Protein AF-0000000079816622 (afdb_homodimer)

Structure (mmCIF, N/CA/C/O backbone):
data_AF-0000000079816622-model_v1
#
loop_
_entity.id
_entity.type
_entity.pdbx_description
1 polymer 'Diguanylate cyclase/phosphodiesterase (GGDEF & EAL domains) with PAS/PAC sensor(S)'
#
loop_
_atom_site.group_PDB
_atom_site.id
_atom_site.type_symbol
_atom_site.label_atom_id
_atom_site.label_alt_id
_atom_site.label_comp_id
_atom_site.label_asym_id
_atom_site.label_entity_id
_atom_site.label_seq_id
_atom_site.pdbx_PDB_ins_code
_atom_site.Cartn_x
_atom_site.Cartn_y
_atom_site.Cartn_z
_atom_site.occupancy
_atom_site.B_iso_or_equiv
_atom_site.auth_seq_id
_atom_site.auth_comp_id
_atom_site.auth_asym_id
_atom_site.auth_atom_id
_atom_site.pdbx_PDB_model_num
ATOM 1 N N . MET A 1 1 ? -14.352 15.508 -13.773 1 37.75 1 MET A N 1
ATOM 2 C CA . MET A 1 1 ? -14.883 16.672 -14.477 1 37.75 1 MET A CA 1
ATOM 3 C C . MET A 1 1 ? -13.773 17.656 -14.805 1 37.75 1 MET A C 1
ATOM 5 O O . MET A 1 1 ? -12.922 17.953 -13.961 1 37.75 1 MET A O 1
ATOM 9 N N . SER A 1 2 ? -13.43 17.75 -15.992 1 48.22 2 SER A N 1
ATOM 10 C CA . SER A 1 2 ? -12.5 18.734 -16.531 1 48.22 2 SER A CA 1
ATOM 11 C C . SER A 1 2 ? -12.703 20.109 -15.891 1 48.22 2 SER A C 1
ATOM 13 O O . SER A 1 2 ? -13.82 20.625 -15.859 1 48.22 2 SER A O 1
ATOM 15 N N . ALA A 1 3 ? -11.938 20.297 -14.961 1 53.12 3 ALA A N 1
ATOM 16 C CA . ALA A 1 3 ? -12.055 21.688 -14.523 1 53.12 3 ALA A CA 1
ATOM 17 C C . ALA A 1 3 ? -12.273 22.609 -15.711 1 53.12 3 ALA A C 1
ATOM 19 O O . ALA A 1 3 ? -11.5 22.594 -16.672 1 53.12 3 ALA A O 1
ATOM 20 N N . SER A 1 4 ? -13.406 23.125 -15.703 1 60.41 4 SER A N 1
ATOM 21 C CA . SER A 1 4 ? -13.688 24.047 -16.797 1 60.41 4 SER A CA 1
ATOM 22 C C . SER A 1 4 ? -12.789 25.266 -16.734 1 60.41 4 SER A C 1
ATOM 24 O O . SER A 1 4 ? -12.273 25.609 -15.672 1 60.41 4 SER A O 1
ATOM 26 N N . ASN A 1 5 ? -12.227 25.688 -17.859 1 63.34 5 ASN A N 1
ATOM 27 C CA . ASN A 1 5 ? -11.5 26.938 -18.031 1 63.34 5 ASN A CA 1
ATOM 28 C C . ASN A 1 5 ? -12.078 28.047 -17.156 1 63.34 5 ASN A C 1
ATOM 30 O O . ASN A 1 5 ? -11.336 28.875 -16.625 1 63.34 5 ASN A O 1
ATOM 34 N N . SER A 1 6 ? -13.289 27.891 -16.953 1 69.5 6 SER A N 1
ATOM 35 C CA . SER A 1 6 ? -13.984 28.891 -16.156 1 69.5 6 SER A CA 1
ATOM 36 C C . SER A 1 6 ? -13.633 28.766 -14.672 1 69.5 6 SER A C 1
ATOM 38 O O . SER A 1 6 ? -13.414 29.781 -14 1 69.5 6 SER A O 1
ATOM 40 N N . ASP A 1 7 ? -13.406 27.578 -14.227 1 71.12 7 ASP A N 1
ATOM 41 C CA . ASP A 1 7 ? -13.102 27.359 -12.812 1 71.12 7 ASP A CA 1
ATOM 42 C C . ASP A 1 7 ? -11.695 27.844 -12.477 1 71.12 7 ASP A C 1
ATOM 44 O O . ASP A 1 7 ? -11.469 28.438 -11.414 1 71.12 7 ASP A O 1
ATOM 48 N N . LEU A 1 8 ? -10.891 27.672 -13.422 1 73 8 LEU A N 1
ATOM 49 C CA . LEU A 1 8 ? -9.516 28.109 -13.25 1 73 8 LEU A CA 1
ATOM 50 C C . LEU A 1 8 ? -9.438 29.625 -13.156 1 73 8 LEU A C 1
ATOM 52 O O . LEU A 1 8 ? -8.695 30.172 -12.336 1 73 8 LEU A O 1
ATOM 56 N N . ALA A 1 9 ? -10.211 30.25 -14 1 72.12 9 ALA A N 1
ATOM 57 C CA . ALA A 1 9 ? -10.234 31.719 -14.008 1 72.12 9 ALA A CA 1
ATOM 58 C C . ALA A 1 9 ? -10.781 32.25 -12.695 1 72.12 9 ALA A C 1
ATOM 60 O O . ALA A 1 9 ? -10.266 33.25 -12.164 1 72.12 9 ALA A O 1
ATOM 61 N N . VAL A 1 10 ? -11.742 31.625 -12.227 1 71.06 10 VAL A N 1
ATOM 62 C CA . VAL A 1 10 ? -12.375 32.062 -10.992 1 71.06 10 VAL A CA 1
ATOM 63 C C . VAL A 1 10 ? -11.383 31.938 -9.836 1 71.06 10 VAL A C 1
ATOM 65 O O . VAL A 1 10 ? -11.258 32.875 -9.023 1 71.06 10 VAL A O 1
ATOM 68 N N . ILE A 1 11 ? -10.641 30.891 -9.781 1 72.44 11 ILE A N 1
ATOM 69 C CA . ILE A 1 11 ? -9.695 30.656 -8.695 1 72.44 11 ILE A CA 1
ATOM 70 C C . ILE A 1 11 ? -8.547 31.656 -8.789 1 72.44 11 ILE A C 1
ATOM 72 O O . ILE A 1 11 ? -8.102 32.219 -7.777 1 72.44 11 ILE A O 1
ATOM 76 N N . ARG A 1 12 ? -8.156 31.875 -9.984 1 72.44 12 ARG A N 1
ATOM 77 C CA . ARG A 1 12 ? -7.086 32.844 -10.188 1 72.44 12 ARG A CA 1
ATOM 78 C C . ARG A 1 12 ? -7.508 34.219 -9.719 1 72.44 12 ARG A C 1
ATOM 80 O O . ARG A 1 12 ? -6.723 34.938 -9.086 1 72.44 12 ARG A O 1
ATOM 87 N N . ASP A 1 13 ? -8.695 34.531 -10.078 1 71.81 13 ASP A N 1
ATOM 88 C CA . ASP A 1 13 ? -9.227 35.812 -9.688 1 71.81 13 ASP A CA 1
ATOM 89 C C . ASP A 1 13 ? -9.359 35.938 -8.164 1 71.81 13 ASP A C 1
ATOM 91 O O . ASP A 1 13 ? -9.094 36.969 -7.59 1 71.81 13 ASP A O 1
ATOM 95 N N . CYS A 1 14 ? -9.734 34.844 -7.605 1 70.12 14 CYS A N 1
ATOM 96 C CA . CYS A 1 14 ? -9.914 34.812 -6.156 1 70.12 14 CYS A CA 1
ATOM 97 C C . CYS A 1 14 ? -8.578 34.969 -5.441 1 70.12 14 CYS A C 1
ATOM 99 O O . CYS A 1 14 ? -8.484 35.625 -4.398 1 70.12 14 CYS A O 1
ATOM 101 N N . LEU A 1 15 ? -7.602 34.406 -5.977 1 68.56 15 LEU A N 1
ATOM 102 C CA . LEU A 1 15 ? -6.281 34.469 -5.352 1 68.56 15 LEU A CA 1
ATOM 103 C C . LEU A 1 15 ? -5.66 35.844 -5.48 1 68.56 15 LEU A C 1
ATOM 105 O O . LEU A 1 15 ? -4.84 36.25 -4.648 1 68.56 15 LEU A O 1
ATOM 109 N N . GLY A 1 16 ? -6.043 36.5 -6.551 1 61.62 16 GLY A N 1
ATOM 110 C CA . GLY A 1 16 ? -5.531 37.844 -6.773 1 61.62 16 GLY A CA 1
ATOM 111 C C . GLY A 1 16 ? -6.297 38.906 -6.008 1 61.62 16 GLY A C 1
ATOM 112 O O . GLY A 1 16 ? -5.871 40.062 -5.949 1 61.62 16 GLY A O 1
ATOM 113 N N . ASP A 1 17 ? -7.461 38.531 -5.473 1 59.34 17 ASP A N 1
ATOM 114 C CA . ASP A 1 17 ? -8.281 39.531 -4.766 1 59.34 17 ASP A CA 1
ATOM 115 C C . ASP A 1 17 ? -7.988 39.5 -3.268 1 59.34 17 ASP A C 1
ATOM 117 O O . ASP A 1 17 ? -8.188 38.5 -2.602 1 59.34 17 ASP A O 1
ATOM 121 N N . PRO A 1 18 ? -7.348 40.594 -2.818 1 54.16 18 PRO A N 1
ATOM 122 C CA . PRO A 1 18 ? -7.043 40.688 -1.388 1 54.16 18 PRO A CA 1
ATOM 123 C C . PRO A 1 18 ? -8.266 40.438 -0.508 1 54.16 18 PRO A C 1
ATOM 125 O O . PRO A 1 18 ? -8.125 40.031 0.649 1 54.16 18 PRO A O 1
ATOM 128 N N . ALA A 1 19 ? -9.43 41.062 -0.997 1 53.94 19 ALA A N 1
ATOM 129 C CA . ALA A 1 19 ? -10.648 40.812 -0.224 1 53.94 19 ALA A CA 1
ATOM 130 C C . ALA A 1 19 ? -11.023 39.312 -0.257 1 53.94 19 ALA A C 1
ATOM 132 O O . ALA A 1 19 ? -12.016 38.906 0.348 1 53.94 19 ALA A O 1
ATOM 133 N N . GLY A 1 20 ? -10.172 38.438 -0.63 1 57.75 20 GLY A N 1
ATOM 134 C CA . GLY A 1 20 ? -9.742 37.031 -0.708 1 57.75 20 GLY A CA 1
ATOM 135 C C . GLY A 1 20 ? -10.891 36.062 -0.627 1 57.75 20 GLY A C 1
ATOM 136 O O . GLY A 1 20 ? -11.656 36.062 0.341 1 57.75 20 GLY A O 1
ATOM 137 N N . LYS A 1 21 ? -11.258 35.562 -1.823 1 67.94 21 LYS A N 1
ATOM 138 C CA . LYS A 1 21 ? -12.422 34.719 -1.948 1 67.94 21 LYS A CA 1
ATOM 139 C C . LYS A 1 21 ? -12.133 33.312 -1.394 1 67.94 21 LYS A C 1
ATOM 141 O O . LYS A 1 21 ? -13.047 32.5 -1.267 1 67.94 21 LYS A O 1
ATOM 146 N N . LEU A 1 22 ? -10.93 33.219 -1.014 1 79.81 22 LEU A N 1
ATOM 147 C CA . LEU A 1 22 ? -10.602 31.922 -0.404 1 79.81 22 LEU A CA 1
ATOM 148 C C . LEU A 1 22 ? -10.086 32.125 1.018 1 79.81 22 LEU A C 1
ATOM 150 O O . LEU A 1 22 ? -9.352 33.062 1.294 1 79.81 22 LEU A O 1
ATOM 154 N N . ARG A 1 23 ? -10.578 31.359 1.899 1 84.38 23 ARG A N 1
ATOM 155 C CA . ARG A 1 23 ? -10.125 31.406 3.287 1 84.38 23 ARG A CA 1
ATOM 156 C C . ARG A 1 23 ? -9.914 30 3.846 1 84.38 23 ARG A C 1
ATOM 158 O O . ARG A 1 23 ? -10.547 29.047 3.391 1 84.38 23 ARG A O 1
ATOM 165 N N . PRO A 1 24 ? -9.039 30 4.863 1 92 24 PRO A N 1
ATOM 166 C CA . PRO A 1 24 ? -8.875 28.672 5.488 1 92 24 PRO A CA 1
ATOM 167 C C . PRO A 1 24 ? -10.008 28.344 6.461 1 92 24 PRO A C 1
ATOM 169 O O . PRO A 1 24 ? -10.5 29.234 7.172 1 92 24 PRO A O 1
ATOM 172 N N . HIS A 1 25 ? -10.531 27.203 6.316 1 92.38 25 HIS A N 1
ATOM 173 C CA . HIS A 1 25 ? -11.195 26.5 7.406 1 92.38 25 HIS A CA 1
ATOM 174 C C . HIS A 1 25 ? -10.273 25.469 8.047 1 92.38 25 HIS A C 1
ATOM 176 O O . HIS A 1 25 ? -9.297 25.031 7.426 1 92.38 25 HIS A O 1
ATOM 182 N N . TYR A 1 26 ? -10.602 25.219 9.312 1 95.5 26 TYR A N 1
ATOM 183 C CA . TYR A 1 26 ? -9.68 24.391 10.062 1 95.5 26 TYR A CA 1
ATOM 184 C C . TYR A 1 26 ? -10.375 23.125 10.578 1 95.5 26 TYR A C 1
ATOM 186 O O . TYR A 1 26 ? -11.398 23.219 11.266 1 95.5 26 TYR A O 1
ATOM 194 N N . GLN A 1 27 ? -9.781 22 10.211 1 95.25 27 GLN A N 1
ATOM 195 C CA . GLN A 1 27 ? -10.266 20.719 10.703 1 95.25 27 GLN A CA 1
ATOM 196 C C . GLN A 1 27 ? -9.492 20.281 11.938 1 95.25 27 GLN A C 1
ATOM 198 O O . GLN A 1 27 ? -8.289 20.016 11.867 1 95.25 27 GLN A O 1
ATOM 203 N N . PRO A 1 28 ? -10.203 20.125 13.07 1 96.38 28 PRO A N 1
ATOM 204 C CA . PRO A 1 28 ? -9.492 19.734 14.289 1 96.38 28 PRO A CA 1
ATOM 205 C C . PRO A 1 28 ? -9.078 18.266 14.273 1 96.38 28 PRO A C 1
ATOM 207 O O . PRO A 1 28 ? -9.805 17.406 13.75 1 96.38 28 PRO A O 1
ATOM 210 N N . THR A 1 29 ? -7.934 17.969 14.766 1 96.44 29 THR A N 1
ATOM 211 C CA . THR A 1 29 ? -7.445 16.641 15.094 1 96.44 29 THR A CA 1
ATOM 212 C C . THR A 1 29 ? -7.352 16.469 16.609 1 96.44 29 THR A C 1
ATOM 214 O O . THR A 1 29 ? -6.746 17.281 17.297 1 96.44 29 THR A O 1
ATOM 217 N N . ILE A 1 30 ? -7.934 15.398 17.109 1 95.19 30 ILE A N 1
ATOM 218 C CA . ILE A 1 30 ? -7.926 15.195 18.562 1 95.19 30 ILE 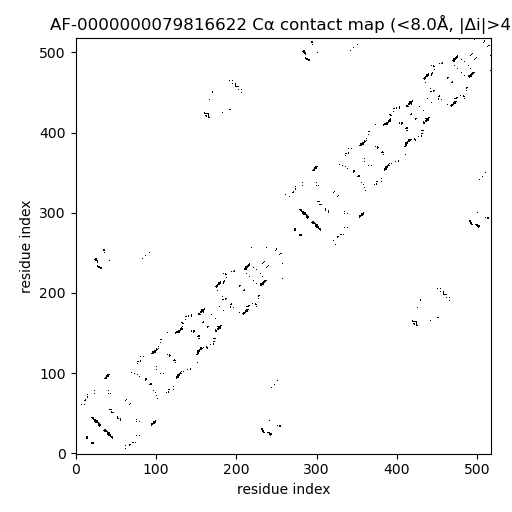A CA 1
ATOM 219 C C . ILE A 1 30 ? -7.109 13.953 18.906 1 95.19 30 ILE A C 1
ATOM 221 O O . ILE A 1 30 ? -6.91 13.078 18.062 1 95.19 30 ILE A O 1
ATOM 225 N N . ASP A 1 31 ? -6.629 13.922 20.109 1 94.25 31 ASP A N 1
ATOM 226 C CA . ASP A 1 31 ? -5.938 12.734 20.609 1 94.25 31 ASP A CA 1
ATOM 227 C C . ASP A 1 31 ? -6.875 11.852 21.422 1 94.25 31 ASP A C 1
ATOM 229 O O . ASP A 1 31 ? -8.094 12.055 21.422 1 94.25 31 ASP A O 1
ATOM 233 N N . ARG A 1 32 ? -6.309 10.859 22.062 1 90.56 32 ARG A N 1
ATOM 234 C CA . ARG A 1 32 ? -7.102 9.859 22.781 1 90.56 32 ARG A CA 1
ATOM 235 C C . ARG A 1 32 ? -7.836 10.484 23.953 1 90.56 32 ARG A C 1
ATOM 237 O O . ARG A 1 32 ? -8.859 9.961 24.406 1 90.56 32 ARG A O 1
ATOM 244 N N . THR A 1 33 ? -7.312 11.578 24.422 1 90.62 33 THR A N 1
ATOM 245 C CA . THR A 1 33 ? -7.922 12.227 25.578 1 90.62 33 THR A CA 1
ATOM 246 C C . THR A 1 33 ? -9.039 13.172 25.141 1 90.62 33 THR A C 1
ATOM 248 O O . THR A 1 33 ? -9.75 13.734 25.969 1 90.62 33 THR A O 1
ATOM 251 N N . GLY A 1 34 ? -9.125 13.359 23.875 1 89.88 34 GLY A N 1
ATOM 252 C CA . GLY A 1 34 ? -10.148 14.25 23.344 1 89.88 34 GLY A CA 1
ATOM 253 C C . GLY A 1 34 ? -9.664 15.68 23.172 1 89.88 34 GLY A C 1
ATOM 254 O O . GLY A 1 34 ? -10.43 16.562 22.781 1 89.88 34 GLY A O 1
ATOM 255 N N . ARG A 1 35 ? -8.461 15.883 23.438 1 92.69 35 ARG A N 1
ATOM 256 C CA . ARG A 1 35 ? -7.875 17.203 23.281 1 92.69 35 ARG A CA 1
ATOM 257 C C . ARG A 1 35 ? -7.543 17.484 21.828 1 92.69 35 ARG A C 1
ATOM 259 O O . ARG A 1 35 ? -7.039 16.609 21.109 1 92.69 35 ARG A O 1
ATOM 266 N N . ILE A 1 36 ? -7.832 18.75 21.453 1 95.88 36 ILE A N 1
ATOM 267 C CA . ILE A 1 36 ? -7.41 19.172 20.125 1 95.88 36 ILE A CA 1
ATOM 268 C C . ILE A 1 36 ? -5.898 19.391 20.109 1 95.88 36 ILE A C 1
ATOM 270 O O . ILE A 1 36 ? -5.383 20.25 20.812 1 95.88 36 ILE A O 1
ATOM 274 N N . VAL A 1 37 ? -5.234 18.641 19.312 1 96.56 37 VAL A N 1
ATOM 275 C CA . VAL A 1 37 ? -3.777 18.719 19.328 1 96.56 37 VAL A CA 1
ATOM 276 C C . VAL A 1 37 ? -3.277 19.359 18.047 1 96.56 37 VAL A C 1
ATOM 278 O O . VAL A 1 37 ? -2.131 19.812 17.969 1 96.56 37 VAL A O 1
ATOM 281 N N . ALA A 1 38 ? -4.09 19.328 17.031 1 97.75 38 ALA A N 1
ATOM 282 C CA . ALA A 1 38 ? -3.715 19.922 15.758 1 97.75 38 ALA A CA 1
ATOM 283 C C . ALA A 1 38 ? -4.949 20.375 14.977 1 97.75 38 ALA A C 1
ATOM 285 O O . ALA A 1 38 ? -6.074 19.984 15.305 1 97.75 38 ALA A O 1
ATOM 286 N N . VAL A 1 39 ? -4.719 21.266 14.031 1 97.69 39 VAL A N 1
ATOM 287 C CA . VAL A 1 39 ? -5.738 21.641 13.055 1 97.69 39 VAL A CA 1
ATOM 288 C C . VAL A 1 39 ? -5.148 21.594 11.648 1 97.69 39 VAL A C 1
ATOM 290 O O . VAL A 1 39 ? -3.979 21.938 11.445 1 97.69 39 VAL A O 1
ATOM 293 N N . GLU A 1 40 ? -5.938 21.172 10.789 1 97.38 40 GLU A N 1
ATOM 294 C CA . GLU A 1 40 ? -5.559 21.188 9.383 1 97.38 40 GLU A CA 1
ATOM 295 C C . GLU A 1 40 ? -6.223 22.344 8.648 1 97.38 40 GLU A C 1
ATOM 297 O O . GLU A 1 40 ? -7.445 22.484 8.68 1 97.38 40 GLU A O 1
ATOM 302 N N . ALA A 1 41 ? -5.418 23.141 7.953 1 96.06 41 ALA A N 1
ATOM 303 C CA . ALA A 1 41 ? -5.957 24.25 7.16 1 96.06 41 ALA A CA 1
ATOM 304 C C . ALA A 1 41 ? -6.477 23.75 5.816 1 96.06 41 ALA A C 1
ATOM 306 O O . ALA A 1 41 ? -5.742 23.125 5.051 1 96.06 41 ALA A O 1
ATOM 307 N N . LEU A 1 42 ? -7.699 24.047 5.535 1 92.25 42 LEU A N 1
ATOM 308 C CA . LEU A 1 42 ? -8.359 23.672 4.285 1 92.25 42 LEU A CA 1
ATOM 309 C C . LEU A 1 42 ? -8.906 24.891 3.57 1 92.25 42 LEU A C 1
ATOM 311 O O . LEU A 1 42 ? -9.578 25.734 4.184 1 92.25 42 LEU A O 1
ATOM 315 N N . ALA A 1 43 ? -8.656 24.938 2.279 1 89.06 43 ALA A N 1
ATOM 316 C CA . ALA A 1 43 ? -9.148 26.078 1.518 1 89.06 43 ALA A CA 1
ATOM 317 C C . ALA A 1 43 ? -10.656 25.984 1.295 1 89.06 43 ALA A C 1
ATOM 319 O O . ALA A 1 43 ? -11.164 24.938 0.888 1 89.06 43 ALA A O 1
ATOM 320 N N . ARG A 1 44 ? -11.305 27 1.602 1 85.44 44 ARG A N 1
ATOM 321 C CA . ARG A 1 44 ? -12.742 27.125 1.368 1 85.44 44 ARG A CA 1
ATOM 322 C C . ARG A 1 44 ? -13.062 28.453 0.683 1 85.44 44 ARG A C 1
ATOM 324 O O . ARG A 1 44 ? -12.344 29.438 0.848 1 85.44 44 ARG A O 1
ATOM 331 N N . TRP A 1 45 ? -14.188 28.328 -0.003 1 77.88 45 TRP A N 1
ATOM 332 C CA . TRP A 1 45 ? -14.703 29.578 -0.579 1 77.88 45 TRP A CA 1
ATOM 333 C C . TRP A 1 45 ? -15.328 30.453 0.497 1 77.88 45 TRP A C 1
ATOM 335 O O . TRP A 1 45 ? -15.984 29.953 1.415 1 77.88 45 TRP A O 1
ATOM 345 N N . ARG A 1 46 ? -15.078 31.734 0.431 1 70.69 46 ARG A N 1
ATOM 346 C CA . ARG A 1 46 ? -15.766 32.656 1.337 1 70.69 46 ARG A CA 1
ATOM 347 C C . ARG A 1 46 ? -17.266 32.688 1.03 1 70.69 46 ARG A C 1
ATOM 349 O O . ARG A 1 46 ? -17.672 32.594 -0.13 1 70.69 46 ARG A O 1
ATOM 356 N N . PRO A 1 47 ? -18.125 32.781 2.242 1 60.47 47 PRO A N 1
ATOM 357 C CA . PRO A 1 47 ? -19.562 32.938 2.039 1 60.47 47 PRO A CA 1
ATOM 358 C C . PRO A 1 47 ? -19.938 34.094 1.114 1 60.47 47 PRO A C 1
ATOM 360 O O . PRO A 1 47 ? -19.266 35.125 1.116 1 60.47 47 PRO A O 1
ATOM 363 N N . GLY A 1 48 ? -21.094 33.969 0.208 1 57.41 48 GLY A N 1
ATOM 364 C CA . GLY A 1 48 ? -21.688 34.969 -0.649 1 57.41 48 GLY A CA 1
ATOM 365 C C . GLY A 1 48 ? -21.094 35 -2.049 1 57.41 48 GLY A C 1
ATOM 366 O O . GLY A 1 48 ? -21.484 35.812 -2.881 1 57.41 48 GLY A O 1
ATOM 367 N N . ASN A 1 49 ? -20.016 34.406 -2.066 1 53.16 49 ASN A N 1
ATOM 368 C CA . ASN A 1 49 ? -19.547 34.344 -3.449 1 53.16 49 ASN A CA 1
ATOM 369 C C . ASN A 1 49 ? -20.531 33.594 -4.348 1 53.16 49 ASN A C 1
ATOM 371 O O . ASN A 1 49 ? -20.75 32.406 -4.156 1 53.16 49 ASN A O 1
ATOM 375 N N . PRO A 1 50 ? -21.469 34.469 -4.91 1 49.59 50 PRO A N 1
ATOM 376 C CA . PRO A 1 50 ? -22.516 33.875 -5.75 1 49.59 50 PRO A CA 1
ATOM 377 C C . PRO A 1 50 ? -21.984 32.688 -6.566 1 49.59 50 PRO A C 1
ATOM 379 O O . PRO A 1 50 ? -22.766 31.828 -6.988 1 49.59 50 PRO A O 1
ATOM 382 N N . ASP A 1 51 ? -20.922 33.062 -7.18 1 47.47 51 ASP A N 1
ATOM 383 C CA . ASP A 1 51 ? -20.375 32 -8.031 1 47.47 51 ASP A CA 1
ATOM 384 C C . ASP A 1 51 ? -19.75 30.891 -7.195 1 47.47 51 ASP A C 1
ATOM 386 O O . ASP A 1 51 ? -18.531 30.688 -7.246 1 47.47 51 ASP A O 1
ATOM 390 N N . ARG A 1 52 ? -20.188 30.812 -5.992 1 50.31 52 ARG A N 1
ATOM 391 C CA . ARG A 1 52 ? -19.797 29.969 -4.871 1 50.31 52 ARG A CA 1
ATOM 392 C C . ARG A 1 52 ? -19.781 28.5 -5.281 1 50.31 52 ARG A C 1
ATOM 394 O O . ARG A 1 52 ? -20.828 27.859 -5.336 1 50.31 52 ARG A O 1
ATOM 401 N N . PRO A 1 53 ? -19.031 28.312 -6.191 1 48.28 53 PRO A N 1
ATOM 402 C CA . PRO A 1 53 ? -19.172 26.891 -6.52 1 48.28 53 PRO A CA 1
ATOM 403 C C . PRO A 1 53 ? -19.203 26 -5.281 1 48.28 53 PRO A C 1
ATOM 405 O O . PRO A 1 53 ? -20.25 25.844 -4.648 1 48.28 53 PRO A O 1
ATOM 408 N N . ARG A 1 54 ? -18.234 24.844 -5.41 1 55.78 54 ARG A N 1
ATOM 409 C CA . ARG A 1 54 ? -18.078 23.406 -5.137 1 55.78 54 ARG A CA 1
ATOM 410 C C . ARG A 1 54 ? -17.25 23.188 -3.881 1 55.78 54 ARG A C 1
ATOM 412 O O . ARG A 1 54 ? -16.641 24.125 -3.346 1 55.78 54 ARG A O 1
ATOM 419 N N . SER A 1 55 ? -17.281 22.047 -3.279 1 63.25 55 SER A N 1
ATOM 420 C CA . SER A 1 55 ? -16.547 21.391 -2.197 1 63.25 55 SER A CA 1
ATOM 421 C C . SER A 1 55 ? -15.062 21.719 -2.248 1 63.25 55 SER A C 1
ATOM 423 O O . SER A 1 55 ? -14.555 22.156 -3.283 1 63.25 55 SER A O 1
ATOM 425 N N . GLY A 1 56 ? -14.469 22.156 -0.98 1 75.06 56 GLY A N 1
ATOM 426 C CA . GLY A 1 56 ? -13.023 22.281 -0.893 1 75.06 56 GLY A CA 1
ATOM 427 C C . GLY A 1 56 ? -12.297 21.391 -1.888 1 75.06 56 GLY A C 1
ATOM 428 O O . GLY A 1 56 ? -11.289 21.797 -2.467 1 75.06 56 GLY A O 1
ATOM 429 N N . GLN A 1 57 ? -12.922 20.391 -2.148 1 73.62 57 GLN A N 1
ATOM 430 C CA . GLN A 1 57 ? -12.32 19.438 -3.078 1 73.62 57 GLN A CA 1
ATOM 431 C C . GLN A 1 57 ? -12.25 20.016 -4.488 1 73.62 57 GLN A C 1
ATOM 433 O O . GLN A 1 57 ? -11.297 19.75 -5.23 1 73.62 57 GLN A O 1
ATOM 438 N N . HIS A 1 58 ? -13.219 20.734 -4.777 1 73.81 58 HIS A N 1
ATOM 439 C CA . HIS A 1 58 ? -13.258 21.344 -6.102 1 73.81 58 HIS A CA 1
ATOM 440 C C . HIS A 1 58 ? -12.07 22.281 -6.309 1 73.81 58 HIS A C 1
ATOM 442 O O . HIS A 1 58 ? -11.492 22.328 -7.398 1 73.81 58 HIS A O 1
ATOM 448 N N . ILE A 1 59 ? -11.781 23.016 -5.32 1 77.25 59 ILE A N 1
ATOM 449 C CA . ILE A 1 59 ? -10.633 23.922 -5.375 1 77.25 59 ILE A CA 1
ATOM 450 C C . ILE A 1 59 ? -9.367 23.125 -5.68 1 77.25 59 ILE A C 1
ATOM 452 O O . ILE A 1 59 ? -8.594 23.5 -6.562 1 77.25 59 ILE A O 1
ATOM 456 N N . ILE A 1 60 ? -9.203 22.094 -5.043 1 78.5 60 ILE A N 1
ATOM 457 C CA . ILE A 1 60 ? -8.016 21.25 -5.18 1 78.5 60 ILE A CA 1
ATOM 458 C C . ILE A 1 60 ? -7.949 20.688 -6.598 1 78.5 60 ILE A C 1
ATOM 460 O O . ILE A 1 60 ? -6.883 20.672 -7.219 1 78.5 60 ILE A O 1
ATOM 464 N N . ASP A 1 61 ? -9.039 20.234 -7.047 1 76.19 61 ASP A N 1
ATOM 465 C CA . ASP A 1 61 ? -9.109 19.656 -8.383 1 76.19 61 ASP A CA 1
ATOM 466 C C . ASP A 1 61 ? -8.672 20.656 -9.445 1 76.19 61 ASP A C 1
ATOM 468 O O . ASP A 1 61 ? -7.941 20.297 -10.375 1 76.19 61 ASP A O 1
ATOM 472 N N . VAL A 1 62 ? -9.148 21.812 -9.281 1 76 62 VAL A N 1
ATOM 473 C CA . VAL A 1 62 ? -8.844 22.859 -10.25 1 76 62 VAL A CA 1
ATOM 474 C C . VAL A 1 62 ? -7.352 23.188 -10.227 1 76 62 VAL A C 1
ATOM 476 O O . VAL A 1 62 ? -6.723 23.344 -11.273 1 76 62 VAL A O 1
ATOM 479 N N . ILE A 1 63 ? -6.816 23.266 -9.117 1 80.38 63 ILE A N 1
ATOM 480 C CA . ILE A 1 63 ? -5.395 23.562 -8.961 1 80.38 63 ILE A CA 1
ATOM 481 C C . ILE A 1 63 ? -4.566 22.453 -9.594 1 80.38 63 ILE A C 1
ATOM 483 O O . ILE A 1 63 ? -3.59 22.719 -10.297 1 80.38 63 ILE A O 1
ATOM 487 N N . GLU A 1 64 ? -4.941 21.266 -9.344 1 77.5 64 GLU A N 1
ATOM 488 C CA . GLU A 1 64 ? -4.207 20.109 -9.852 1 77.5 64 GLU A CA 1
ATOM 489 C C . GLU A 1 64 ? -4.277 20.031 -11.375 1 77.5 64 GLU A C 1
ATOM 491 O O . GLU A 1 64 ? -3.41 19.438 -12.008 1 77.5 64 GLU A O 1
ATOM 496 N N . GLN A 1 65 ? -5.234 20.625 -11.93 1 75.88 65 GLN A N 1
ATOM 497 C CA . GLN A 1 65 ? -5.387 20.656 -13.375 1 75.88 65 GLN A CA 1
ATOM 498 C C . GLN A 1 65 ? -4.641 21.828 -13.992 1 75.88 65 GLN A C 1
ATOM 500 O O . GLN A 1 65 ? -4.91 22.219 -15.133 1 75.88 65 GLN A O 1
ATOM 505 N N . GLY A 1 66 ? -3.801 22.484 -13.219 1 75.12 66 GLY A N 1
ATOM 506 C CA . GLY A 1 66 ? -2.969 23.531 -13.781 1 75.12 66 GLY A CA 1
ATOM 507 C C . GLY A 1 66 ? -3.174 24.875 -13.117 1 75.12 66 GLY A C 1
ATOM 508 O O . GLY A 1 66 ? -2.834 25.906 -13.688 1 75.12 66 GLY A O 1
ATOM 509 N N . GLY A 1 67 ? -3.781 24.938 -12.109 1 71.94 67 GLY A N 1
ATOM 510 C CA . GLY A 1 67 ? -3.986 26.188 -11.391 1 71.94 67 GLY A CA 1
ATOM 511 C C . GLY A 1 67 ? -2.76 26.641 -10.617 1 71.94 67 GLY A C 1
ATOM 512 O O . GLY A 1 67 ? -1.718 25.984 -10.656 1 71.94 67 GLY A O 1
ATOM 513 N N . PRO A 1 68 ? -2.916 27.859 -10.133 1 77.19 68 PRO A N 1
ATOM 514 C CA . PRO A 1 68 ? -1.795 28.438 -9.391 1 77.19 68 PRO A CA 1
ATOM 515 C C . PRO A 1 68 ? -1.649 27.844 -7.988 1 77.19 68 PRO A C 1
ATOM 517 O O . PRO A 1 68 ? -2.051 28.484 -7.008 1 77.19 68 PRO A O 1
ATOM 520 N N . GLY A 1 69 ? -1.001 26.766 -7.848 1 80.5 69 GLY A N 1
ATOM 521 C CA . GLY A 1 69 ? -0.839 26.062 -6.582 1 80.5 69 GLY A CA 1
ATOM 522 C C . GLY A 1 69 ? -0.072 26.859 -5.547 1 80.5 69 GLY A C 1
ATOM 523 O O . GLY A 1 69 ? -0.535 27.031 -4.418 1 80.5 69 GLY A O 1
ATOM 524 N N . MET A 1 70 ? 0.945 27.516 -5.965 1 82.19 70 MET A N 1
ATOM 525 C CA . MET A 1 70 ? 1.795 28.234 -5.02 1 82.19 70 MET A CA 1
ATOM 526 C C . MET A 1 70 ? 1.097 29.484 -4.504 1 82.19 70 MET A C 1
ATOM 528 O O . MET A 1 70 ? 1.263 29.859 -3.34 1 82.19 70 MET A O 1
ATOM 532 N N . ALA A 1 71 ? 0.356 30.109 -5.352 1 84.25 71 ALA A N 1
ATOM 533 C CA . ALA A 1 71 ? -0.396 31.281 -4.91 1 84.25 71 ALA A CA 1
ATOM 534 C C . ALA A 1 71 ? -1.4 30.906 -3.822 1 84.25 71 ALA A C 1
ATOM 536 O O . ALA A 1 71 ? -1.544 31.625 -2.828 1 84.25 71 ALA A O 1
ATOM 537 N N . LEU A 1 72 ? -2.064 29.844 -4.051 1 86.44 72 LEU A N 1
ATOM 538 C CA . LEU A 1 72 ? -2.998 29.375 -3.035 1 86.44 72 LEU A CA 1
ATOM 539 C C . LEU A 1 72 ? -2.266 29 -1.75 1 86.44 72 LEU A C 1
ATOM 541 O O . LEU A 1 72 ? -2.693 29.391 -0.657 1 86.44 72 LEU A O 1
ATOM 545 N N . THR A 1 73 ? -1.194 28.312 -1.926 1 88.06 73 THR A N 1
ATOM 546 C CA . THR A 1 73 ? -0.407 27.906 -0.768 1 88.06 73 THR A CA 1
ATOM 547 C C . THR A 1 73 ? 0.042 29.109 0.038 1 88.06 73 THR A C 1
ATOM 549 O O . THR A 1 73 ? -0.064 29.125 1.267 1 88.06 73 THR A O 1
ATOM 552 N N . ASN A 1 74 ? 0.51 30.094 -0.636 1 87.5 74 ASN A N 1
ATOM 553 C CA . ASN A 1 74 ? 0.957 31.297 0.036 1 87.5 74 ASN A CA 1
ATOM 554 C C . ASN A 1 74 ? -0.182 31.969 0.802 1 87.5 74 ASN A C 1
ATOM 556 O O . ASN A 1 74 ? 0.006 32.438 1.934 1 87.5 74 ASN A O 1
ATOM 560 N N . ALA A 1 75 ? -1.302 32.031 0.166 1 85.56 75 ALA A N 1
ATOM 561 C CA . ALA A 1 75 ? -2.469 32.625 0.812 1 85.56 75 ALA A CA 1
ATOM 562 C C . ALA A 1 75 ? -2.871 31.844 2.053 1 85.56 75 ALA A C 1
ATOM 564 O O . ALA A 1 75 ? -3.158 32.438 3.102 1 85.56 75 ALA A O 1
ATOM 565 N N . MET A 1 76 ? -2.877 30.578 1.93 1 91 76 MET A N 1
ATOM 566 C CA . MET A 1 76 ? -3.246 29.703 3.043 1 91 76 MET A CA 1
ATOM 567 C C . MET A 1 76 ? -2.24 29.828 4.184 1 91 76 MET A C 1
ATOM 569 O O . MET A 1 76 ? -2.625 29.859 5.355 1 91 76 MET A O 1
ATOM 573 N N . VAL A 1 77 ? -1.039 29.875 3.844 1 93.44 77 VAL A N 1
ATOM 574 C CA . VAL A 1 77 ? 0.032 29.969 4.828 1 93.44 77 VAL A CA 1
ATOM 575 C C . VAL A 1 77 ? -0.109 31.281 5.609 1 93.44 77 VAL A C 1
ATOM 577 O O . VAL A 1 77 ? -0.087 31.281 6.844 1 93.44 77 VAL A O 1
ATOM 580 N N . ALA A 1 78 ? -0.264 32.344 4.922 1 90.25 78 ALA A N 1
ATOM 581 C CA . ALA A 1 78 ? -0.366 33.656 5.559 1 90.25 78 ALA A CA 1
ATOM 582 C C . ALA A 1 78 ? -1.501 33.688 6.578 1 90.25 78 ALA A C 1
ATOM 584 O O . ALA A 1 78 ? -1.29 34.031 7.742 1 90.25 78 ALA A O 1
ATOM 585 N N . GLU A 1 79 ? -2.65 33.281 6.152 1 92.25 79 GLU A N 1
ATOM 586 C CA . GLU A 1 79 ? -3.824 33.344 7.02 1 92.25 79 GLU A CA 1
ATOM 587 C C . GLU A 1 79 ? -3.762 32.281 8.125 1 92.25 79 GLU A C 1
ATOM 589 O O . GLU A 1 79 ? -4.078 32.594 9.281 1 92.25 79 GLU A O 1
ATOM 594 N N . SER A 1 80 ? -3.357 31.125 7.863 1 97.06 80 SER A N 1
ATOM 595 C CA . SER A 1 80 ? -3.359 30.047 8.836 1 97.06 80 SER A CA 1
ATOM 596 C C . SER A 1 80 ? -2.273 30.234 9.891 1 97.06 80 SER A C 1
ATOM 598 O O . SER A 1 80 ? -2.467 29.906 11.055 1 97.06 80 SER A O 1
ATOM 600 N N . PHE A 1 81 ? -1.116 30.781 9.469 1 97.69 81 PHE A N 1
ATOM 601 C CA . PHE A 1 81 ? -0.046 31.016 10.43 1 97.69 81 PHE A CA 1
ATOM 602 C C . PHE A 1 81 ? -0.418 32.156 11.383 1 97.69 81 PHE A C 1
ATOM 604 O O . PHE A 1 81 ? -0.11 32.094 12.578 1 97.69 81 PHE A O 1
ATOM 611 N N . ALA A 1 82 ? -1.087 33.156 10.812 1 96.38 82 ALA A N 1
ATOM 612 C CA . ALA A 1 82 ? -1.597 34.219 11.68 1 96.38 82 ALA A CA 1
ATOM 613 C C . ALA A 1 82 ? -2.582 33.656 12.703 1 96.38 82 ALA A C 1
ATOM 615 O O . ALA A 1 82 ? -2.549 34.031 13.875 1 96.38 82 ALA A O 1
ATOM 616 N N . ALA A 1 83 ? -3.479 32.781 12.289 1 97.19 83 ALA A N 1
ATOM 617 C CA . ALA A 1 83 ? -4.43 32.125 13.195 1 97.19 83 ALA A CA 1
ATOM 618 C C . ALA A 1 83 ? -3.709 31.328 14.266 1 97.19 83 ALA A C 1
ATOM 620 O O . ALA A 1 83 ? -4.039 31.422 15.453 1 97.19 83 ALA A O 1
ATOM 621 N N . LEU A 1 84 ? -2.729 30.547 13.898 1 98.31 84 LEU A N 1
ATOM 622 C CA . LEU A 1 84 ? -1.97 29.734 14.844 1 98.31 84 LEU A CA 1
ATOM 623 C C . LEU A 1 84 ? -1.294 30.625 15.891 1 98.31 84 LEU A C 1
ATOM 625 O O . LEU A 1 84 ? -1.307 30.297 17.078 1 98.31 84 LEU A O 1
ATOM 629 N N . HIS A 1 85 ? -0.691 31.703 15.367 1 97.75 85 HIS A N 1
ATOM 630 C CA . HIS A 1 85 ? -0.061 32.656 16.281 1 97.75 85 HIS A CA 1
ATOM 631 C C . HIS A 1 85 ? -1.055 33.156 17.328 1 97.75 85 HIS A C 1
ATOM 633 O O . HIS A 1 85 ? -0.736 33.219 18.516 1 97.75 85 HIS A O 1
ATOM 639 N N . ARG A 1 86 ? -2.215 33.5 16.875 1 97.38 86 ARG A N 1
ATOM 640 C CA . ARG A 1 86 ? -3.256 33.969 17.781 1 97.38 86 ARG A CA 1
ATOM 641 C C . ARG A 1 86 ? -3.623 32.875 18.797 1 97.38 86 ARG A C 1
ATOM 643 O O . ARG A 1 86 ? -3.793 33.156 19.984 1 97.38 86 ARG A O 1
ATOM 650 N N . TRP A 1 87 ? -3.789 31.656 18.375 1 97.88 87 TRP A N 1
ATOM 651 C CA . TRP A 1 87 ? -4.141 30.547 19.25 1 97.88 87 TRP A CA 1
ATOM 652 C C . TRP A 1 87 ? -3.025 30.281 20.266 1 97.88 87 TRP A C 1
ATOM 654 O O . TRP A 1 87 ? -3.291 30.016 21.438 1 97.88 87 TRP A O 1
ATOM 664 N N . HIS A 1 88 ? -1.762 30.359 19.812 1 97.56 88 HIS A N 1
ATOM 665 C CA . HIS A 1 88 ? -0.632 30.203 20.734 1 97.56 88 HIS A CA 1
ATOM 666 C C . HIS A 1 88 ? -0.642 31.266 21.812 1 97.56 88 HIS A C 1
ATOM 668 O O . HIS A 1 88 ? -0.466 30.969 23 1 97.56 88 HIS A O 1
ATOM 674 N N . THR A 1 89 ? -0.89 32.5 21.422 1 96.44 89 THR A N 1
ATOM 675 C CA . THR A 1 89 ? -0.889 33.625 22.344 1 96.44 89 THR A CA 1
ATOM 676 C C . THR A 1 89 ? -2.084 33.562 23.281 1 96.44 89 THR A C 1
ATOM 678 O O . THR A 1 89 ? -2.023 34.062 24.406 1 96.44 89 THR A O 1
ATOM 681 N N . ALA A 1 90 ? -3.115 32.875 22.844 1 96.38 90 ALA A N 1
ATOM 682 C CA . ALA A 1 90 ? -4.32 32.719 23.656 1 96.38 90 ALA A CA 1
ATOM 683 C C . ALA A 1 90 ? -4.168 31.562 24.656 1 96.38 90 ALA A C 1
ATOM 685 O O . ALA A 1 90 ? -5.117 31.219 25.344 1 96.38 90 ALA A O 1
ATOM 686 N N . GLY A 1 91 ? -2.99 30.875 24.703 1 96.19 91 GLY A N 1
ATOM 687 C CA . GLY A 1 91 ? -2.719 29.906 25.75 1 96.19 91 GLY A CA 1
ATOM 688 C C . GLY A 1 91 ? -2.658 28.469 25.234 1 96.19 91 GLY A C 1
ATOM 689 O O . GLY A 1 91 ? -2.77 27.531 26.016 1 96.19 91 GLY A O 1
ATOM 690 N N . HIS A 1 92 ? -2.527 28.297 23.953 1 96.5 92 HIS A N 1
ATOM 691 C CA . HIS A 1 92 ? -2.439 26.953 23.375 1 96.5 92 HIS A CA 1
ATOM 692 C C . HIS A 1 92 ? -1.146 26.781 22.578 1 96.5 92 HIS A C 1
ATOM 694 O O . HIS A 1 92 ? -1.181 26.469 21.391 1 96.5 92 HIS A O 1
ATOM 700 N N . PRO A 1 93 ? -0.014 26.875 23.234 1 96 93 PRO A N 1
ATOM 701 C CA . PRO A 1 93 ? 1.279 26.875 22.547 1 96 93 PRO A CA 1
ATOM 702 C C . PRO A 1 93 ? 1.613 25.516 21.938 1 96 93 PRO A C 1
ATOM 704 O O . PRO A 1 93 ? 2.502 25.406 21.078 1 96 93 PRO A O 1
ATOM 707 N N . ASP A 1 94 ? 0.935 24.453 22.328 1 96.62 94 ASP A N 1
ATOM 708 C CA . ASP A 1 94 ? 1.25 23.109 21.859 1 96.62 94 ASP A CA 1
ATOM 709 C C . ASP A 1 94 ? 0.409 22.734 20.641 1 96.62 94 ASP A C 1
ATOM 711 O O . ASP A 1 94 ? 0.573 21.656 20.078 1 96.62 94 ASP A O 1
ATOM 715 N N . LEU A 1 95 ? -0.489 23.594 20.234 1 97.94 95 LEU A N 1
ATOM 716 C CA . LEU A 1 95 ? -1.323 23.344 19.062 1 97.94 95 LEU A CA 1
ATOM 717 C C . LEU A 1 95 ? -0.488 23.359 17.781 1 97.94 95 LEU A C 1
ATOM 719 O O . LEU A 1 95 ? 0.356 24.234 17.594 1 97.94 95 LEU A O 1
ATOM 723 N N . SER A 1 96 ? -0.705 22.375 17 1 98.44 96 SER A N 1
ATOM 724 C CA . SER A 1 96 ? 0.002 22.297 15.719 1 98.44 96 SER A CA 1
ATOM 725 C C . SER A 1 96 ? -0.925 22.609 14.555 1 98.44 96 SER A C 1
ATOM 727 O O . SER A 1 96 ? -2.148 22.562 14.695 1 98.44 96 SER A O 1
ATOM 729 N N . LEU A 1 97 ? -0.337 22.969 13.508 1 98.62 97 LEU A N 1
ATOM 730 C CA . LEU A 1 97 ? -1.08 23.281 12.297 1 98.62 97 LEU A CA 1
ATOM 731 C C . LEU A 1 97 ? -0.54 22.5 11.102 1 98.62 97 LEU A C 1
ATOM 733 O O . LEU A 1 97 ? 0.675 22.422 10.906 1 98.62 97 LEU A O 1
ATOM 737 N N . SER A 1 98 ? -1.439 21.875 10.414 1 97.94 98 SER A N 1
ATOM 738 C CA . SER A 1 98 ? -1.093 21.125 9.211 1 97.94 98 SER A CA 1
ATOM 739 C C . SER A 1 98 ? -1.552 21.859 7.953 1 97.94 98 SER A C 1
ATOM 741 O O . SER A 1 98 ? -2.629 22.453 7.938 1 97.94 98 SER A O 1
ATOM 743 N N . LEU A 1 99 ? -0.693 21.734 6.914 1 95.81 99 LEU A N 1
ATOM 744 C CA . LEU A 1 99 ? -0.981 22.312 5.609 1 95.81 99 LEU A CA 1
ATOM 745 C C . LEU A 1 99 ? -0.846 21.266 4.508 1 95.81 99 LEU A C 1
ATOM 747 O O . LEU A 1 99 ? 0.027 20.406 4.574 1 95.81 99 LEU A O 1
ATOM 751 N N . ASN A 1 100 ? -1.687 21.422 3.545 1 92.75 100 ASN A N 1
ATOM 752 C CA . ASN A 1 100 ? -1.534 20.609 2.346 1 92.75 100 ASN A CA 1
ATOM 753 C C . ASN A 1 100 ? -0.513 21.203 1.384 1 92.75 100 ASN A C 1
ATOM 755 O O . ASN A 1 100 ? -0.234 22.406 1.436 1 92.75 100 ASN A O 1
ATOM 759 N N . VAL A 1 101 ? -0.025 20.391 0.49 1 91.75 101 VAL A N 1
ATOM 760 C CA . VAL A 1 101 ? 0.89 20.859 -0.544 1 91.75 101 VAL A CA 1
ATOM 761 C C . VAL A 1 101 ? 0.567 20.172 -1.871 1 91.75 101 VAL A C 1
ATOM 763 O O . VAL A 1 101 ? 0.228 19 -1.9 1 91.75 101 VAL A O 1
ATOM 766 N N . PHE A 1 102 ? 0.661 20.969 -2.896 1 88.81 102 PHE A N 1
ATOM 767 C CA . PHE A 1 102 ? 0.498 20.406 -4.234 1 88.81 102 PHE A CA 1
ATOM 768 C C . PHE A 1 102 ? 1.815 19.844 -4.754 1 88.81 102 PHE A C 1
ATOM 770 O O . PHE A 1 102 ? 2.889 20.328 -4.383 1 88.81 102 PHE A O 1
ATOM 777 N N . VAL A 1 103 ? 1.701 18.859 -5.637 1 87.88 103 VAL A N 1
ATOM 778 C CA . VAL A 1 103 ? 2.873 18.172 -6.168 1 87.88 103 VAL A CA 1
ATOM 779 C C . VAL A 1 103 ? 3.822 19.172 -6.805 1 87.88 103 VAL A C 1
ATOM 781 O O . VAL A 1 103 ? 5.043 19.062 -6.672 1 87.88 103 VAL A O 1
ATOM 784 N N . GLY A 1 104 ? 3.303 20.156 -7.496 1 86.25 104 GLY A N 1
ATOM 785 C CA . GLY A 1 104 ? 4.109 21.156 -8.172 1 86.25 104 GLY A CA 1
ATOM 786 C C . GLY A 1 104 ? 4.879 22.047 -7.211 1 86.25 104 GLY A C 1
ATOM 787 O O . GLY A 1 104 ? 5.844 22.703 -7.605 1 86.25 104 GLY A O 1
ATOM 788 N N . ASP A 1 105 ? 4.539 22.031 -5.996 1 90 105 ASP A N 1
ATOM 789 C CA . ASP A 1 105 ? 5.117 22.969 -5.031 1 90 105 ASP A CA 1
ATOM 790 C C . ASP A 1 105 ? 6.047 22.25 -4.059 1 90 105 ASP A C 1
ATOM 792 O O . ASP A 1 105 ? 6.555 22.859 -3.113 1 90 105 ASP A O 1
ATOM 796 N N . LEU A 1 106 ? 6.293 21.031 -4.199 1 92.88 106 LEU A N 1
ATOM 797 C CA . LEU A 1 106 ? 7.094 20.234 -3.275 1 92.88 106 LEU A CA 1
ATOM 798 C C . LEU A 1 106 ? 8.5 20.797 -3.146 1 92.88 106 LEU A C 1
ATOM 800 O O . LEU A 1 106 ? 9.086 20.781 -2.061 1 92.88 106 LEU A O 1
ATOM 804 N N . GLY A 1 107 ? 8.977 21.312 -4.203 1 91.44 107 GLY A N 1
ATOM 805 C CA . GLY A 1 107 ? 10.336 21.844 -4.191 1 91.44 107 GLY A CA 1
ATOM 806 C C . GLY A 1 107 ? 10.469 23.156 -3.449 1 91.44 107 GLY A C 1
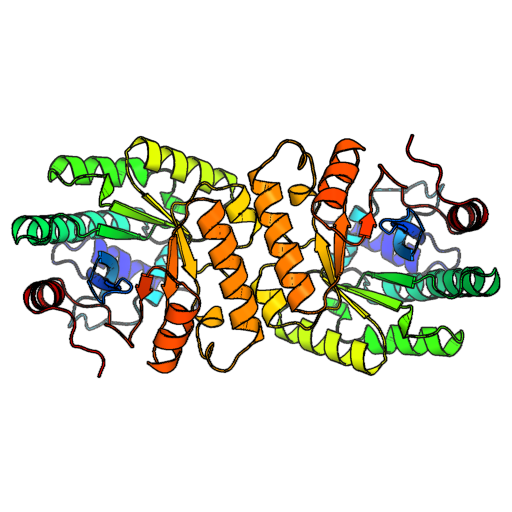ATOM 807 O O . GLY A 1 107 ? 11.57 23.578 -3.117 1 91.44 107 GLY A O 1
ATOM 808 N N . HIS A 1 108 ? 9.367 23.781 -3.16 1 93.44 108 HIS A N 1
ATOM 809 C CA . HIS A 1 108 ? 9.43 25.125 -2.605 1 93.44 108 HIS A CA 1
ATOM 810 C C . HIS A 1 108 ? 8.734 25.203 -1.25 1 93.44 108 HIS A C 1
ATOM 812 O O . HIS A 1 108 ? 8.859 26.203 -0.534 1 93.44 108 HIS A O 1
ATOM 818 N N . ILE A 1 109 ? 8.086 24.203 -0.868 1 95.75 109 ILE A N 1
ATOM 819 C CA . ILE A 1 109 ? 7.195 24.25 0.288 1 95.75 109 ILE A CA 1
ATOM 820 C C . ILE A 1 109 ? 8.016 24.469 1.558 1 95.75 109 ILE A C 1
ATOM 822 O O . ILE A 1 109 ? 7.609 25.234 2.441 1 95.75 109 ILE A O 1
ATOM 826 N N . ALA A 1 110 ? 9.148 23.859 1.695 1 96.88 110 ALA A N 1
ATOM 827 C CA . ALA A 1 110 ? 9.969 24 2.893 1 96.88 110 ALA A CA 1
ATOM 828 C C . ALA A 1 110 ? 10.398 25.453 3.094 1 96.88 110 ALA A C 1
ATOM 830 O O . ALA A 1 110 ? 10.227 26.016 4.18 1 96.88 110 ALA A O 1
ATOM 831 N N . ASP A 1 111 ? 10.859 26.047 2.049 1 96.19 111 ASP A N 1
ATOM 832 C CA . ASP A 1 111 ? 11.297 27.438 2.117 1 96.19 111 ASP A CA 1
ATOM 833 C C . ASP A 1 111 ? 10.133 28.375 2.447 1 96.19 111 ASP A C 1
ATOM 835 O O . ASP A 1 111 ? 10.273 29.281 3.27 1 96.19 111 ASP A O 1
ATOM 839 N N . THR A 1 112 ? 9.062 28.141 1.799 1 95.38 112 THR A N 1
ATOM 840 C CA . THR A 1 112 ? 7.879 28.969 1.984 1 95.38 112 THR A CA 1
ATOM 841 C C . THR A 1 112 ? 7.406 28.922 3.434 1 95.38 112 THR A C 1
ATOM 843 O O . THR A 1 112 ? 7.18 29.969 4.055 1 95.38 112 THR A O 1
ATOM 846 N N . VAL A 1 113 ? 7.266 27.766 3.996 1 97.19 113 VAL A N 1
ATOM 847 C CA . VAL A 1 113 ? 6.762 27.578 5.352 1 97.19 113 VAL A CA 1
ATOM 848 C C . VAL A 1 113 ? 7.766 28.125 6.359 1 97.19 113 VAL A C 1
ATOM 850 O O . VAL A 1 113 ? 7.387 28.828 7.301 1 97.19 113 VAL A O 1
ATOM 853 N N . THR A 1 114 ? 9.008 27.859 6.125 1 97.56 114 THR A N 1
ATOM 854 C CA . THR A 1 114 ? 10.055 28.312 7.031 1 97.56 114 THR A CA 1
ATOM 855 C C . THR A 1 114 ? 10.086 29.828 7.105 1 97.56 114 THR A C 1
ATOM 857 O O . THR A 1 114 ? 10.133 30.406 8.195 1 97.56 114 THR A O 1
ATOM 860 N N . ALA A 1 115 ? 10.086 30.453 5.977 1 96.88 115 ALA A N 1
ATOM 861 C CA . ALA A 1 115 ? 10.141 31.906 5.918 1 96.88 115 ALA A CA 1
ATOM 862 C C . ALA A 1 115 ? 8.93 32.531 6.613 1 96.88 115 ALA A C 1
ATOM 864 O O . ALA A 1 115 ? 9.07 33.469 7.387 1 96.88 115 ALA A O 1
ATOM 865 N N . ALA A 1 116 ? 7.777 32.031 6.297 1 96.44 116 ALA A N 1
ATOM 866 C CA . ALA A 1 116 ? 6.551 32.562 6.891 1 96.44 116 ALA A CA 1
ATOM 867 C C . ALA A 1 116 ? 6.543 32.344 8.406 1 96.44 116 ALA A C 1
ATOM 869 O O . ALA A 1 116 ? 6.105 33.25 9.148 1 96.44 116 ALA A O 1
ATOM 870 N N . ALA A 1 117 ? 6.945 31.188 8.898 1 97.44 117 ALA A N 1
ATOM 871 C CA . ALA A 1 117 ? 7.012 30.906 10.328 1 97.44 117 ALA A CA 1
ATOM 872 C C . ALA A 1 117 ? 7.949 31.875 11.047 1 97.44 117 ALA A C 1
ATOM 874 O O . ALA A 1 117 ? 7.609 32.406 12.109 1 97.44 117 ALA A O 1
ATOM 875 N N . ALA A 1 118 ? 9.094 32.062 10.461 1 96.81 118 ALA A N 1
ATOM 876 C CA . ALA A 1 118 ? 10.094 32.938 11.039 1 96.81 118 ALA A CA 1
ATOM 877 C C . ALA A 1 118 ? 9.539 34.375 11.172 1 96.81 118 ALA A C 1
ATOM 879 O O . ALA A 1 118 ? 9.781 35.031 12.188 1 96.81 118 ALA A O 1
ATOM 880 N N . ALA A 1 119 ? 8.82 34.812 10.203 1 95.56 119 ALA A N 1
ATOM 881 C CA . ALA A 1 119 ? 8.266 36.156 10.18 1 95.56 119 ALA A CA 1
ATOM 882 C C . ALA A 1 119 ? 7.297 36.375 11.328 1 95.56 119 ALA A C 1
ATOM 884 O O . ALA A 1 119 ? 7.16 37.5 11.828 1 95.56 119 ALA A O 1
ATOM 885 N N . LEU A 1 120 ? 6.637 35.344 11.773 1 95 120 LEU A N 1
ATOM 886 C CA . LEU A 1 120 ? 5.613 35.469 12.812 1 95 120 LEU A CA 1
ATOM 887 C C . LEU A 1 120 ? 6.113 34.906 14.141 1 95 120 LEU A C 1
ATOM 889 O O . LEU A 1 120 ? 5.387 34.938 15.133 1 95 120 LEU A O 1
ATOM 893 N N . GLY A 1 121 ? 7.309 34.344 14.148 1 95.5 121 GLY A N 1
ATOM 894 C CA . GLY A 1 121 ? 7.859 33.75 15.352 1 95.5 121 GLY A CA 1
ATOM 895 C C . GLY A 1 121 ? 7.176 32.438 15.734 1 95.5 121 GLY A C 1
ATOM 896 O O . GLY A 1 121 ? 7.031 32.125 16.922 1 95.5 121 GLY A O 1
ATOM 897 N N . LEU A 1 122 ? 6.66 31.781 14.812 1 97.44 122 LEU A N 1
ATOM 898 C CA . LEU A 1 122 ? 6.027 30.484 15.062 1 97.44 122 LEU A CA 1
ATOM 899 C C . LEU A 1 122 ? 7.07 29.375 15.172 1 97.44 122 LEU A C 1
ATOM 901 O O . LEU A 1 122 ? 7.98 29.297 14.344 1 97.44 122 LEU A O 1
ATOM 905 N N . PRO A 1 123 ? 7 28.562 16.203 1 97.88 123 PRO A N 1
ATOM 906 C CA . PRO A 1 123 ? 7.914 27.422 16.25 1 97.88 123 PRO A CA 1
ATOM 907 C C . PRO A 1 123 ? 7.707 26.453 15.102 1 97.88 123 PRO A C 1
ATOM 909 O O . PRO A 1 123 ? 6.594 25.953 14.906 1 97.88 123 PRO A O 1
ATOM 912 N N . ALA A 1 124 ? 8.727 26.078 14.422 1 97.75 124 ALA A N 1
ATOM 913 C CA . ALA A 1 124 ? 8.664 25.188 13.266 1 97.75 124 ALA A CA 1
ATOM 914 C C . ALA A 1 124 ? 8.102 23.812 13.648 1 97.75 124 ALA A C 1
ATOM 916 O O . ALA A 1 124 ? 7.387 23.188 12.867 1 97.75 124 ALA A O 1
ATOM 917 N N . ARG A 1 125 ? 8.398 23.375 14.82 1 97.56 125 ARG A N 1
ATOM 918 C CA . ARG A 1 125 ? 8.016 22.062 15.289 1 97.56 125 ARG A CA 1
ATOM 919 C C . ARG A 1 125 ? 6.496 21.922 15.391 1 97.56 125 ARG A C 1
ATOM 921 O O . ARG A 1 125 ? 5.969 20.828 15.555 1 97.56 125 ARG A O 1
ATOM 928 N N . ARG A 1 126 ? 5.781 23.031 15.312 1 98.38 126 ARG A N 1
ATOM 929 C CA . ARG A 1 126 ? 4.324 23.016 15.406 1 98.38 126 ARG A CA 1
ATOM 930 C C . ARG A 1 126 ? 3.688 23.016 14.023 1 98.38 126 ARG A C 1
ATOM 932 O O . ARG A 1 126 ? 2.463 23.094 13.891 1 98.38 126 ARG A O 1
ATOM 939 N N . LEU A 1 127 ? 4.48 22.984 13.062 1 98.5 127 LEU A N 1
ATOM 940 C CA . LEU A 1 127 ? 3.996 23 11.688 1 98.5 127 LEU A CA 1
ATOM 941 C C . LEU A 1 127 ? 4.223 21.641 11.008 1 98.5 127 LEU A C 1
ATOM 943 O O . LEU A 1 127 ? 5.266 21.016 11.203 1 98.5 127 LEU A O 1
ATOM 947 N N . THR A 1 128 ? 3.262 21.188 10.297 1 98.5 128 THR A N 1
ATOM 948 C CA . THR A 1 128 ? 3.322 19.922 9.578 1 98.5 128 THR A CA 1
ATOM 949 C C . THR A 1 128 ? 2.812 20.078 8.148 1 98.5 128 THR A C 1
ATOM 951 O O . THR A 1 128 ? 1.812 20.766 7.918 1 98.5 128 THR A O 1
ATOM 954 N N . VAL A 1 129 ? 3.473 19.484 7.223 1 97.81 129 VAL A N 1
ATOM 955 C CA . VAL A 1 129 ? 3.012 19.453 5.84 1 97.81 129 VAL A CA 1
ATOM 956 C C . VAL A 1 129 ? 2.426 18.078 5.516 1 97.81 129 VAL A C 1
ATOM 958 O O . VAL A 1 129 ? 3.043 17.062 5.805 1 97.81 129 VAL A O 1
ATOM 961 N N . GLU A 1 130 ? 1.242 18.094 5.012 1 96.12 130 GLU A N 1
ATOM 962 C CA . GLU A 1 130 ? 0.608 16.859 4.551 1 96.12 130 GLU A CA 1
ATOM 963 C C . GLU A 1 130 ? 0.865 16.625 3.066 1 96.12 130 GLU A C 1
ATOM 965 O O . GLU A 1 130 ? 0.517 17.469 2.232 1 96.12 130 GLU A O 1
ATOM 970 N N . ILE A 1 131 ? 1.408 15.492 2.787 1 93.12 131 ILE A N 1
ATOM 971 C CA . ILE A 1 131 ? 1.809 15.18 1.418 1 93.12 131 ILE A CA 1
ATOM 972 C C . ILE A 1 131 ? 1.001 13.992 0.9 1 93.12 131 ILE A C 1
ATOM 974 O O . ILE A 1 131 ? 0.894 12.969 1.574 1 93.12 131 ILE A O 1
ATOM 978 N N . LYS A 1 132 ? 0.513 14.258 -0.306 1 84.81 132 LYS A N 1
ATOM 979 C CA . LYS A 1 132 ? -0.174 13.141 -0.952 1 84.81 132 LYS A CA 1
ATOM 980 C C . LYS A 1 132 ? 0.813 12.234 -1.687 1 84.81 132 LYS A C 1
ATOM 982 O O . LYS A 1 132 ? 1.929 12.656 -2.002 1 84.81 132 LYS A O 1
ATOM 987 N N . GLY A 1 133 ? 0.505 10.977 -1.864 1 79.12 133 GLY A N 1
ATOM 988 C CA . GLY A 1 133 ? 1.363 10.023 -2.549 1 79.12 133 GLY A CA 1
ATOM 989 C C . GLY A 1 133 ? 1.243 10.094 -4.059 1 79.12 133 GLY A C 1
ATOM 990 O O . GLY A 1 133 ? 1.098 9.062 -4.723 1 79.12 133 GLY A O 1
ATOM 991 N N . ASP A 1 134 ? 1.268 11.344 -4.621 1 78.19 134 ASP A N 1
ATOM 992 C CA . ASP A 1 134 ? 1.058 11.477 -6.062 1 78.19 134 ASP A CA 1
ATOM 993 C C . ASP A 1 134 ? 2.352 11.867 -6.77 1 78.19 134 ASP A C 1
ATOM 995 O O . ASP A 1 134 ? 2.34 12.195 -7.961 1 78.19 134 ASP A O 1
ATOM 999 N N . ALA A 1 135 ? 3.443 11.961 -6.074 1 82.81 135 ALA A N 1
ATOM 1000 C CA . ALA A 1 135 ? 4.773 12.195 -6.637 1 82.81 135 ALA A CA 1
ATOM 1001 C C . ALA A 1 135 ? 5.688 11 -6.402 1 82.81 135 ALA A C 1
ATOM 1003 O O . ALA A 1 135 ? 5.293 10.023 -5.758 1 82.81 135 ALA A O 1
ATOM 1004 N N . SER A 1 136 ? 6.812 11.102 -7.047 1 84.5 136 SER A N 1
ATOM 1005 C CA . SER A 1 136 ? 7.766 10.023 -6.828 1 84.5 136 SER A CA 1
ATOM 1006 C C . SER A 1 136 ? 8.211 9.961 -5.371 1 84.5 136 SER A C 1
ATOM 1008 O O . SER A 1 136 ? 8.328 11 -4.711 1 84.5 136 SER A O 1
ATOM 1010 N N . GLN A 1 137 ? 8.523 8.805 -4.941 1 85.5 137 GLN A N 1
ATOM 1011 C CA . GLN A 1 137 ? 8.953 8.586 -3.561 1 85.5 137 GLN A CA 1
ATOM 1012 C C . GLN A 1 137 ? 10.234 9.359 -3.252 1 85.5 137 GLN A C 1
ATOM 1014 O O . GLN A 1 137 ? 10.367 9.945 -2.176 1 85.5 137 GLN A O 1
ATOM 1019 N N . GLN A 1 138 ? 11.086 9.367 -4.203 1 88.44 138 GLN A N 1
ATOM 1020 C CA . GLN A 1 138 ? 12.352 10.055 -3.984 1 88.44 138 GLN A CA 1
ATOM 1021 C C . GLN A 1 138 ? 12.141 11.562 -3.836 1 88.44 138 GLN A C 1
ATOM 1023 O O . GLN A 1 138 ? 12.719 12.195 -2.947 1 88.44 138 GLN A O 1
ATOM 1028 N N . ARG A 1 139 ? 11.367 12.117 -4.684 1 92.44 139 ARG A N 1
ATOM 1029 C CA . ARG A 1 139 ? 11.062 13.539 -4.605 1 92.44 139 ARG A CA 1
ATOM 1030 C C . ARG A 1 139 ? 10.406 13.891 -3.275 1 92.44 139 ARG A C 1
ATOM 1032 O O . ARG A 1 139 ? 10.742 14.898 -2.656 1 92.44 139 ARG A O 1
ATOM 1039 N N . VAL A 1 140 ? 9.539 13.094 -2.854 1 93.88 140 VAL A N 1
ATOM 1040 C CA . VAL A 1 140 ? 8.859 13.305 -1.58 1 93.88 140 VAL A CA 1
ATOM 1041 C C . VAL A 1 140 ? 9.852 13.133 -0.431 1 93.88 140 VAL A C 1
ATOM 1043 O O . VAL A 1 140 ? 9.875 13.945 0.501 1 93.88 140 VAL A O 1
ATOM 1046 N N . ALA A 1 141 ? 10.672 12.148 -0.54 1 94.44 141 ALA A N 1
ATOM 1047 C CA . ALA A 1 141 ? 11.672 11.922 0.496 1 94.44 141 ALA A CA 1
ATOM 1048 C C . ALA A 1 141 ? 12.586 13.133 0.652 1 94.44 141 ALA A C 1
ATOM 1050 O O . ALA A 1 141 ? 12.867 13.57 1.771 1 94.44 141 ALA A O 1
ATOM 1051 N N . ASP A 1 142 ? 13 13.633 -0.468 1 96.06 142 ASP A N 1
ATOM 1052 C CA . ASP A 1 142 ? 13.859 14.812 -0.445 1 96.06 142 ASP A CA 1
ATOM 1053 C C . ASP A 1 142 ? 13.141 16 0.201 1 96.06 142 ASP A C 1
ATOM 1055 O O . ASP A 1 142 ? 13.742 16.75 0.972 1 96.06 142 ASP A O 1
ATOM 1059 N N . THR A 1 143 ? 11.961 16.172 -0.133 1 96.69 143 THR A N 1
ATOM 1060 C CA . THR A 1 143 ? 11.156 17.25 0.441 1 96.69 143 THR A CA 1
ATOM 1061 C C . THR A 1 143 ? 11.031 17.078 1.952 1 96.69 143 THR A C 1
ATOM 1063 O O . THR A 1 143 ? 11.211 18.031 2.707 1 96.69 143 THR A O 1
ATOM 1066 N N . VAL A 1 144 ? 10.758 15.891 2.424 1 97.56 144 VAL A N 1
ATOM 1067 C CA . VAL A 1 144 ? 10.562 15.609 3.842 1 97.56 144 VAL A CA 1
ATOM 1068 C C . VAL A 1 144 ? 11.867 15.867 4.602 1 97.56 144 VAL A C 1
ATOM 1070 O O . VAL A 1 144 ? 11.852 16.469 5.68 1 97.56 144 VAL A O 1
ATOM 1073 N N . ARG A 1 145 ? 12.922 15.469 4.051 1 97.44 145 ARG A N 1
ATOM 1074 C CA . ARG A 1 145 ? 14.211 15.711 4.688 1 97.44 145 ARG A CA 1
ATOM 1075 C C . ARG A 1 145 ? 14.469 17.203 4.844 1 97.44 145 ARG A C 1
ATOM 1077 O O . ARG A 1 145 ? 14.984 17.641 5.875 1 97.44 145 ARG A O 1
ATOM 1084 N N . ARG A 1 146 ? 14.133 17.922 3.828 1 97.75 146 ARG A N 1
ATOM 1085 C CA . ARG A 1 146 ? 14.297 19.375 3.895 1 97.75 146 ARG A CA 1
ATOM 1086 C C . ARG A 1 146 ? 13.398 19.984 4.973 1 97.75 146 ARG A C 1
ATOM 1088 O O . ARG A 1 146 ? 13.844 20.828 5.746 1 97.75 146 ARG A O 1
ATOM 1095 N N . LEU A 1 147 ? 12.211 19.547 4.996 1 98.31 147 LEU A N 1
ATOM 1096 C CA . LEU A 1 147 ? 11.289 20 6.035 1 98.31 147 LEU A CA 1
ATOM 1097 C C . LEU A 1 147 ? 11.844 19.688 7.422 1 98.31 147 LEU A C 1
ATOM 1099 O O . LEU A 1 147 ? 11.859 20.547 8.297 1 98.31 147 LEU A O 1
ATOM 1103 N N . HIS A 1 148 ? 12.32 18.516 7.586 1 98.25 148 HIS A N 1
ATOM 1104 C CA . HIS A 1 148 ? 12.883 18.078 8.859 1 98.25 148 HIS A CA 1
ATOM 1105 C C . HIS A 1 148 ? 14.086 18.922 9.242 1 98.25 148 HIS A C 1
ATOM 1107 O O . HIS A 1 148 ? 14.273 19.266 10.414 1 98.25 148 HIS A O 1
ATOM 1113 N N . HIS A 1 149 ? 14.836 19.156 8.234 1 97.94 149 HIS A N 1
ATOM 1114 C CA . HIS A 1 149 ? 15.992 20.016 8.469 1 97.94 149 HIS A CA 1
ATOM 1115 C C . HIS A 1 149 ? 15.57 21.344 9.086 1 97.94 149 HIS A C 1
ATOM 1117 O O . HIS A 1 149 ? 16.281 21.891 9.938 1 97.94 149 HIS A O 1
ATOM 1123 N N . ASP A 1 150 ? 14.484 21.812 8.695 1 97.75 150 ASP A N 1
ATOM 1124 C CA . ASP A 1 150 ? 13.977 23.109 9.164 1 97.75 150 ASP A CA 1
ATOM 1125 C C . ASP A 1 150 ? 13.117 22.938 10.414 1 97.75 150 ASP A C 1
ATOM 1127 O O . ASP A 1 150 ? 12.562 23.906 10.938 1 97.75 150 ASP A O 1
ATOM 1131 N N . GLY A 1 151 ? 12.969 21.719 10.883 1 98.12 151 GLY A N 1
ATOM 1132 C CA . GLY A 1 151 ? 12.203 21.438 12.094 1 98.12 151 GLY A CA 1
ATOM 1133 C C . GLY A 1 151 ? 10.719 21.297 11.836 1 98.12 151 GLY A C 1
ATOM 1134 O O . GLY A 1 151 ? 9.914 21.359 12.773 1 98.12 151 GLY A O 1
ATOM 1135 N N . ILE A 1 152 ? 10.312 21.203 10.555 1 98.38 152 ILE A N 1
ATOM 1136 C CA . ILE A 1 152 ? 8.914 21.078 10.156 1 98.38 152 ILE A CA 1
ATOM 1137 C C . ILE A 1 152 ? 8.57 19.609 9.961 1 98.38 152 ILE A C 1
ATOM 1139 O O . ILE A 1 152 ? 9.367 18.828 9.414 1 98.38 152 ILE A O 1
ATOM 1143 N N . GLY A 1 153 ? 7.395 19.203 10.406 1 98.31 153 GLY A N 1
ATOM 1144 C CA . GLY A 1 153 ? 6.957 17.828 10.25 1 98.31 153 GLY A CA 1
ATOM 1145 C C . GLY A 1 153 ? 6.344 17.547 8.891 1 98.31 153 GLY A C 1
ATOM 1146 O O . GLY A 1 153 ? 6.004 18.469 8.148 1 98.31 153 GLY A O 1
ATOM 1147 N N . ALA A 1 154 ? 6.215 16.266 8.633 1 98.12 154 ALA A N 1
ATOM 1148 C CA . ALA A 1 154 ? 5.57 15.812 7.402 1 98.12 154 ALA A CA 1
ATOM 1149 C C . ALA A 1 154 ? 4.789 14.523 7.637 1 98.12 154 ALA A C 1
ATOM 1151 O O . ALA A 1 154 ? 5.262 13.609 8.32 1 98.12 154 ALA A O 1
ATOM 1152 N N . VAL A 1 155 ? 3.6 14.453 7.09 1 97.06 155 VAL A N 1
ATOM 1153 C CA . VAL A 1 155 ? 2.779 13.25 7.176 1 97.06 155 VAL A CA 1
ATOM 1154 C C . VAL A 1 155 ? 2.254 12.883 5.789 1 97.06 155 VAL A C 1
ATOM 1156 O O . VAL A 1 155 ? 2.119 13.742 4.922 1 97.06 155 VAL A O 1
ATOM 1159 N N . ILE A 1 156 ? 2.066 11.609 5.578 1 93.81 156 ILE A N 1
ATOM 1160 C CA . ILE A 1 156 ? 1.444 11.172 4.332 1 93.81 156 ILE A CA 1
ATOM 1161 C C . ILE A 1 156 ? -0.074 11.148 4.496 1 93.81 156 ILE A C 1
ATOM 1163 O O . ILE A 1 156 ? -0.592 10.594 5.469 1 93.81 156 ILE A O 1
ATOM 1167 N N . ASP A 1 157 ? -0.736 11.758 3.559 1 91.25 157 ASP A N 1
ATOM 1168 C CA . ASP A 1 157 ? -2.191 11.867 3.598 1 91.25 157 ASP A CA 1
ATOM 1169 C C . ASP A 1 157 ? -2.846 10.773 2.76 1 91.25 157 ASP A C 1
ATOM 1171 O O . ASP A 1 157 ? -2.201 10.172 1.896 1 91.25 157 ASP A O 1
ATOM 1175 N N . HIS A 1 158 ? -4.098 10.438 3.107 1 85.56 158 HIS A N 1
ATOM 1176 C CA . HIS A 1 158 ? -4.918 9.461 2.396 1 85.56 158 HIS A CA 1
ATOM 1177 C C . HIS A 1 158 ? -4.176 8.141 2.234 1 85.56 158 HIS A C 1
ATOM 1179 O O . HIS A 1 158 ? -4.219 7.527 1.164 1 85.56 158 HIS A O 1
ATOM 1185 N N . PHE A 1 159 ? -3.471 7.711 3.236 1 85.62 159 PHE A N 1
ATOM 1186 C CA . PHE A 1 159 ? -2.76 6.441 3.168 1 85.62 159 PHE A CA 1
ATOM 1187 C C . PHE A 1 159 ? -3.74 5.277 3.098 1 85.62 159 PHE A C 1
ATOM 1189 O O . PHE A 1 159 ? -4.68 5.199 3.895 1 85.62 159 PHE A O 1
ATOM 1196 N N . GLY A 1 160 ? -3.471 4.352 2.188 1 74.69 160 GLY A N 1
ATOM 1197 C CA . GLY A 1 160 ? -4.352 3.213 1.976 1 74.69 160 GLY A CA 1
ATOM 1198 C C . GLY A 1 160 ? -5.215 3.352 0.734 1 74.69 160 GLY A C 1
ATOM 1199 O O . GLY A 1 160 ? -5.754 2.363 0.234 1 74.69 160 GLY A O 1
ATOM 1200 N N . ALA A 1 161 ? -5.387 4.602 0.324 1 66.94 161 ALA A N 1
ATOM 1201 C CA . ALA A 1 161 ? -6.109 4.812 -0.929 1 66.94 161 ALA A CA 1
ATOM 1202 C C . ALA A 1 161 ? -5.227 4.477 -2.129 1 66.94 161 ALA A C 1
ATOM 1204 O O . ALA A 1 161 ? -4.156 3.885 -1.976 1 66.94 161 ALA A O 1
ATOM 1205 N N . ASP A 1 162 ? -5.527 4.625 -3.352 1 58.59 162 ASP A N 1
ATOM 1206 C CA . ASP A 1 162 ? -4.969 4.18 -4.625 1 58.59 162 ASP A CA 1
ATOM 1207 C C . ASP A 1 162 ? -3.5 4.586 -4.746 1 58.59 162 ASP A C 1
ATOM 1209 O O . ASP A 1 162 ? -2.791 4.102 -5.633 1 58.59 162 ASP A O 1
ATOM 1213 N N . ARG A 1 163 ? -3.027 5.379 -3.785 1 57.75 163 ARG A N 1
ATOM 1214 C CA . ARG A 1 163 ? -1.743 5.934 -4.195 1 57.75 163 ARG A CA 1
ATOM 1215 C C . ARG A 1 163 ? -0.69 5.742 -3.109 1 57.75 163 ARG A C 1
ATOM 1217 O O . ARG A 1 163 ? 0.455 6.172 -3.264 1 57.75 163 ARG A O 1
ATOM 1224 N N . ALA A 1 164 ? -0.902 5.363 -2.086 1 58.53 164 ALA A N 1
ATOM 1225 C CA . ALA A 1 164 ? 0.125 5.215 -1.057 1 58.53 164 ALA A CA 1
ATOM 1226 C C . ALA A 1 164 ? 0.158 3.789 -0.514 1 58.53 164 ALA A C 1
ATOM 1228 O O . ALA A 1 164 ? -0.864 3.268 -0.063 1 58.53 164 ALA A O 1
ATOM 1229 N N . ASP A 1 165 ? 1.445 3.311 -0.786 1 69.25 165 ASP A N 1
ATOM 1230 C CA . ASP A 1 165 ? 1.585 1.916 -0.379 1 69.25 165 ASP A CA 1
ATOM 1231 C C . ASP A 1 165 ? 2.688 1.757 0.666 1 69.25 165 ASP A C 1
ATOM 1233 O O . ASP A 1 165 ? 3.236 2.748 1.152 1 69.25 165 ASP A O 1
ATOM 1237 N N . LEU A 1 166 ? 2.799 0.591 1.193 1 74 166 LEU A N 1
ATOM 1238 C CA . LEU A 1 166 ? 3.73 0.252 2.262 1 74 166 LEU A CA 1
ATOM 1239 C C . LEU A 1 166 ? 5.156 0.639 1.883 1 74 166 LEU A C 1
ATOM 1241 O O . LEU A 1 166 ? 5.969 0.965 2.752 1 74 166 LEU A O 1
ATOM 1245 N N . GLY A 1 167 ? 5.371 0.666 0.601 1 74.44 167 GLY A N 1
ATOM 1246 C CA . GLY A 1 167 ? 6.699 1.058 0.153 1 74.44 167 GLY A CA 1
ATOM 1247 C C . GLY A 1 167 ? 7.047 2.492 0.504 1 74.44 167 GLY A C 1
ATOM 1248 O O . GLY A 1 167 ? 8.219 2.818 0.712 1 74.44 167 GLY A O 1
ATOM 1249 N N . TRP A 1 168 ? 6.082 3.293 0.622 1 78.94 168 TRP A N 1
ATOM 1250 C CA . TRP A 1 168 ? 6.281 4.684 1.023 1 78.94 168 TRP A CA 1
ATOM 1251 C C . TRP A 1 168 ? 6.875 4.766 2.426 1 78.94 168 TRP A C 1
ATOM 1253 O O . TRP A 1 168 ? 7.738 5.605 2.693 1 78.94 168 TRP A O 1
ATOM 1263 N N . LEU A 1 169 ? 6.445 3.838 3.264 1 84.56 169 LEU A N 1
ATOM 1264 C CA . LEU A 1 169 ? 6.859 3.896 4.664 1 84.56 169 LEU A CA 1
ATOM 1265 C C . LEU A 1 169 ? 8.281 3.381 4.832 1 84.56 169 LEU A C 1
ATOM 1267 O O . LEU A 1 169 ? 8.945 3.682 5.828 1 84.56 169 LEU A O 1
ATOM 1271 N N . ALA A 1 170 ? 8.695 2.668 3.828 1 82 170 ALA A N 1
ATOM 1272 C CA . ALA A 1 170 ? 10.062 2.164 3.85 1 82 170 ALA A CA 1
ATOM 1273 C C . ALA A 1 170 ? 11.047 3.223 3.359 1 82 170 ALA A C 1
ATOM 1275 O O . ALA A 1 170 ? 12.203 3.25 3.783 1 82 170 ALA A O 1
ATOM 1276 N N . ILE A 1 171 ? 10.625 4.121 2.586 1 84.44 171 ILE A N 1
ATOM 1277 C CA . ILE A 1 171 ? 11.539 5 1.866 1 84.44 171 ILE A CA 1
ATOM 1278 C C . ILE A 1 171 ? 11.453 6.414 2.436 1 84.44 171 ILE A C 1
ATOM 1280 O O . ILE A 1 171 ? 12.477 7.07 2.635 1 84.44 171 ILE A O 1
ATOM 1284 N N . VAL A 1 172 ? 10.328 6.863 2.672 1 91.12 172 VAL A N 1
ATOM 1285 C CA . VAL A 1 172 ? 10.125 8.258 3.064 1 91.12 172 VAL A CA 1
ATOM 1286 C C . VAL A 1 172 ? 10.016 8.352 4.586 1 91.12 172 VAL A C 1
ATOM 1288 O O . VAL A 1 172 ? 9.203 7.664 5.203 1 91.12 172 VAL A O 1
ATOM 1291 N N . PRO A 1 173 ? 10.781 9.195 5.219 1 93.88 173 PRO A N 1
ATOM 1292 C CA . PRO A 1 173 ? 10.758 9.328 6.676 1 93.88 173 PRO A CA 1
ATOM 1293 C C . PRO A 1 173 ? 9.648 10.25 7.172 1 93.88 173 PRO A C 1
ATOM 1295 O O . PRO A 1 173 ? 9.914 11.242 7.844 1 93.88 173 PRO A O 1
ATOM 1298 N N . PHE A 1 174 ? 8.469 9.867 7.008 1 96 174 PHE A N 1
ATOM 1299 C CA . PHE A 1 174 ? 7.34 10.641 7.516 1 96 174 PHE A CA 1
ATOM 1300 C C . PHE A 1 174 ? 7.316 10.625 9.039 1 96 174 PHE A C 1
ATOM 1302 O O . PHE A 1 174 ? 7.879 9.727 9.664 1 96 174 PHE A O 1
ATOM 1309 N N . ASP A 1 175 ? 6.582 11.617 9.555 1 97.38 175 ASP A N 1
ATOM 1310 C CA . ASP A 1 175 ? 6.34 11.656 10.992 1 97.38 175 ASP A CA 1
ATOM 1311 C C . ASP A 1 175 ? 5.035 10.945 11.352 1 97.38 175 ASP A C 1
ATOM 1313 O O . ASP A 1 175 ? 4.809 10.609 12.516 1 97.38 175 ASP A O 1
ATOM 1317 N N . GLY A 1 176 ? 4.238 10.742 10.344 1 96.31 176 GLY A N 1
ATOM 1318 C CA . GLY A 1 176 ? 2.955 10.109 10.594 1 96.31 176 GLY A CA 1
ATOM 1319 C C . GLY A 1 176 ? 2.223 9.727 9.32 1 96.31 176 GLY A C 1
ATOM 1320 O O . GLY A 1 176 ? 2.646 10.086 8.227 1 96.31 176 GLY A O 1
ATOM 1321 N N . ILE A 1 177 ? 1.173 8.938 9.562 1 94.5 177 ILE A N 1
ATOM 1322 C CA . ILE A 1 177 ? 0.321 8.477 8.469 1 94.5 177 ILE A CA 1
ATOM 1323 C C . ILE A 1 177 ? -1.131 8.852 8.758 1 94.5 177 ILE A C 1
ATOM 1325 O O . ILE A 1 177 ? -1.599 8.727 9.891 1 94.5 177 ILE A O 1
ATOM 1329 N N . LYS A 1 178 ? -1.783 9.391 7.773 1 95.38 178 LYS A N 1
ATOM 1330 C CA . LYS A 1 178 ? -3.223 9.617 7.855 1 95.38 178 LYS A CA 1
ATOM 1331 C C . LYS A 1 178 ? -3.99 8.562 7.066 1 95.38 178 LYS A C 1
ATOM 1333 O O . LYS A 1 178 ? -3.902 8.508 5.836 1 95.38 178 LYS A O 1
ATOM 1338 N N . LEU A 1 179 ? -4.727 7.789 7.82 1 92.81 179 LEU A N 1
ATOM 1339 C CA . LEU A 1 179 ? -5.469 6.707 7.188 1 92.81 179 LEU A CA 1
ATOM 1340 C C . LEU A 1 179 ? -6.703 7.242 6.469 1 92.81 179 LEU A C 1
ATOM 1342 O O . LEU A 1 179 ? -7.469 8.023 7.039 1 92.81 179 LEU A O 1
ATOM 1346 N N . ASP A 1 180 ? -6.848 6.73 5.289 1 88.25 180 ASP A N 1
ATOM 1347 C CA . ASP A 1 180 ? -7.973 7.176 4.473 1 88.25 180 ASP A CA 1
ATOM 1348 C C . ASP A 1 180 ? -9.289 6.641 5.02 1 88.25 180 ASP A C 1
ATOM 1350 O O . ASP A 1 180 ? -9.32 5.59 5.664 1 88.25 180 ASP A O 1
ATOM 1354 N N . GLN A 1 181 ? -10.328 7.293 4.629 1 88.88 181 GLN A N 1
ATOM 1355 C CA . GLN A 1 181 ? -11.664 6.961 5.105 1 88.88 181 GLN A CA 1
ATOM 1356 C C . GLN A 1 181 ? -12.078 5.566 4.645 1 88.88 181 GLN A C 1
ATOM 1358 O O . GLN A 1 181 ? -12.836 4.879 5.336 1 88.88 181 GLN A O 1
ATOM 1363 N N . TRP A 1 182 ? -11.656 5.16 3.58 1 82.06 182 TRP A N 1
ATOM 1364 C CA . TRP A 1 182 ? -12.078 3.855 3.076 1 82.06 182 TRP A CA 1
ATOM 1365 C C . TRP A 1 182 ? -11.648 2.74 4.023 1 82.06 182 TRP A C 1
ATOM 1367 O O . TRP A 1 182 ? -12.328 1.723 4.145 1 82.06 182 TRP A O 1
ATOM 1377 N N . LEU A 1 183 ? -10.555 2.893 4.703 1 87.25 183 LEU A N 1
ATOM 1378 C CA . LEU A 1 183 ? -10.086 1.905 5.668 1 87.25 183 LEU A CA 1
ATOM 1379 C C . LEU A 1 183 ? -10.852 2.02 6.984 1 87.25 183 LEU A C 1
ATOM 1381 O O . LEU A 1 183 ? -10.977 1.04 7.723 1 87.25 183 LEU A O 1
ATOM 1385 N N . ILE A 1 184 ? -11.383 3.188 7.23 1 92.31 184 ILE A N 1
ATOM 1386 C CA . ILE A 1 184 ? -11.891 3.52 8.555 1 92.31 184 ILE A CA 1
ATOM 1387 C C . ILE A 1 184 ? -13.406 3.393 8.57 1 92.31 184 ILE A C 1
ATOM 1389 O O . ILE A 1 184 ? -14 3.004 9.586 1 92.31 184 ILE A O 1
ATOM 1393 N N . SER A 1 185 ? -13.992 3.725 7.492 1 91.12 185 SER A N 1
ATOM 1394 C CA . SER A 1 185 ? -15.453 3.705 7.422 1 91.12 185 SER A CA 1
ATOM 1395 C C . SER A 1 185 ? -16 2.309 7.695 1 91.12 185 SER A C 1
ATOM 1397 O O . SER A 1 185 ? -15.633 1.348 7.02 1 91.12 185 SER A O 1
ATOM 1399 N N . GLY A 1 186 ? -16.812 2.158 8.703 1 92.75 186 GLY A N 1
ATOM 1400 C CA . GLY A 1 186 ? -17.438 0.887 9.047 1 92.75 186 GLY A CA 1
ATOM 1401 C C . GLY A 1 186 ? -16.453 -0.114 9.633 1 92.75 186 GLY A C 1
ATOM 1402 O O . GLY A 1 186 ? -16.734 -1.315 9.656 1 92.75 186 GLY A O 1
ATOM 1403 N N . ILE A 1 187 ? -15.398 0.347 10.094 1 94.31 187 ILE A N 1
ATOM 1404 C CA . ILE A 1 187 ? -14.32 -0.525 10.547 1 94.31 187 ILE A CA 1
ATOM 1405 C C . ILE A 1 187 ? -14.805 -1.382 11.719 1 94.31 187 ILE 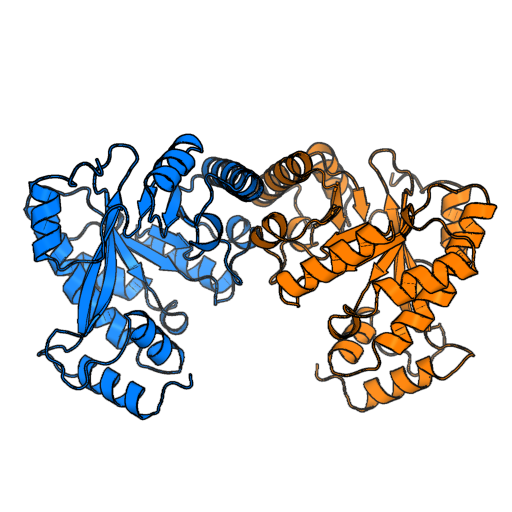A C 1
ATOM 1407 O O . ILE A 1 187 ? -14.336 -2.508 11.906 1 94.31 187 ILE A O 1
ATOM 1411 N N . HIS A 1 188 ? -15.727 -0.939 12.477 1 95.06 188 HIS A N 1
ATOM 1412 C CA . HIS A 1 188 ? -16.234 -1.675 13.625 1 95.06 188 HIS A CA 1
ATOM 1413 C C . HIS A 1 188 ? -16.953 -2.949 13.195 1 95.06 188 HIS A C 1
ATOM 1415 O O . HIS A 1 188 ? -17.156 -3.857 14 1 95.06 188 HIS A O 1
ATOM 1421 N N . ARG A 1 189 ? -17.312 -3.025 11.953 1 94.81 189 ARG A N 1
ATOM 1422 C CA . ARG A 1 189 ? -18 -4.203 11.445 1 94.81 189 ARG A CA 1
ATOM 1423 C C . ARG A 1 189 ? -17.156 -4.934 10.406 1 94.81 189 ARG A C 1
ATOM 1425 O O . ARG A 1 189 ? -17.656 -5.812 9.695 1 94.81 189 ARG A O 1
ATOM 1432 N N . ASN A 1 190 ? -15.969 -4.57 10.289 1 93.38 190 ASN A N 1
ATOM 1433 C CA . ASN A 1 190 ? -15.117 -5.121 9.242 1 93.38 190 ASN A CA 1
ATOM 1434 C C . ASN A 1 190 ? -13.812 -5.676 9.82 1 93.38 190 ASN A C 1
ATOM 1436 O O . ASN A 1 190 ? -12.828 -4.949 9.961 1 93.38 190 ASN A O 1
ATOM 1440 N N . PRO A 1 191 ? -13.797 -6.953 10.055 1 93.19 191 PRO A N 1
ATOM 1441 C CA . PRO A 1 191 ? -12.617 -7.555 10.688 1 93.19 191 PRO A CA 1
ATOM 1442 C C . PRO A 1 191 ? -11.359 -7.43 9.836 1 93.19 191 PRO A C 1
ATOM 1444 O O . PRO A 1 191 ? -10.258 -7.324 10.367 1 93.19 191 PRO A O 1
ATOM 1447 N N . ARG A 1 192 ? -11.469 -7.469 8.609 1 91.44 192 ARG A N 1
ATOM 1448 C CA . ARG A 1 192 ? -10.297 -7.363 7.746 1 91.44 192 ARG A CA 1
ATOM 1449 C C . ARG A 1 192 ? -9.672 -5.977 7.84 1 91.44 192 ARG A C 1
ATOM 1451 O O . ARG A 1 192 ? -8.453 -5.848 7.953 1 91.44 192 ARG A O 1
ATOM 1458 N N . ASN A 1 193 ? -10.492 -4.965 7.789 1 91.94 193 ASN A N 1
ATOM 1459 C CA . ASN A 1 193 ? -9.977 -3.613 7.973 1 91.94 193 ASN A CA 1
ATOM 1460 C C . ASN A 1 193 ? -9.297 -3.453 9.328 1 91.94 193 ASN A C 1
ATOM 1462 O O . ASN A 1 193 ? -8.273 -2.775 9.438 1 91.94 193 ASN A O 1
ATOM 1466 N N . ARG A 1 194 ? -9.859 -4.07 10.289 1 94.94 194 ARG A N 1
ATOM 1467 C CA . ARG A 1 194 ? -9.266 -3.998 11.617 1 94.94 194 ARG A CA 1
ATOM 1468 C C . ARG A 1 194 ? -7.879 -4.641 11.633 1 94.94 194 ARG A C 1
ATOM 1470 O O . ARG A 1 194 ? -6.949 -4.102 12.234 1 94.94 194 ARG A O 1
ATOM 1477 N N . ALA A 1 195 ? -7.785 -5.746 10.969 1 92.75 195 ALA A N 1
ATOM 1478 C CA . ALA A 1 195 ? -6.492 -6.418 10.891 1 92.75 195 ALA A CA 1
ATOM 1479 C C . ALA A 1 195 ? -5.461 -5.535 10.188 1 92.75 195 ALA A C 1
ATOM 1481 O O . ALA A 1 195 ? -4.332 -5.395 10.672 1 92.75 195 ALA A O 1
ATOM 1482 N N . VAL A 1 196 ? -5.824 -4.934 9.109 1 91.25 196 VAL A N 1
ATOM 1483 C CA . VAL A 1 196 ? -4.938 -4.07 8.336 1 91.25 196 VAL A CA 1
ATOM 1484 C C . VAL A 1 196 ? -4.488 -2.891 9.195 1 91.25 196 VAL A C 1
ATOM 1486 O O . VAL A 1 196 ? -3.293 -2.607 9.297 1 91.25 196 VAL A O 1
ATOM 1489 N N . VAL A 1 197 ? -5.41 -2.266 9.836 1 93 197 VAL A N 1
ATOM 1490 C CA . VAL A 1 197 ? -5.117 -1.077 10.633 1 93 197 VAL A CA 1
ATOM 1491 C C . VAL A 1 197 ? -4.242 -1.455 11.82 1 93 197 VAL A C 1
ATOM 1493 O O . VAL A 1 197 ? -3.295 -0.739 12.156 1 93 197 VAL A O 1
ATOM 1496 N N . ARG A 1 198 ? -4.535 -2.531 12.43 1 93.88 198 ARG A N 1
ATOM 1497 C CA . ARG A 1 198 ? -3.738 -2.992 13.562 1 93.88 198 ARG A CA 1
ATOM 1498 C C . ARG A 1 198 ? -2.277 -3.174 13.164 1 93.88 198 ARG A C 1
ATOM 1500 O O . ARG A 1 198 ? -1.376 -2.713 13.867 1 93.88 198 ARG A O 1
ATOM 1507 N N . HIS A 1 199 ? -2.035 -3.828 12.133 1 90.94 199 HIS A N 1
ATOM 1508 C CA . HIS A 1 199 ? -0.667 -4.07 11.688 1 90.94 199 HIS A CA 1
ATOM 1509 C C . HIS A 1 199 ? -0.002 -2.781 11.219 1 90.94 199 HIS A C 1
ATOM 1511 O O . HIS A 1 199 ? 1.207 -2.605 11.391 1 90.94 199 HIS A O 1
ATOM 1517 N N . LEU A 1 200 ? -0.747 -1.889 10.641 1 91.31 200 LEU A N 1
ATOM 1518 C CA . LEU A 1 200 ? -0.217 -0.585 10.258 1 91.31 200 LEU A CA 1
ATOM 1519 C C . LEU A 1 200 ? 0.217 0.207 11.484 1 91.31 200 LEU A C 1
ATOM 1521 O O . LEU A 1 200 ? 1.259 0.867 11.469 1 91.31 200 LEU A O 1
ATOM 1525 N N . ILE A 1 201 ? -0.606 0.154 12.508 1 93.94 201 ILE A N 1
ATOM 1526 C CA . ILE A 1 201 ? -0.266 0.83 13.758 1 93.94 201 ILE A CA 1
ATOM 1527 C C . ILE A 1 201 ? 1.03 0.253 14.32 1 93.94 201 ILE A C 1
ATOM 1529 O O . ILE A 1 201 ? 1.915 1 14.742 1 93.94 201 ILE A O 1
ATOM 1533 N N . GLY A 1 202 ? 1.099 -1.033 14.328 1 93.75 202 GLY A N 1
ATOM 1534 C CA . GLY A 1 202 ? 2.33 -1.665 14.773 1 93.75 202 GLY A CA 1
ATOM 1535 C C . GLY A 1 202 ? 3.549 -1.213 13.992 1 93.75 202 GLY A C 1
ATOM 1536 O O . GLY A 1 202 ? 4.594 -0.922 14.578 1 93.75 202 GLY A O 1
ATOM 1537 N N . LEU A 1 203 ? 3.453 -1.199 12.719 1 92.5 203 LEU A N 1
ATOM 1538 C CA . LEU A 1 203 ? 4.543 -0.748 11.852 1 92.5 203 LEU A CA 1
ATOM 1539 C C . LEU A 1 203 ? 4.895 0.708 12.141 1 92.5 203 LEU A C 1
ATOM 1541 O O . LEU A 1 203 ? 6.07 1.055 12.266 1 92.5 203 LEU A O 1
ATOM 1545 N N . ALA A 1 204 ? 3.887 1.524 12.219 1 93.94 204 ALA A N 1
ATOM 1546 C CA . ALA A 1 204 ? 4.09 2.939 12.508 1 93.94 204 ALA A CA 1
ATOM 1547 C C . ALA A 1 204 ? 4.844 3.125 13.828 1 93.94 204 ALA A C 1
ATOM 1549 O O . ALA A 1 204 ? 5.785 3.92 13.906 1 93.94 204 ALA A O 1
ATOM 1550 N N . ASP A 1 205 ? 4.449 2.428 14.82 1 94.94 205 ASP A N 1
ATOM 1551 C CA . ASP A 1 205 ? 5.117 2.488 16.125 1 94.94 205 ASP A CA 1
ATOM 1552 C C . ASP A 1 205 ? 6.594 2.125 15.992 1 94.94 205 ASP A C 1
ATOM 1554 O O . ASP A 1 205 ? 7.457 2.812 16.547 1 94.94 205 ASP A O 1
ATOM 1558 N N . GLU A 1 206 ? 6.793 1.081 15.273 1 93.5 206 GLU A N 1
ATOM 1559 C CA . GLU A 1 206 ? 8.164 0.626 15.094 1 93.5 206 GLU A CA 1
ATOM 1560 C C . GLU A 1 206 ? 9 1.669 14.352 1 93.5 206 GLU A C 1
ATOM 1562 O O . GLU A 1 206 ? 10.203 1.803 14.602 1 93.5 206 GLU A O 1
ATOM 1567 N N . LEU A 1 207 ? 8.414 2.373 13.492 1 93.69 207 LEU A N 1
ATOM 1568 C CA . LEU A 1 207 ? 9.125 3.357 12.68 1 93.69 207 LEU A CA 1
ATOM 1569 C C . LEU A 1 207 ? 9.094 4.73 13.344 1 93.69 207 LEU A C 1
ATOM 1571 O O . LEU A 1 207 ? 9.602 5.703 12.789 1 93.69 207 LEU A O 1
ATOM 1575 N N . GLY A 1 208 ? 8.438 4.855 14.445 1 94.25 208 GLY A N 1
ATOM 1576 C CA . GLY A 1 208 ? 8.367 6.121 15.164 1 94.25 208 GLY A CA 1
ATOM 1577 C C . GLY A 1 208 ? 7.383 7.098 14.555 1 94.25 208 GLY A C 1
ATOM 1578 O O . GLY A 1 208 ? 7.59 8.312 14.609 1 94.25 208 GLY A O 1
ATOM 1579 N N . MET A 1 209 ? 6.324 6.613 13.938 1 95.5 209 MET A N 1
ATOM 1580 C CA . MET A 1 209 ? 5.32 7.434 13.266 1 95.5 209 MET A CA 1
ATOM 1581 C C . MET A 1 209 ? 4.008 7.438 14.047 1 95.5 209 MET A C 1
ATOM 1583 O O . MET A 1 209 ? 3.67 6.453 14.703 1 95.5 209 MET A O 1
ATOM 1587 N N . HIS A 1 210 ? 3.281 8.484 13.977 1 96.69 210 HIS A N 1
ATOM 1588 C CA . HIS A 1 210 ? 1.933 8.484 14.531 1 96.69 210 HIS A CA 1
ATOM 1589 C C . HIS A 1 210 ? 0.895 8.172 13.461 1 96.69 210 HIS A C 1
ATOM 1591 O O . HIS A 1 210 ? 1.124 8.43 12.273 1 96.69 210 HIS A O 1
ATOM 1597 N N . VAL A 1 211 ? -0.221 7.648 13.906 1 96.94 211 VAL A N 1
ATOM 1598 C CA . VAL A 1 211 ? -1.302 7.277 13 1 96.94 211 VAL A CA 1
ATOM 1599 C C . VAL A 1 211 ? -2.545 8.109 13.312 1 96.94 211 VAL A C 1
ATOM 1601 O O . VAL A 1 211 ? -2.957 8.211 14.469 1 96.94 211 VAL A O 1
ATOM 1604 N N . THR A 1 212 ? -3.074 8.711 12.281 1 97.31 212 THR A N 1
ATOM 1605 C CA . THR A 1 212 ? -4.324 9.453 12.383 1 97.31 212 THR A CA 1
ATOM 1606 C C . THR A 1 212 ? -5.43 8.758 11.594 1 97.31 212 THR A C 1
ATOM 1608 O O . THR A 1 212 ? -5.25 8.438 10.414 1 97.31 212 THR A O 1
ATOM 1611 N N . ALA A 1 213 ? -6.543 8.484 12.242 1 96.5 213 ALA A N 1
ATOM 1612 C CA . ALA A 1 213 ? -7.727 7.992 11.539 1 96.5 213 ALA A CA 1
ATOM 1613 C C . ALA A 1 213 ? -8.578 9.148 11.031 1 96.5 213 ALA A C 1
ATOM 1615 O O . ALA A 1 213 ? -9.016 10 11.812 1 96.5 213 ALA A O 1
ATOM 1616 N N . CYS A 1 214 ? -8.797 9.125 9.758 1 94.81 214 CYS A N 1
ATOM 1617 C CA . CYS A 1 214 ? -9.547 10.227 9.156 1 94.81 214 CYS A CA 1
ATOM 1618 C C . CYS A 1 214 ? -10.93 9.766 8.711 1 94.81 214 CYS A C 1
ATOM 1620 O O . CYS A 1 214 ? -11.133 8.586 8.43 1 94.81 214 CYS A O 1
ATOM 1622 N N . GLY A 1 215 ? -11.875 10.703 8.719 1 91.88 215 GLY A N 1
ATOM 1623 C CA . GLY A 1 215 ? -13.203 10.453 8.195 1 91.88 215 GLY A CA 1
ATOM 1624 C C . GLY A 1 215 ? -14.117 9.75 9.188 1 91.88 215 GLY A C 1
ATOM 1625 O O . GLY A 1 215 ? -15.062 9.07 8.789 1 91.88 215 GLY A O 1
ATOM 1626 N N . LEU A 1 216 ? -13.82 9.859 10.375 1 93.19 216 LEU A N 1
ATOM 1627 C CA . LEU A 1 216 ? -14.664 9.258 11.406 1 93.19 216 LEU A CA 1
ATOM 1628 C C . LEU A 1 216 ? -16.016 9.945 11.477 1 93.19 216 LEU A C 1
ATOM 1630 O O . LEU A 1 216 ? -16.094 11.172 11.594 1 93.19 216 LEU A O 1
ATOM 1634 N N . GLU A 1 217 ? -17.031 9.203 11.383 1 90.88 217 GLU A N 1
ATOM 1635 C CA . GLU A 1 217 ? -18.375 9.773 11.375 1 90.88 217 GLU A CA 1
ATOM 1636 C C . GLU A 1 217 ? -19.203 9.219 12.523 1 90.88 217 GLU A C 1
ATOM 1638 O O . GLU A 1 217 ? -20.094 9.898 13.039 1 90.88 217 GLU A O 1
ATOM 1643 N N . HIS A 1 218 ? -18.906 7.977 12.93 1 90.88 218 HIS A N 1
ATOM 1644 C CA . HIS A 1 218 ? -19.734 7.289 13.914 1 90.88 218 HIS A CA 1
ATOM 1645 C C . HIS A 1 218 ? -18.953 7.016 15.195 1 90.88 218 HIS A C 1
ATOM 1647 O O . HIS A 1 218 ? -17.781 6.645 15.141 1 90.88 218 HIS A O 1
ATOM 1653 N N . PRO A 1 219 ? -19.672 7.137 16.266 1 90 219 PRO A N 1
ATOM 1654 C CA . PRO A 1 219 ? -19 6.863 17.531 1 90 219 PRO A CA 1
ATOM 1655 C C . PRO A 1 219 ? -18.422 5.449 17.609 1 90 219 PRO A C 1
ATOM 1657 O O . PRO A 1 219 ? -17.375 5.234 18.219 1 90 219 PRO A O 1
ATOM 1660 N N . ALA A 1 220 ? -19.109 4.57 16.984 1 94.31 220 ALA A N 1
ATOM 1661 C CA . ALA A 1 220 ? -18.625 3.191 17 1 94.31 220 ALA A CA 1
ATOM 1662 C C . ALA A 1 220 ? -17.281 3.076 16.281 1 94.31 220 ALA A C 1
ATOM 1664 O O . ALA A 1 220 ? -16.438 2.271 16.688 1 94.31 220 ALA A O 1
ATOM 1665 N N . GLU A 1 221 ? -17.078 3.799 15.273 1 94.75 221 GLU A N 1
ATOM 1666 C CA . GLU A 1 221 ? -15.797 3.824 14.57 1 94.75 221 GLU A CA 1
ATOM 1667 C C . GLU A 1 221 ? -14.688 4.387 15.461 1 94.75 221 GLU A C 1
ATOM 1669 O O . GLU A 1 221 ? -13.586 3.84 15.516 1 94.75 221 GLU A O 1
ATOM 1674 N N . VAL A 1 222 ? -15.062 5.465 16.156 1 91.94 222 VAL A N 1
ATOM 1675 C CA . VAL A 1 222 ? -14.102 6.117 17.047 1 91.94 222 VAL A CA 1
ATOM 1676 C C . VAL A 1 222 ? -13.664 5.141 18.141 1 91.94 222 VAL A C 1
ATOM 1678 O O . VAL A 1 222 ? -12.469 4.992 18.406 1 91.94 222 VAL A O 1
ATOM 1681 N N . ALA A 1 223 ? -14.586 4.5 18.719 1 93.44 223 ALA A N 1
ATOM 1682 C CA . ALA A 1 223 ? -14.297 3.52 19.75 1 93.44 223 ALA A CA 1
ATOM 1683 C C . ALA A 1 223 ? -13.406 2.4 19.219 1 93.44 223 ALA A C 1
ATOM 1685 O O . ALA A 1 223 ? -12.438 2.002 19.859 1 93.44 223 ALA A O 1
ATOM 1686 N N . CYS A 1 224 ? -13.766 1.958 18.078 1 95.75 224 CYS A N 1
ATOM 1687 C CA . CYS A 1 224 ? -13.047 0.848 17.469 1 95.75 224 CYS A CA 1
ATOM 1688 C C . CYS A 1 224 ? -11.594 1.22 17.203 1 95.75 224 CYS A C 1
ATOM 1690 O O . CYS A 1 224 ? -10.68 0.482 17.594 1 95.75 224 CYS A O 1
ATOM 1692 N N . VAL A 1 225 ? -11.375 2.355 16.594 1 95.44 225 VAL A N 1
ATOM 1693 C CA . VAL A 1 225 ? -10.016 2.74 16.234 1 95.44 225 VAL A CA 1
ATOM 1694 C C . VAL A 1 225 ? -9.227 3.078 17.5 1 95.44 225 VAL A C 1
ATOM 1696 O O . VAL A 1 225 ? -8.008 2.877 17.547 1 95.44 225 VAL A O 1
ATOM 1699 N N . THR A 1 226 ? -9.852 3.631 18.5 1 94.12 226 THR A N 1
ATOM 1700 C CA . THR A 1 226 ? -9.203 3.875 19.781 1 94.12 226 THR A CA 1
ATOM 1701 C C . THR A 1 226 ? -8.719 2.566 20.406 1 94.12 226 THR A C 1
ATOM 1703 O O . THR A 1 226 ? -7.578 2.475 20.859 1 94.12 226 THR A O 1
ATOM 1706 N N . ASP A 1 227 ? -9.531 1.6 20.344 1 95.94 227 ASP A N 1
ATOM 1707 C CA . ASP A 1 227 ? -9.195 0.288 20.891 1 95.94 227 ASP A CA 1
ATOM 1708 C C . ASP A 1 227 ? -8.039 -0.344 20.109 1 95.94 227 ASP A C 1
ATOM 1710 O O . ASP A 1 227 ? -7.242 -1.094 20.688 1 95.94 227 ASP A O 1
ATOM 1714 N N . LEU A 1 228 ? -7.996 -0.06 18.891 1 95.88 228 LEU A N 1
ATOM 1715 C CA . LEU A 1 228 ? -6.934 -0.601 18.047 1 95.88 228 LEU A CA 1
ATOM 1716 C C . LEU A 1 228 ? -5.602 0.084 18.344 1 95.88 228 LEU A C 1
ATOM 1718 O O . LEU A 1 228 ? -4.543 -0.428 17.984 1 95.88 228 LEU A O 1
ATOM 1722 N N . GLY A 1 229 ? -5.668 1.295 18.922 1 95.62 229 GLY A N 1
ATOM 1723 C CA . GLY A 1 229 ? -4.438 1.966 19.312 1 95.62 229 GLY A CA 1
ATOM 1724 C C . GLY A 1 229 ? -4.086 3.139 18.422 1 95.62 229 GLY A C 1
ATOM 1725 O O . GLY A 1 229 ? -2.939 3.594 18.406 1 95.62 229 GLY A O 1
ATOM 1726 N N . VAL A 1 230 ? -5.008 3.611 17.656 1 95.94 230 VAL A N 1
ATOM 1727 C CA . VAL A 1 230 ? -4.773 4.785 16.828 1 95.94 230 VAL A CA 1
ATOM 1728 C C . VAL A 1 230 ? -4.461 5.992 17.703 1 95.94 230 VAL A C 1
ATOM 1730 O O . VAL A 1 230 ? -5.027 6.137 18.797 1 95.94 230 VAL A O 1
ATOM 1733 N N . HIS A 1 231 ? -3.6 6.871 17.156 1 94.81 231 HIS A N 1
ATOM 1734 C CA . HIS A 1 231 ? -3.053 7.938 17.984 1 94.81 231 HIS A CA 1
ATOM 1735 C C . HIS A 1 231 ? -3.922 9.188 17.906 1 94.81 231 HIS A C 1
ATOM 1737 O O . HIS A 1 231 ? -4.086 9.898 18.906 1 94.81 231 HIS A O 1
ATOM 1743 N N . ARG A 1 232 ? -4.406 9.484 16.766 1 96.75 232 ARG A N 1
ATOM 1744 C CA . ARG A 1 232 ? -5.125 10.727 16.516 1 96.75 232 ARG A CA 1
ATOM 1745 C C . ARG A 1 232 ? -6.371 10.484 15.672 1 96.75 232 ARG A C 1
ATOM 1747 O O . ARG A 1 232 ? -6.449 9.492 14.945 1 96.75 232 ARG A O 1
ATOM 1754 N N . TYR A 1 233 ? -7.324 11.406 15.836 1 95.62 233 TYR A N 1
ATOM 1755 C CA . TYR A 1 233 ? -8.633 11.219 15.219 1 95.62 233 TYR A CA 1
ATOM 1756 C C . TYR A 1 233 ? -9.094 12.5 14.523 1 95.62 233 TYR A C 1
ATOM 1758 O O . TYR A 1 233 ? -8.945 13.594 15.062 1 95.62 233 TYR A O 1
ATOM 1766 N N . GLN A 1 234 ? -9.602 12.305 13.336 1 94.69 234 GLN A N 1
ATOM 1767 C CA . GLN A 1 234 ? -10.164 13.406 12.555 1 94.69 234 GLN A CA 1
ATOM 1768 C C . GLN A 1 234 ? -11.438 12.977 11.844 1 94.69 234 GLN A C 1
ATOM 1770 O O . GLN A 1 234 ? -11.516 11.859 11.312 1 94.69 234 GLN A O 1
ATOM 1775 N N . GLY A 1 235 ? -12.461 13.844 11.844 1 90.62 235 GLY A N 1
ATOM 1776 C CA . GLY A 1 235 ? -13.688 13.555 11.109 1 90.62 235 GLY A CA 1
ATOM 1777 C C . GLY A 1 235 ? -14.891 14.32 11.633 1 90.62 235 GLY A C 1
ATOM 1778 O O . GLY A 1 235 ? -14.828 14.93 12.703 1 90.62 235 GLY A O 1
ATOM 1779 N N . PHE A 1 236 ? -15.992 14.242 10.875 1 81.44 236 PHE A N 1
ATOM 1780 C CA . PHE A 1 236 ? -17.219 14.992 11.172 1 81.44 236 PHE A CA 1
ATOM 1781 C C . PHE A 1 236 ? -17.844 14.492 12.469 1 81.44 236 PHE A C 1
ATOM 1783 O O . PHE A 1 236 ? -18.547 15.234 13.156 1 81.44 236 PHE A O 1
ATOM 1790 N N . GLY A 1 237 ? -17.594 13.305 12.75 1 80.69 237 GLY A N 1
ATOM 1791 C CA . GLY A 1 237 ? -18.109 12.758 14 1 80.69 237 GLY A CA 1
ATOM 1792 C C . GLY A 1 237 ? -17.469 13.383 15.227 1 80.69 237 GLY A C 1
ATOM 1793 O O . GLY A 1 237 ? -17.984 13.25 16.328 1 80.69 237 GLY A O 1
ATOM 1794 N N . ILE A 1 238 ? -16.453 14.055 14.992 1 83.56 238 ILE A N 1
ATOM 1795 C CA . ILE A 1 238 ? -15.734 14.742 16.062 1 83.56 238 ILE A CA 1
ATOM 1796 C C . ILE A 1 238 ? -15.938 16.25 15.938 1 83.56 238 ILE A C 1
ATOM 1798 O O . ILE A 1 238 ? -16.562 16.875 16.812 1 83.56 238 ILE A O 1
ATOM 1802 N N . ALA A 1 239 ? -15.5 16.734 14.867 1 85.31 239 ALA A N 1
ATOM 1803 C CA . ALA A 1 239 ? -15.688 18.141 14.523 1 85.31 239 ALA A CA 1
ATOM 1804 C C . ALA A 1 239 ? -15.43 18.375 13.039 1 85.31 239 ALA A C 1
ATOM 1806 O O . ALA A 1 239 ? -14.531 17.781 12.453 1 85.31 239 ALA A O 1
ATOM 1807 N N . GLY A 1 240 ? -16.203 19.219 12.531 1 87.19 240 GLY A N 1
ATOM 1808 C CA . GLY A 1 240 ? -15.992 19.578 11.133 1 87.19 240 GLY A CA 1
ATOM 1809 C C . GLY A 1 240 ? -15.016 20.734 10.953 1 87.19 240 GLY A C 1
ATOM 1810 O O . GLY A 1 240 ? -14.641 21.391 11.922 1 87.19 240 GLY A O 1
ATOM 1811 N N . ALA A 1 241 ? -14.617 20.875 9.703 1 91 241 ALA A N 1
ATOM 1812 C CA . ALA A 1 241 ? -13.805 22.047 9.391 1 91 241 ALA A CA 1
ATOM 1813 C C . ALA A 1 241 ? -14.562 23.328 9.719 1 91 241 ALA A C 1
ATOM 1815 O O . ALA A 1 241 ? -15.727 23.484 9.352 1 91 241 ALA A O 1
ATOM 1816 N N . SER A 1 242 ? -13.875 24.188 10.398 1 92.25 242 SER A N 1
ATOM 1817 C CA . SER A 1 242 ? -14.547 25.391 10.898 1 92.25 242 SER A CA 1
ATOM 1818 C C . SER A 1 242 ? -13.656 26.609 10.781 1 92.25 242 SER A C 1
ATOM 1820 O O . SER A 1 242 ? -12.461 26.5 10.5 1 92.25 242 SER A O 1
ATOM 1822 N N . THR A 1 243 ? -14.266 27.797 11.008 1 92.56 243 THR A N 1
ATOM 1823 C CA . THR A 1 243 ? -13.547 29.062 10.961 1 92.56 243 THR A CA 1
ATOM 1824 C C . THR A 1 243 ? -12.625 29.203 12.172 1 92.56 243 THR A C 1
ATOM 1826 O O . THR A 1 243 ? -12.742 28.453 13.141 1 92.56 243 THR A O 1
ATOM 1829 N N . ASP A 1 244 ? -11.688 30.141 12.047 1 94.25 244 ASP A N 1
ATOM 1830 C CA . ASP A 1 244 ? -10.75 30.375 13.141 1 94.25 244 ASP A CA 1
ATOM 1831 C C . ASP A 1 244 ? -11.492 30.75 14.422 1 94.25 244 ASP A C 1
ATOM 1833 O O . ASP A 1 244 ? -11.094 30.359 15.523 1 94.25 244 ASP A O 1
ATOM 1837 N N . GLY A 1 245 ? -12.586 31.484 14.211 1 93.81 245 GLY A N 1
ATOM 1838 C CA . GLY A 1 245 ? -13.375 31.844 15.383 1 93.81 245 GLY A CA 1
ATOM 1839 C C . GLY A 1 245 ? -13.969 30.625 16.094 1 93.81 245 GLY A C 1
ATOM 1840 O O . GLY A 1 245 ? -13.883 30.531 17.312 1 93.81 245 GLY A O 1
ATOM 1841 N N . ILE A 1 246 ? -14.523 29.781 15.375 1 93.31 246 ILE A N 1
ATOM 1842 C CA . ILE A 1 246 ? -15.133 28.578 15.945 1 93.31 246 ILE A CA 1
ATOM 1843 C C . ILE A 1 246 ? -14.062 27.719 16.594 1 93.31 246 ILE A C 1
ATOM 1845 O O . ILE A 1 246 ? -14.281 27.141 17.672 1 93.31 246 ILE A O 1
ATOM 1849 N N . ILE A 1 247 ? -12.914 27.641 16.016 1 95.5 247 ILE A N 1
ATOM 1850 C CA . ILE A 1 247 ? -11.82 26.875 16.578 1 95.5 247 ILE A CA 1
ATOM 1851 C C . ILE A 1 247 ? -11.383 27.484 17.922 1 95.5 247 ILE A C 1
ATOM 1853 O O . ILE A 1 247 ? -11.133 26.766 18.875 1 95.5 247 ILE A O 1
ATOM 1857 N N . SER A 1 248 ? -11.312 28.797 17.906 1 96.31 248 SER A N 1
ATOM 1858 C CA . SER A 1 248 ? -10.977 29.484 19.156 1 96.31 248 SER A CA 1
ATOM 1859 C C . SER A 1 248 ? -11.938 29.109 20.281 1 96.31 248 SER A C 1
ATOM 1861 O O . SER A 1 248 ? -11.516 28.844 21.406 1 96.31 248 SER A O 1
ATOM 1863 N N . ASP A 1 249 ? -13.172 29.047 19.922 1 95.06 249 ASP A N 1
ATOM 1864 C CA . ASP A 1 249 ? -14.195 28.672 20.891 1 95.06 249 ASP A CA 1
ATOM 1865 C C . ASP A 1 249 ? -14 27.234 21.359 1 95.06 249 ASP A C 1
ATOM 1867 O O . ASP A 1 249 ? -14.109 26.953 22.562 1 95.06 249 ASP A O 1
ATOM 1871 N N . LEU A 1 250 ? -13.75 26.406 20.484 1 93.81 250 LEU A N 1
ATOM 1872 C CA . LEU A 1 250 ? -13.555 24.984 20.797 1 93.81 250 LEU A CA 1
ATOM 1873 C C . LEU A 1 250 ? -12.336 24.812 21.703 1 93.81 250 LEU A C 1
ATOM 1875 O O . LEU A 1 250 ? -12.344 23.969 22.609 1 93.81 250 LEU A O 1
ATOM 1879 N N . LEU A 1 251 ? -11.289 25.531 21.406 1 94.75 251 LEU A N 1
ATOM 1880 C CA . LEU A 1 251 ? -10.07 25.453 22.203 1 94.75 251 LEU A CA 1
ATOM 1881 C C . LEU A 1 251 ? -10.32 25.969 23.609 1 94.75 251 LEU A C 1
ATOM 1883 O O . LEU A 1 251 ? -9.789 25.406 24.578 1 94.75 251 LEU A O 1
ATOM 1887 N N . ALA A 1 252 ? -11.078 26.984 23.719 1 91.88 252 ALA A N 1
ATOM 1888 C CA . ALA A 1 252 ? -11.352 2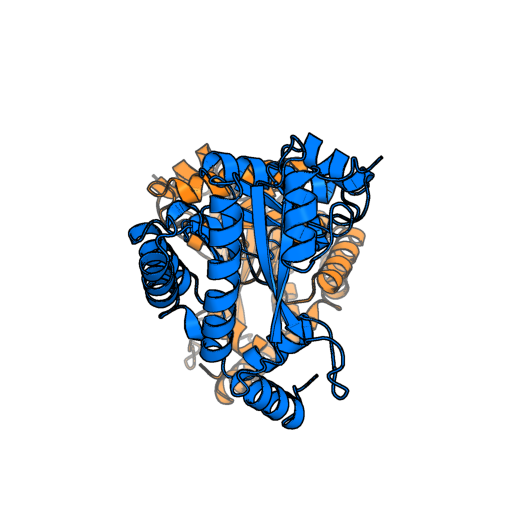7.594 25.016 1 91.88 252 ALA A CA 1
ATOM 1889 C C . ALA A 1 252 ? -12.281 26.719 25.844 1 91.88 252 ALA A C 1
ATOM 1891 O O . ALA A 1 252 ? -12.055 26.547 27.047 1 91.88 252 ALA A O 1
ATOM 1892 N N . ASP A 1 253 ? -13.305 26.188 25.219 1 85.88 253 ASP A N 1
ATOM 1893 C CA . ASP A 1 253 ? -14.367 25.469 25.922 1 85.88 253 ASP A CA 1
ATOM 1894 C C . ASP A 1 253 ? -14.094 23.969 25.953 1 85.88 253 ASP A C 1
ATOM 1896 O O . ASP A 1 253 ? -14.672 23.25 26.766 1 85.88 253 ASP A O 1
ATOM 1900 N N . GLY A 1 254 ? -13.141 23.516 25.25 1 77.75 254 GLY A N 1
ATOM 1901 C CA . GLY A 1 254 ? -12.961 22.078 25.062 1 77.75 254 GLY A CA 1
ATOM 1902 C C . GLY A 1 254 ? -13.922 21.484 24.047 1 77.75 254 GLY A C 1
ATOM 1903 O O . GLY A 1 254 ? -14.883 22.141 23.641 1 77.75 254 GLY A O 1
ATOM 1904 N N . MET A 1 255 ? -13.555 20.266 23.469 1 67.56 255 MET A N 1
ATOM 1905 C CA . MET A 1 255 ? -14.422 19.594 22.5 1 67.56 255 MET A CA 1
ATOM 1906 C C . MET A 1 255 ? -15.727 19.141 23.141 1 67.56 255 MET A C 1
ATOM 1908 O O . MET A 1 255 ? -15.727 18.688 24.281 1 67.56 255 MET A O 1
ATOM 1912 N N . PRO A 1 256 ? -16.797 19.5 22.453 1 57.94 256 PRO A N 1
ATOM 1913 C CA . PRO A 1 256 ? -18.031 18.953 23 1 57.94 256 PRO A CA 1
ATOM 1914 C C . PRO A 1 256 ? -17.984 17.422 23.125 1 57.94 256 PRO A C 1
ATOM 1916 O O . PRO A 1 256 ? -17.344 16.75 22.328 1 57.94 256 PRO A O 1
ATOM 1919 N N . ARG A 1 257 ? -18.047 16.891 24.359 1 48.84 257 ARG A N 1
ATOM 1920 C CA . ARG A 1 257 ? -18.109 15.445 24.594 1 48.84 257 ARG A CA 1
ATOM 1921 C C . ARG A 1 257 ? -18.969 14.758 23.547 1 48.84 257 ARG A C 1
ATOM 1923 O O . ARG A 1 257 ? -20.078 15.211 23.25 1 48.84 257 ARG A O 1
ATOM 1930 N N . VAL A 1 258 ? -18.469 14.102 22.453 1 43.66 258 VAL A N 1
ATOM 1931 C CA . VAL A 1 258 ? -19.312 13.281 21.594 1 43.66 258 VAL A CA 1
ATOM 1932 C C . VAL A 1 258 ? -20.109 12.289 22.422 1 43.66 258 VAL A C 1
ATOM 1934 O O . VAL A 1 258 ? -19.531 11.398 23.062 1 43.66 258 VAL A O 1
ATOM 1937 N N . GLY A 1 259 ? -21.078 12.711 23.188 1 36.09 259 GLY A N 1
ATOM 1938 C CA . GLY A 1 259 ? -22.031 11.836 23.875 1 36.09 259 GLY A CA 1
ATOM 1939 C C . GLY A 1 259 ? -22.719 10.867 22.922 1 36.09 259 GLY A C 1
ATOM 1940 O O . GLY A 1 259 ? -22.781 11.102 21.719 1 36.09 259 GLY A O 1
ATOM 1941 N N . MET B 1 1 ? 8.984 2.279 -23.609 1 38.31 1 MET B N 1
ATOM 1942 C CA . MET B 1 1 ? 9.188 2.193 -25.047 1 38.31 1 MET B CA 1
ATOM 1943 C C . MET B 1 1 ? 7.922 1.727 -25.75 1 38.31 1 MET B C 1
ATOM 1945 O O . MET B 1 1 ? 7.254 0.796 -25.297 1 38.31 1 MET B O 1
ATOM 1949 N N . SER B 1 2 ? 7.316 2.572 -26.406 1 49.03 2 SER B N 1
ATOM 1950 C CA . SER B 1 2 ? 6.172 2.309 -27.281 1 49.03 2 SER B CA 1
ATOM 1951 C C . SER B 1 2 ? 6.336 0.994 -28.031 1 49.03 2 SER B C 1
ATOM 1953 O O . SER B 1 2 ? 7.359 0.768 -28.672 1 49.03 2 SER B O 1
ATOM 1955 N N . ALA B 1 3 ? 5.75 0.078 -27.453 1 53.16 3 ALA B N 1
ATOM 1956 C CA . ALA B 1 3 ? 5.785 -1.101 -28.312 1 53.16 3 ALA B CA 1
ATOM 1957 C C . ALA B 1 3 ? 5.613 -0.715 -29.781 1 53.16 3 ALA B C 1
ATOM 1959 O O . ALA B 1 3 ? 4.645 -0.039 -30.141 1 53.16 3 ALA B O 1
ATOM 1960 N N . SER B 1 4 ? 6.641 -0.932 -30.438 1 61.25 4 SER B N 1
ATOM 1961 C CA . SER B 1 4 ? 6.543 -0.621 -31.859 1 61.25 4 SER B CA 1
ATOM 1962 C C . SER B 1 4 ? 5.543 -1.539 -32.562 1 61.25 4 SER B C 1
ATOM 1964 O O . SER B 1 4 ? 5.262 -2.639 -32.094 1 61.25 4 SER B O 1
ATOM 1966 N N . ASN B 1 5 ? 4.691 -0.993 -33.406 1 63.72 5 ASN B N 1
ATOM 1967 C CA . ASN B 1 5 ? 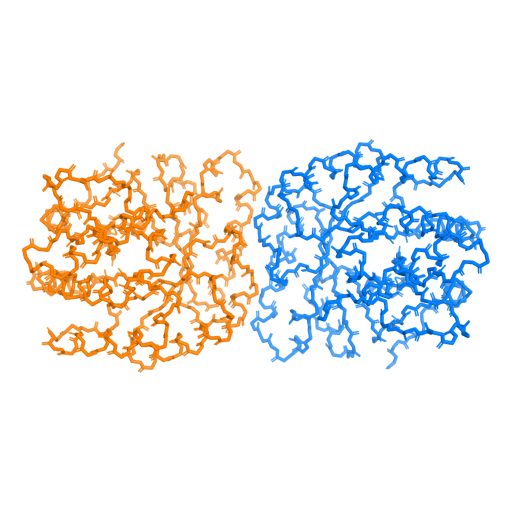3.801 -1.732 -34.281 1 63.72 5 ASN B CA 1
ATOM 1968 C C . ASN B 1 5 ? 4.445 -3.027 -34.781 1 63.72 5 ASN B C 1
ATOM 1970 O O . ASN B 1 5 ? 3.768 -4.043 -34.938 1 63.72 5 ASN B O 1
ATOM 1974 N N . SER B 1 6 ? 5.676 -2.932 -34.844 1 69.94 6 SER B N 1
ATOM 1975 C CA . SER B 1 6 ? 6.422 -4.09 -35.312 1 69.94 6 SER B CA 1
ATOM 1976 C C . SER B 1 6 ? 6.465 -5.195 -34.281 1 69.94 6 SER B C 1
ATOM 1978 O O . SER B 1 6 ? 6.312 -6.375 -34.594 1 69.94 6 SER B O 1
ATOM 1980 N N . ASP B 1 7 ? 6.5 -4.812 -33.031 1 71.5 7 ASP B N 1
ATOM 1981 C CA . ASP B 1 7 ? 6.574 -5.809 -31.969 1 71.5 7 ASP B CA 1
ATOM 1982 C C . ASP B 1 7 ? 5.246 -6.539 -31.797 1 71.5 7 ASP B C 1
ATOM 1984 O O . ASP B 1 7 ? 5.219 -7.75 -31.578 1 71.5 7 ASP B O 1
ATOM 1988 N N . LEU B 1 8 ? 4.27 -5.785 -32.031 1 73.12 8 LEU B N 1
ATOM 1989 C CA . LEU B 1 8 ? 2.934 -6.363 -31.938 1 73.12 8 LEU B CA 1
ATOM 1990 C C . LEU B 1 8 ? 2.707 -7.398 -33.031 1 73.12 8 LEU B C 1
ATOM 1992 O O . LEU B 1 8 ? 2.129 -8.461 -32.781 1 73.12 8 LEU B O 1
ATOM 1996 N N . ALA B 1 9 ? 3.172 -7.043 -34.188 1 72.25 9 ALA B N 1
ATOM 1997 C CA . ALA B 1 9 ? 3.018 -7.945 -35.344 1 72.25 9 ALA B CA 1
ATOM 1998 C C . ALA B 1 9 ? 3.805 -9.234 -35.125 1 72.25 9 ALA B C 1
ATOM 2000 O O . ALA B 1 9 ? 3.324 -10.328 -35.438 1 72.25 9 ALA B O 1
ATOM 2001 N N . VAL B 1 10 ? 4.906 -9.078 -34.594 1 71.44 10 VAL B N 1
ATOM 2002 C CA . VAL B 1 10 ? 5.77 -10.234 -34.344 1 71.44 10 VAL B CA 1
ATOM 2003 C C . VAL B 1 10 ? 5.113 -11.172 -33.344 1 71.44 10 VAL B C 1
ATOM 2005 O O . VAL B 1 10 ? 5.078 -12.391 -33.562 1 71.44 10 VAL B O 1
ATOM 2008 N N . ILE B 1 11 ? 4.527 -10.641 -32.312 1 72.75 11 ILE B N 1
ATOM 2009 C CA . ILE B 1 11 ? 3.912 -11.453 -31.281 1 72.75 11 ILE B CA 1
ATOM 2010 C C . ILE B 1 11 ? 2.662 -12.141 -31.828 1 72.75 11 ILE B C 1
ATOM 2012 O O . ILE B 1 11 ? 2.418 -13.312 -31.547 1 72.75 11 ILE B O 1
ATOM 2016 N N . ARG B 1 12 ? 1.987 -11.398 -32.594 1 72.75 12 ARG B N 1
ATOM 2017 C CA . ARG B 1 12 ? 0.793 -11.977 -33.219 1 72.75 12 ARG B CA 1
ATOM 2018 C C . ARG B 1 12 ? 1.15 -13.156 -34.094 1 72.75 12 ARG B C 1
ATOM 2020 O O . ARG B 1 12 ? 0.463 -14.18 -34.094 1 72.75 12 ARG B O 1
ATOM 2027 N N . ASP B 1 13 ? 2.164 -12.914 -34.812 1 72.12 13 ASP B N 1
ATOM 2028 C CA . ASP B 1 13 ? 2.619 -13.969 -35.719 1 72.12 13 ASP B CA 1
ATOM 2029 C C . ASP B 1 13 ? 3.102 -15.188 -34.938 1 72.12 13 ASP B C 1
ATOM 2031 O O . ASP B 1 13 ? 2.861 -16.328 -35.344 1 72.12 13 ASP B O 1
ATOM 2035 N N . CYS B 1 14 ? 3.732 -14.906 -33.875 1 70.75 14 CYS B N 1
ATOM 2036 C CA . CYS B 1 14 ? 4.266 -15.992 -33.062 1 70.75 14 CYS B CA 1
ATOM 2037 C C . CYS B 1 14 ? 3.139 -16.781 -32.406 1 70.75 14 CYS B C 1
ATOM 2039 O O . CYS B 1 14 ? 3.232 -18 -32.281 1 70.75 14 CYS B O 1
ATOM 2041 N N . LEU B 1 15 ? 2.137 -16.156 -32.062 1 69.44 15 LEU B N 1
ATOM 2042 C CA . LEU B 1 15 ? 1.02 -16.812 -31.406 1 69.44 15 LEU B CA 1
ATOM 2043 C C . LEU B 1 15 ? 0.225 -17.656 -32.406 1 69.44 15 LEU B C 1
ATOM 2045 O O . LEU B 1 15 ? -0.408 -18.641 -32 1 69.44 15 LEU B O 1
ATOM 2049 N N . GLY B 1 16 ? 0.27 -17.219 -33.625 1 62.06 16 GLY B N 1
ATOM 2050 C CA . GLY B 1 16 ? -0.434 -17.953 -34.688 1 62.06 16 GLY B CA 1
ATOM 2051 C C . GLY B 1 16 ? 0.368 -19.109 -35.25 1 62.06 16 GLY B C 1
ATOM 2052 O O . GLY B 1 16 ? -0.161 -19.938 -36 1 62.06 16 GLY B O 1
ATOM 2053 N N . ASP B 1 17 ? 1.657 -19.141 -34.906 1 59.62 17 ASP B N 1
ATOM 2054 C CA . ASP B 1 17 ? 2.51 -20.188 -35.469 1 59.62 17 ASP B CA 1
ATOM 2055 C C . ASP B 1 17 ? 2.611 -21.375 -34.5 1 59.62 17 ASP B C 1
ATOM 2057 O O . ASP B 1 17 ? 3.109 -21.219 -33.375 1 59.62 17 ASP B O 1
ATOM 2061 N N . PRO B 1 18 ? 1.976 -22.484 -34.938 1 54.31 18 PRO B N 1
ATOM 2062 C CA . PRO B 1 18 ? 2.033 -23.672 -34.094 1 54.31 18 PRO B CA 1
ATOM 2063 C C . PRO B 1 18 ? 3.461 -24.062 -33.688 1 54.31 18 PRO B C 1
ATOM 2065 O O . PRO B 1 18 ? 3.674 -24.719 -32.688 1 54.31 18 PRO B O 1
ATOM 2068 N N . ALA B 1 19 ? 4.379 -23.891 -34.75 1 54.22 19 ALA B N 1
ATOM 2069 C CA . ALA B 1 19 ? 5.766 -24.203 -34.406 1 54.22 19 ALA B CA 1
ATOM 2070 C C . ALA B 1 19 ? 6.309 -23.25 -33.344 1 54.22 19 ALA B C 1
ATOM 2072 O O . ALA B 1 19 ? 7.445 -23.406 -32.906 1 54.22 19 ALA B O 1
ATOM 2073 N N . GLY B 1 20 ? 5.492 -22.469 -32.656 1 58.16 20 GLY B N 1
ATOM 2074 C CA . GLY B 1 20 ? 5.246 -21.672 -31.469 1 58.16 20 GLY B CA 1
ATOM 2075 C C . GLY B 1 20 ? 6.48 -20.938 -30.984 1 58.16 20 GLY B C 1
ATOM 2076 O O . GLY B 1 20 ? 7.453 -21.578 -30.562 1 58.16 20 GLY B O 1
ATOM 2077 N N . LYS B 1 21 ? 6.555 -19.688 -31.422 1 68.38 21 LYS B N 1
ATOM 2078 C CA . LYS B 1 21 ? 7.738 -18.875 -31.125 1 68.38 21 LYS B CA 1
ATOM 2079 C C . LYS B 1 21 ? 7.766 -18.453 -29.656 1 68.38 21 LYS B C 1
ATOM 2081 O O . LYS B 1 21 ? 8.766 -17.922 -29.172 1 68.38 21 LYS B O 1
ATOM 2086 N N . LEU B 1 22 ? 6.719 -18.828 -29.062 1 80.12 22 LEU B N 1
ATOM 2087 C CA . LEU B 1 22 ? 6.703 -18.531 -27.625 1 80.12 22 LEU B CA 1
ATOM 2088 C C . LEU B 1 22 ? 6.531 -19.812 -26.812 1 80.12 22 LEU B C 1
ATOM 2090 O O . LEU B 1 22 ? 5.785 -20.719 -27.203 1 80.12 22 LEU B O 1
ATOM 2094 N N . ARG B 1 23 ? 7.305 -19.953 -25.828 1 84.31 23 ARG B N 1
ATOM 2095 C CA . ARG B 1 23 ? 7.203 -21.094 -24.953 1 84.31 23 ARG B CA 1
ATOM 2096 C C . ARG B 1 23 ? 7.301 -20.688 -23.484 1 84.31 23 ARG B C 1
ATOM 2098 O O . ARG B 1 23 ? 7.914 -19.656 -23.172 1 84.31 23 ARG B O 1
ATOM 2105 N N . PRO B 1 24 ? 6.707 -21.562 -22.672 1 91.94 24 PRO B N 1
ATOM 2106 C CA . PRO B 1 24 ? 6.863 -21.25 -21.25 1 91.94 24 PRO B CA 1
ATOM 2107 C C . PRO B 1 24 ? 8.227 -21.656 -20.703 1 91.94 24 PRO B C 1
ATOM 2109 O O . PRO B 1 24 ? 8.773 -22.688 -21.078 1 91.94 24 PRO B O 1
ATOM 2112 N N . HIS B 1 25 ? 8.836 -20.766 -20.016 1 92.44 25 HIS B N 1
ATOM 2113 C CA . HIS B 1 25 ? 9.828 -21.094 -19 1 92.44 25 HIS B CA 1
ATOM 2114 C C . HIS B 1 25 ? 9.211 -21.047 -17.609 1 92.44 25 HIS B C 1
ATOM 2116 O O . HIS B 1 25 ? 8.172 -20.422 -17.391 1 92.44 25 HIS B O 1
ATOM 2122 N N . TYR B 1 26 ? 9.875 -21.828 -16.766 1 95.44 26 TYR B N 1
ATOM 2123 C CA . TYR B 1 26 ? 9.266 -22 -15.445 1 95.44 26 TYR B CA 1
ATOM 2124 C C . TYR B 1 26 ? 10.211 -21.531 -14.352 1 95.44 26 TYR B C 1
ATOM 2126 O O . TYR B 1 26 ? 11.352 -22 -14.266 1 95.44 26 TYR B O 1
ATOM 2134 N N . GLN B 1 27 ? 9.695 -20.625 -13.547 1 95.25 27 GLN B N 1
ATOM 2135 C CA . GLN B 1 27 ? 10.43 -20.141 -12.391 1 95.25 27 GLN B CA 1
ATOM 2136 C C . GLN B 1 27 ? 10.047 -20.906 -11.133 1 95.25 27 GLN B C 1
ATOM 2138 O O . GLN B 1 27 ? 8.898 -20.844 -10.68 1 95.25 27 GLN B O 1
ATOM 2143 N N . PRO B 1 28 ? 11.016 -21.609 -10.531 1 96.38 28 PRO B N 1
ATOM 2144 C CA . PRO B 1 28 ? 10.688 -22.375 -9.336 1 96.38 28 PRO B CA 1
ATOM 2145 C C . PRO B 1 28 ? 10.453 -21.5 -8.102 1 96.38 28 PRO B C 1
ATOM 2147 O O . PRO B 1 28 ? 11.125 -20.484 -7.938 1 96.38 28 PRO B O 1
ATOM 2150 N N . THR B 1 29 ? 9.5 -21.844 -7.32 1 96.44 29 THR B N 1
ATOM 2151 C CA . THR B 1 29 ? 9.273 -21.328 -5.977 1 96.44 29 THR B CA 1
ATOM 2152 C C . THR B 1 29 ? 9.578 -22.391 -4.926 1 96.44 29 THR B C 1
ATOM 2154 O O . THR B 1 29 ? 9.062 -23.516 -5.004 1 96.44 29 THR B O 1
ATOM 2157 N N . ILE B 1 30 ? 10.391 -22.047 -3.951 1 95.25 30 ILE B N 1
ATOM 2158 C CA . ILE B 1 30 ? 10.758 -23.047 -2.949 1 95.25 30 ILE B CA 1
ATOM 2159 C C . ILE B 1 30 ? 10.211 -22.625 -1.586 1 95.25 30 ILE B C 1
ATOM 2161 O O . ILE B 1 30 ? 9.914 -21.453 -1.358 1 95.25 30 ILE B O 1
ATOM 2165 N N . ASP B 1 31 ? 10.047 -23.609 -0.735 1 94.25 31 ASP B N 1
ATOM 2166 C CA . ASP B 1 31 ? 9.648 -23.328 0.64 1 94.25 31 ASP B CA 1
ATOM 2167 C C . ASP B 1 31 ? 10.859 -23.297 1.57 1 94.25 31 ASP B C 1
ATOM 2169 O O . ASP B 1 31 ? 12 -23.281 1.109 1 94.25 31 ASP B O 1
ATOM 2173 N N . ARG B 1 32 ? 10.594 -23.234 2.846 1 90.62 32 ARG B N 1
ATOM 2174 C CA . ARG B 1 32 ? 11.648 -23.078 3.842 1 90.62 32 ARG B CA 1
ATOM 2175 C C . ARG B 1 32 ? 12.57 -24.281 3.869 1 90.62 32 ARG B C 1
ATOM 2177 O O . ARG B 1 32 ? 13.727 -24.188 4.285 1 90.62 32 ARG B O 1
ATOM 2184 N N . THR B 1 33 ? 12.047 -25.391 3.443 1 90.69 33 THR B N 1
ATOM 2185 C CA . THR B 1 33 ? 12.836 -26.625 3.467 1 90.69 33 THR B CA 1
ATOM 2186 C C . THR B 1 33 ? 13.688 -26.734 2.207 1 90.69 33 THR B C 1
ATOM 2188 O O . THR B 1 33 ? 14.508 -27.656 2.084 1 90.69 33 THR B O 1
ATOM 2191 N N . GLY B 1 34 ? 13.438 -25.859 1.291 1 89.94 34 GLY B N 1
ATOM 2192 C CA . GLY B 1 34 ? 14.188 -25.906 0.044 1 89.94 34 GLY B CA 1
ATOM 2193 C C . GLY B 1 34 ? 13.508 -26.719 -1.039 1 89.94 34 GLY B C 1
ATOM 2194 O O . GLY B 1 34 ? 14.047 -26.875 -2.137 1 89.94 34 GLY B O 1
ATOM 2195 N N . ARG B 1 35 ? 12.391 -27.172 -0.745 1 92.69 35 ARG B N 1
ATOM 2196 C CA . ARG B 1 35 ? 11.633 -27.953 -1.719 1 92.69 35 ARG B CA 1
ATOM 2197 C C . ARG B 1 35 ? 10.922 -27.031 -2.711 1 92.69 35 ARG B C 1
ATOM 2199 O O . ARG B 1 35 ? 10.367 -26 -2.326 1 92.69 35 ARG B O 1
ATOM 2206 N N . ILE B 1 36 ? 10.945 -27.5 -3.975 1 95.88 36 ILE B N 1
ATOM 2207 C CA . ILE B 1 36 ? 10.164 -26.797 -4.977 1 95.88 36 ILE B CA 1
ATOM 2208 C C . ILE B 1 36 ? 8.68 -27.094 -4.785 1 95.88 36 ILE B C 1
ATOM 2210 O O . ILE B 1 36 ? 8.25 -28.25 -4.914 1 95.88 36 ILE B O 1
ATOM 2214 N N . VAL B 1 37 ? 7.941 -26.094 -4.508 1 96.56 37 VAL B N 1
ATOM 2215 C CA . VAL B 1 37 ? 6.535 -26.328 -4.195 1 96.56 37 VAL B CA 1
ATOM 2216 C C . VAL B 1 37 ? 5.66 -25.797 -5.328 1 96.56 37 VAL B C 1
ATOM 2218 O O . VAL B 1 37 ? 4.488 -26.156 -5.441 1 96.56 37 VAL B O 1
ATOM 2221 N N . ALA B 1 38 ? 6.195 -24.906 -6.098 1 97.75 38 ALA B N 1
ATOM 2222 C CA . ALA B 1 38 ? 5.453 -24.328 -7.211 1 97.75 38 ALA B CA 1
ATOM 2223 C C . ALA B 1 38 ? 6.395 -23.875 -8.32 1 97.75 38 ALA B C 1
ATOM 2225 O O . ALA B 1 38 ? 7.602 -23.734 -8.102 1 97.75 38 ALA B O 1
ATOM 2226 N N . VAL B 1 39 ? 5.836 -23.703 -9.5 1 97.69 39 VAL B N 1
ATOM 2227 C CA . VAL B 1 39 ? 6.535 -23.062 -10.609 1 97.69 39 VAL B CA 1
ATOM 2228 C C . VAL B 1 39 ? 5.629 -22.031 -11.258 1 97.69 39 VAL B C 1
ATOM 2230 O O . VAL B 1 39 ? 4.414 -22.219 -11.344 1 97.69 39 VAL B O 1
ATOM 2233 N N . GLU B 1 40 ? 6.223 -21 -11.617 1 97.31 40 GLU B N 1
ATOM 2234 C CA . GLU B 1 40 ? 5.512 -19.969 -12.367 1 97.31 40 GLU B CA 1
ATOM 2235 C C . GLU B 1 40 ? 5.828 -20.047 -13.852 1 97.31 40 GLU B C 1
ATOM 2237 O O . GLU B 1 40 ? 6.996 -20.031 -14.25 1 97.31 40 GLU B O 1
ATOM 2242 N N . ALA B 1 41 ? 4.797 -20.109 -14.68 1 96 41 ALA B N 1
ATOM 2243 C CA . ALA B 1 41 ? 4.988 -20.125 -16.125 1 96 41 ALA B CA 1
ATOM 2244 C C . ALA B 1 41 ? 5.219 -18.703 -16.656 1 96 41 ALA B C 1
ATOM 2246 O O . ALA B 1 41 ? 4.398 -17.812 -16.453 1 96 41 ALA B O 1
ATOM 2247 N N . LEU B 1 42 ? 6.297 -18.531 -17.359 1 92.19 42 LEU B N 1
ATOM 2248 C CA . LEU B 1 42 ? 6.664 -17.25 -17.969 1 92.19 42 LEU B CA 1
ATOM 2249 C C . LEU B 1 42 ? 6.867 -17.406 -19.469 1 92.19 42 LEU B C 1
ATOM 2251 O O . LEU B 1 42 ? 7.57 -18.312 -19.906 1 92.19 42 LEU B O 1
ATOM 2255 N N . ALA B 1 43 ? 6.312 -16.469 -20.188 1 89 43 ALA B N 1
ATOM 2256 C CA . ALA B 1 43 ? 6.461 -16.531 -21.641 1 89 43 ALA B CA 1
ATOM 2257 C C . ALA B 1 43 ? 7.867 -16.125 -22.062 1 89 43 ALA B C 1
ATOM 2259 O O . ALA B 1 43 ? 8.383 -15.094 -21.625 1 89 43 ALA B O 1
ATOM 2260 N N . ARG B 1 44 ? 8.445 -16.906 -22.828 1 85.5 44 ARG B N 1
ATOM 2261 C CA . ARG B 1 44 ? 9.75 -16.641 -23.422 1 85.5 44 ARG B CA 1
ATOM 2262 C C . ARG B 1 44 ? 9.742 -16.891 -24.922 1 85.5 44 ARG B C 1
ATOM 2264 O O . ARG B 1 44 ? 8.969 -17.734 -25.406 1 85.5 44 ARG B O 1
ATOM 2271 N N . TRP B 1 45 ? 10.656 -16.172 -25.5 1 77.94 45 TRP B N 1
ATOM 2272 C CA . TRP B 1 45 ? 10.867 -16.438 -26.906 1 77.94 45 TRP B CA 1
ATOM 2273 C C . TRP B 1 45 ? 11.625 -17.75 -27.109 1 77.94 45 TRP B C 1
ATOM 2275 O O . TRP B 1 45 ? 12.531 -18.062 -26.344 1 77.94 45 TRP B O 1
ATOM 2285 N N . ARG B 1 46 ? 11.211 -18.5 -28.078 1 71 46 ARG B N 1
ATOM 2286 C CA . ARG B 1 46 ? 11.984 -19.703 -28.422 1 71 46 ARG B CA 1
ATOM 2287 C C . ARG B 1 46 ? 13.344 -19.312 -29 1 71 46 ARG B C 1
ATOM 2289 O O . ARG B 1 46 ? 13.461 -18.312 -29.688 1 71 46 ARG B O 1
ATOM 2296 N N . PRO B 1 47 ? 14.445 -20.219 -28.562 1 60.78 47 PRO B N 1
ATOM 2297 C CA . PRO B 1 47 ? 15.766 -19.969 -29.141 1 60.78 47 PRO B CA 1
ATOM 2298 C C . PRO B 1 47 ? 15.758 -19.922 -30.672 1 60.78 47 PRO B C 1
ATOM 2300 O O . PRO B 1 47 ? 14.984 -20.641 -31.297 1 60.78 47 PRO B O 1
ATOM 2303 N N . GLY B 1 48 ? 16.656 -19 -31.359 1 57.91 48 GLY B N 1
ATOM 2304 C CA . GLY B 1 48 ? 16.875 -18.891 -32.781 1 57.91 48 GLY B CA 1
ATOM 2305 C C . GLY B 1 48 ? 15.961 -17.891 -33.469 1 57.91 48 GLY B C 1
ATOM 2306 O O . GLY B 1 48 ? 16.016 -17.719 -34.688 1 57.91 48 GLY B O 1
ATOM 2307 N N . ASN B 1 49 ? 14.992 -17.641 -32.719 1 53.88 49 ASN B N 1
ATOM 2308 C CA . ASN B 1 49 ? 14.195 -16.609 -33.344 1 53.88 49 ASN B CA 1
ATOM 2309 C C . ASN B 1 49 ? 14.992 -15.32 -33.562 1 53.88 49 ASN B C 1
ATOM 2311 O O . ASN B 1 49 ? 15.438 -14.695 -32.594 1 53.88 49 ASN B O 1
ATOM 2315 N N . PRO B 1 50 ? 15.602 -15.328 -34.812 1 50.38 50 PRO B N 1
ATOM 2316 C CA . PRO B 1 50 ? 16.453 -14.18 -35.125 1 50.38 50 PRO B CA 1
ATOM 2317 C C . PRO B 1 50 ? 15.898 -12.867 -34.562 1 50.38 50 PRO B C 1
ATOM 2319 O O . PRO B 1 50 ? 16.656 -11.914 -34.344 1 50.38 50 PRO B O 1
ATOM 2322 N N . ASP B 1 51 ? 14.68 -12.758 -34.875 1 47.97 51 ASP B N 1
ATOM 2323 C CA . ASP B 1 51 ? 14.07 -11.5 -34.438 1 47.97 51 ASP B CA 1
ATOM 2324 C C . ASP B 1 51 ? 13.836 -11.492 -32.938 1 47.97 51 ASP B C 1
ATOM 2326 O O . ASP B 1 51 ? 12.695 -11.422 -32.469 1 47.97 51 ASP B O 1
ATOM 2330 N N . ARG B 1 52 ? 14.586 -12.297 -32.281 1 51.03 52 ARG B N 1
ATOM 2331 C CA . ARG B 1 52 ? 14.609 -12.625 -30.859 1 51.03 52 ARG B CA 1
ATOM 2332 C C . ARG B 1 52 ? 14.781 -11.375 -30 1 51.03 52 ARG B C 1
ATOM 2334 O O . ARG B 1 52 ? 15.906 -10.922 -29.781 1 51.03 52 ARG B O 1
ATOM 2341 N N . PRO B 1 53 ? 13.945 -10.484 -30.266 1 48.31 53 PRO B N 1
ATOM 2342 C CA . PRO B 1 53 ? 14.375 -9.281 -29.531 1 48.31 53 PRO B CA 1
ATOM 2343 C C . PRO B 1 53 ? 14.742 -9.57 -28.078 1 48.31 53 PRO B C 1
ATOM 2345 O O . PRO B 1 53 ? 15.773 -9.102 -27.594 1 48.31 53 PRO B O 1
ATOM 2348 N N . ARG B 1 54 ? 13.672 -9.273 -27.016 1 56.41 54 ARG B N 1
ATOM 2349 C CA . ARG B 1 54 ? 13.695 -8.594 -25.719 1 56.41 54 ARG B CA 1
ATOM 2350 C C . ARG B 1 54 ? 13.258 -9.531 -24.594 1 56.41 54 ARG B C 1
ATOM 2352 O O . ARG B 1 54 ? 12.789 -10.641 -24.859 1 56.41 54 ARG B O 1
ATOM 2359 N N . SER B 1 55 ? 13.547 -9.289 -23.344 1 63.75 55 SER B N 1
ATOM 2360 C CA . SER B 1 55 ? 13.203 -9.828 -22.031 1 63.75 55 SER B CA 1
ATOM 2361 C C . SER B 1 55 ? 11.727 -10.188 -21.953 1 63.75 55 SER B C 1
ATOM 2363 O O . SER B 1 55 ? 10.93 -9.734 -22.781 1 63.75 55 SER B O 1
ATOM 2365 N N . GLY B 1 56 ? 11.445 -11.492 -21.375 1 75.25 56 GLY B N 1
ATOM 2366 C CA . GLY B 1 56 ? 10.062 -11.805 -21.062 1 75.25 56 GLY B CA 1
ATOM 2367 C C . GLY B 1 56 ? 9.219 -10.578 -20.781 1 75.25 56 GLY B C 1
ATOM 2368 O O . GLY B 1 56 ? 8.055 -10.516 -21.188 1 75.25 56 GLY B O 1
ATOM 2369 N N . GLN B 1 57 ? 9.875 -9.68 -20.297 1 73.56 57 GLN B N 1
ATOM 2370 C CA . GLN B 1 57 ? 9.18 -8.445 -19.969 1 73.56 57 GLN B CA 1
ATOM 2371 C C . GLN B 1 57 ? 8.695 -7.727 -21.219 1 73.56 57 GLN B C 1
ATOM 2373 O O . GLN B 1 57 ? 7.633 -7.102 -21.219 1 73.56 57 GLN B O 1
ATOM 2378 N N . HIS B 1 58 ? 9.469 -7.844 -22.188 1 73.88 58 HIS B N 1
ATOM 2379 C CA . HIS B 1 58 ? 9.109 -7.195 -23.438 1 73.88 58 HIS B CA 1
ATOM 2380 C C . HIS B 1 58 ? 7.801 -7.762 -24 1 73.88 58 HIS B C 1
ATOM 2382 O O . HIS B 1 58 ? 6.973 -7.02 -24.531 1 73.88 58 HIS B O 1
ATOM 2388 N N . ILE B 1 59 ? 7.68 -9.016 -23.906 1 77.44 59 ILE B N 1
ATOM 2389 C CA . ILE B 1 59 ? 6.457 -9.672 -24.359 1 77.44 59 ILE B CA 1
ATOM 2390 C C . ILE B 1 59 ? 5.258 -9.094 -23.609 1 77.44 59 ILE B C 1
ATOM 2392 O O . ILE B 1 59 ? 4.25 -8.734 -24.219 1 77.44 59 ILE B O 1
ATOM 2396 N N . ILE B 1 60 ? 5.379 -8.961 -22.391 1 78.25 60 ILE B N 1
ATOM 2397 C CA . ILE B 1 60 ? 4.309 -8.469 -21.531 1 78.25 60 ILE B CA 1
ATOM 2398 C C . ILE B 1 60 ? 3.961 -7.031 -21.906 1 78.25 60 ILE B C 1
ATOM 2400 O O . ILE B 1 60 ? 2.783 -6.676 -22 1 78.25 60 ILE B O 1
ATOM 2404 N N . ASP B 1 61 ? 4.957 -6.273 -22.094 1 76 61 ASP B N 1
ATOM 2405 C CA . ASP B 1 61 ? 4.766 -4.871 -22.438 1 76 61 ASP B CA 1
ATOM 2406 C C . ASP B 1 61 ? 3.957 -4.73 -23.734 1 76 61 ASP B C 1
ATOM 2408 O O . ASP B 1 61 ? 3.07 -3.879 -23.828 1 76 61 ASP B O 1
ATOM 2412 N N . VAL B 1 62 ? 4.316 -5.531 -24.656 1 76.12 62 VAL B N 1
ATOM 2413 C CA . VAL B 1 62 ? 3.66 -5.477 -25.953 1 76.12 62 VAL B CA 1
ATOM 2414 C C . VAL B 1 62 ? 2.191 -5.871 -25.812 1 76.12 62 VAL B C 1
ATOM 2416 O O . VAL B 1 62 ? 1.311 -5.234 -26.391 1 76.12 62 VAL B O 1
ATOM 2419 N N . ILE B 1 63 ? 1.94 -6.844 -25.094 1 80.38 63 ILE B N 1
ATOM 2420 C CA . ILE B 1 63 ? 0.578 -7.316 -24.875 1 80.38 63 ILE B CA 1
ATOM 2421 C C . ILE B 1 63 ? -0.24 -6.23 -24.188 1 80.38 63 ILE B C 1
ATOM 2423 O O . ILE B 1 63 ? -1.385 -5.969 -24.562 1 80.38 63 ILE B O 1
ATOM 2427 N N . GLU B 1 64 ? 0.325 -5.645 -23.219 1 77.25 64 GLU B N 1
ATOM 2428 C CA . GLU B 1 64 ? -0.369 -4.621 -22.438 1 77.25 64 GLU B CA 1
ATOM 2429 C C . GLU B 1 64 ? -0.667 -3.389 -23.297 1 77.25 64 GLU B C 1
ATOM 2431 O O . GLU B 1 64 ? -1.588 -2.627 -23 1 77.25 64 GLU B O 1
ATOM 2436 N N . GLN B 1 65 ? 0.047 -3.225 -24.312 1 75.75 65 GLN B N 1
ATOM 2437 C CA . GLN B 1 65 ? -0.161 -2.098 -25.203 1 75.75 65 GLN B CA 1
ATOM 2438 C C . GLN B 1 65 ? -1.167 -2.445 -26.297 1 75.75 65 GLN B C 1
ATOM 2440 O O . GLN B 1 65 ? -1.228 -1.774 -27.328 1 75.75 65 GLN B O 1
ATOM 2445 N N . GLY B 1 66 ? -1.87 -3.551 -26.141 1 75.12 66 GLY B N 1
ATOM 2446 C CA . GLY B 1 66 ? -2.932 -3.865 -27.078 1 75.12 66 GLY B CA 1
ATOM 2447 C C . GLY B 1 66 ? -2.734 -5.195 -27.781 1 75.12 66 GLY B C 1
ATOM 2448 O O . GLY B 1 66 ? -3.338 -5.449 -28.828 1 75.12 66 GLY B O 1
ATOM 2449 N N . GLY B 1 67 ? -1.896 -5.93 -27.391 1 71.94 67 GLY B N 1
ATOM 2450 C CA . GLY B 1 67 ? -1.672 -7.242 -27.984 1 71.94 67 GLY B CA 1
ATOM 2451 C C . GLY B 1 67 ? -2.713 -8.266 -27.578 1 71.94 67 GLY B C 1
ATOM 2452 O O . GLY B 1 67 ? -3.641 -7.949 -26.828 1 71.94 67 GLY B O 1
ATOM 2453 N N . PRO B 1 68 ? -2.594 -9.375 -28.281 1 77 68 PRO B N 1
ATOM 2454 C CA . PRO B 1 68 ? -3.562 -10.445 -28.016 1 77 68 PRO B CA 1
ATOM 2455 C C . PRO B 1 68 ? -3.285 -11.18 -26.703 1 77 68 PRO B C 1
ATOM 2457 O O . PRO B 1 68 ? -2.73 -12.281 -26.719 1 77 68 PRO B O 1
ATOM 2460 N N . GLY B 1 69 ? -3.754 -10.688 -25.625 1 80.44 69 GLY B N 1
ATOM 2461 C CA . GLY B 1 69 ? -3.518 -11.25 -24.312 1 80.44 69 GLY B CA 1
ATOM 2462 C C . GLY B 1 69 ? -4.098 -12.641 -24.141 1 80.44 69 GLY B C 1
ATOM 2463 O O . GLY B 1 69 ? -3.393 -13.562 -23.719 1 80.44 69 GLY B O 1
ATOM 2464 N N . MET B 1 70 ? -5.258 -12.852 -24.641 1 82.25 70 MET B N 1
ATOM 2465 C CA . MET B 1 70 ? -5.93 -14.133 -24.438 1 82.25 70 MET B CA 1
ATOM 2466 C C . MET B 1 70 ? -5.277 -15.227 -25.281 1 82.25 70 MET B C 1
ATOM 2468 O O . MET B 1 70 ? -5.195 -16.375 -24.844 1 82.25 70 MET B O 1
ATOM 2472 N N . ALA B 1 71 ? -4.852 -14.867 -26.438 1 84.31 71 ALA B N 1
ATOM 2473 C CA . ALA B 1 71 ? -4.156 -15.844 -27.266 1 84.31 71 ALA B CA 1
ATOM 2474 C C . ALA B 1 71 ? -2.879 -16.328 -26.594 1 84.31 71 ALA B C 1
ATOM 2476 O O . ALA B 1 71 ? -2.58 -17.531 -26.609 1 84.31 71 ALA B O 1
ATOM 2477 N N . LEU B 1 72 ? -2.17 -15.414 -26.062 1 86.44 72 LEU B N 1
ATOM 2478 C CA . LEU B 1 72 ? -0.964 -15.789 -25.328 1 86.44 72 LEU B CA 1
ATOM 2479 C C . LEU B 1 72 ? -1.311 -16.641 -24.125 1 86.44 72 LEU B C 1
ATOM 2481 O O . LEU B 1 72 ? -0.674 -17.672 -23.875 1 86.44 72 LEU B O 1
ATOM 2485 N N . THR B 1 73 ? -2.305 -16.219 -23.422 1 88.06 73 THR B N 1
ATOM 2486 C CA . THR B 1 73 ? -2.729 -16.953 -22.234 1 88.06 73 THR B CA 1
ATOM 2487 C C . THR B 1 73 ? -3.105 -18.375 -22.609 1 88.06 73 THR B C 1
ATOM 2489 O O . THR B 1 73 ? -2.701 -19.328 -21.922 1 88.06 73 THR B O 1
ATOM 2492 N N . ASN B 1 74 ? -3.836 -18.516 -23.625 1 87.44 74 ASN B N 1
ATOM 2493 C CA . ASN B 1 74 ? -4.246 -19.844 -24.062 1 87.44 74 ASN B CA 1
ATOM 2494 C C . ASN B 1 74 ? -3.043 -20.719 -24.406 1 87.44 74 ASN B C 1
ATOM 2496 O O . ASN B 1 74 ? -3 -21.891 -24.062 1 87.44 74 ASN B O 1
ATOM 2500 N N . ALA B 1 75 ? -2.129 -20.141 -25.109 1 85.56 75 ALA B N 1
ATOM 2501 C CA . ALA B 1 75 ? -0.918 -20.859 -25.484 1 85.56 75 ALA B CA 1
ATOM 2502 C C . ALA B 1 75 ? -0.131 -21.281 -24.25 1 85.56 75 ALA B C 1
ATOM 2504 O O . ALA B 1 75 ? 0.335 -22.422 -24.156 1 85.56 75 ALA B O 1
ATOM 2505 N N . MET B 1 76 ? -0.012 -20.391 -23.328 1 90.94 76 MET B N 1
ATOM 2506 C CA . MET B 1 76 ? 0.719 -20.672 -22.109 1 90.94 76 MET B CA 1
ATOM 2507 C C . MET B 1 76 ? 0.019 -21.75 -21.281 1 90.94 76 MET B C 1
ATOM 2509 O O . MET B 1 76 ? 0.672 -22.641 -20.734 1 90.94 76 MET B O 1
ATOM 2513 N N . VAL B 1 77 ? -1.228 -21.672 -21.234 1 93.38 77 VAL B N 1
ATOM 2514 C CA . VAL B 1 77 ? -2.027 -22.625 -20.469 1 93.38 77 VAL B CA 1
ATOM 2515 C C . VAL B 1 77 ? -1.854 -24.031 -21.062 1 93.38 77 VAL B C 1
ATOM 2517 O O . VAL B 1 77 ? -1.575 -24.984 -20.328 1 93.38 77 VAL B O 1
ATOM 2520 N N . ALA B 1 78 ? -1.997 -24.141 -22.312 1 90.12 78 ALA B N 1
ATOM 2521 C CA . ALA B 1 78 ? -1.896 -25.422 -22.984 1 90.12 78 ALA B CA 1
ATOM 2522 C C . ALA B 1 78 ? -0.558 -26.094 -22.688 1 90.12 78 ALA B C 1
ATOM 2524 O O . ALA B 1 78 ? -0.517 -27.234 -22.234 1 90.12 78 ALA B O 1
ATOM 2525 N N . GLU B 1 79 ? 0.494 -25.375 -22.891 1 92.12 79 GLU B N 1
ATOM 2526 C CA . GLU B 1 79 ? 1.827 -25.938 -22.734 1 92.12 79 GLU B CA 1
ATOM 2527 C C . GLU B 1 79 ? 2.16 -26.156 -21.25 1 92.12 79 GLU B C 1
ATOM 2529 O O . GLU B 1 79 ? 2.713 -27.188 -20.875 1 92.12 79 GLU B O 1
ATOM 2534 N N . SER B 1 80 ? 1.846 -25.266 -20.422 1 97.06 80 SER B N 1
ATOM 2535 C CA . SER B 1 80 ? 2.217 -25.344 -19.016 1 97.06 80 SER B CA 1
ATOM 2536 C C . SER B 1 80 ? 1.404 -26.406 -18.281 1 97.06 80 SER B C 1
ATOM 2538 O O . SER B 1 80 ? 1.916 -27.078 -17.391 1 97.06 80 SER B O 1
ATOM 2540 N N . PHE B 1 81 ? 0.13 -26.562 -18.656 1 97.62 81 PHE B N 1
ATOM 2541 C CA . PHE B 1 81 ? -0.693 -27.594 -18.016 1 97.62 81 PHE B CA 1
ATOM 2542 C C . PHE B 1 81 ? -0.233 -28.984 -18.422 1 97.62 81 PHE B C 1
ATOM 2544 O O . PHE B 1 81 ? -0.229 -29.906 -17.609 1 97.62 81 PHE B O 1
ATOM 2551 N N . ALA B 1 82 ? 0.15 -29.094 -19.688 1 96.31 82 ALA B N 1
ATOM 2552 C CA . ALA B 1 82 ? 0.729 -30.359 -20.125 1 96.31 82 ALA B CA 1
ATOM 2553 C C . ALA B 1 82 ? 1.995 -30.688 -19.344 1 96.31 82 ALA B C 1
ATOM 2555 O O . ALA B 1 82 ? 2.207 -31.828 -18.938 1 96.31 82 ALA B O 1
ATOM 2556 N N . ALA B 1 83 ? 2.854 -29.703 -19.125 1 97.19 83 ALA B N 1
ATOM 2557 C CA . ALA B 1 83 ? 4.066 -29.891 -18.344 1 97.19 83 ALA B CA 1
ATOM 2558 C C . ALA B 1 83 ? 3.732 -30.297 -16.906 1 97.19 83 ALA B C 1
ATOM 2560 O O . ALA B 1 83 ? 4.328 -31.234 -16.359 1 97.19 83 ALA B O 1
ATOM 2561 N N . LEU B 1 84 ? 2.791 -29.641 -16.281 1 98.25 84 LEU B N 1
ATOM 2562 C CA . LEU B 1 84 ? 2.389 -29.969 -14.914 1 98.25 84 LEU B CA 1
ATOM 2563 C C . LEU B 1 84 ? 1.894 -31.406 -14.812 1 98.25 84 LEU B C 1
ATOM 2565 O O . LEU B 1 84 ? 2.24 -32.125 -13.875 1 98.25 84 LEU B O 1
ATOM 2569 N N . HIS B 1 85 ? 1.061 -31.75 -15.812 1 97.69 85 HIS B N 1
ATOM 2570 C CA . HIS B 1 85 ? 0.569 -33.125 -15.852 1 97.69 85 HIS B CA 1
ATOM 2571 C C . HIS B 1 85 ? 1.722 -34.125 -15.875 1 97.69 85 HIS B C 1
ATOM 2573 O O . HIS B 1 85 ? 1.7 -35.125 -15.148 1 97.69 85 HIS B O 1
ATOM 2579 N N . ARG B 1 86 ? 2.693 -33.844 -16.703 1 97.38 86 ARG B N 1
ATOM 2580 C CA . ARG B 1 86 ? 3.865 -34.719 -16.766 1 97.38 86 ARG B CA 1
ATOM 2581 C C . ARG B 1 86 ? 4.594 -34.781 -15.438 1 97.38 86 ARG B C 1
ATOM 2583 O O . ARG B 1 86 ? 5.016 -35.844 -15 1 97.38 86 ARG B O 1
ATOM 2590 N N . TRP B 1 87 ? 4.789 -33.656 -14.766 1 97.81 87 TRP B N 1
ATOM 2591 C CA . TRP B 1 87 ? 5.473 -33.625 -13.477 1 97.81 87 TRP B CA 1
ATOM 2592 C C . TRP B 1 87 ? 4.68 -34.375 -12.414 1 97.81 87 TRP B C 1
ATOM 2594 O O . TRP B 1 87 ? 5.254 -35.062 -11.578 1 97.81 87 TRP B O 1
ATOM 2604 N N . HIS B 1 88 ? 3.348 -34.219 -12.422 1 97.5 88 HIS B N 1
ATOM 2605 C CA . HIS B 1 88 ? 2.5 -34.969 -11.492 1 97.5 88 HIS B CA 1
ATOM 2606 C C . HIS B 1 88 ? 2.648 -36.469 -11.695 1 97.5 88 HIS B C 1
ATOM 2608 O O . HIS B 1 88 ? 2.797 -37.219 -10.719 1 97.5 88 HIS B O 1
ATOM 2614 N N . THR B 1 89 ? 2.652 -36.875 -12.93 1 96.38 89 THR B N 1
ATOM 2615 C CA . THR B 1 89 ? 2.744 -38.312 -13.258 1 96.38 89 THR B CA 1
ATOM 2616 C C . THR B 1 89 ? 4.137 -38.844 -12.938 1 96.38 89 THR B C 1
ATOM 2618 O O . THR B 1 89 ? 4.293 -40.031 -12.648 1 96.38 89 THR B O 1
ATOM 2621 N N . ALA B 1 90 ? 5.098 -37.938 -12.938 1 96.31 90 ALA B N 1
ATOM 2622 C CA . ALA B 1 90 ? 6.473 -38.344 -12.633 1 96.31 90 ALA B CA 1
ATOM 2623 C C . ALA B 1 90 ? 6.699 -38.406 -11.125 1 96.31 90 ALA B C 1
ATOM 2625 O O . ALA B 1 90 ? 7.828 -38.625 -10.672 1 96.31 90 ALA B O 1
ATOM 2626 N N . GLY B 1 91 ? 5.668 -38.156 -10.266 1 96.12 91 GLY B N 1
ATOM 2627 C CA . GLY B 1 91 ? 5.773 -38.406 -8.836 1 96.12 91 GLY B CA 1
ATOM 2628 C C . GLY B 1 91 ? 5.754 -37.125 -8.016 1 96.12 91 GLY B C 1
ATOM 2629 O O . GLY B 1 91 ? 6.164 -37.125 -6.848 1 96.12 91 GLY B O 1
ATOM 2630 N N . HIS B 1 92 ? 5.332 -36.031 -8.594 1 96.44 92 HIS B N 1
ATOM 2631 C CA . HIS B 1 92 ? 5.266 -34.781 -7.871 1 96.44 92 HIS B CA 1
ATOM 2632 C C . HIS B 1 92 ? 3.848 -34.219 -7.883 1 96.44 92 HIS B C 1
ATOM 2634 O O . HIS B 1 92 ? 3.625 -33.094 -8.344 1 96.44 92 HIS B O 1
ATOM 2640 N N . PRO B 1 93 ? 2.9 -34.875 -7.309 1 95.94 93 PRO B N 1
ATOM 2641 C CA . PRO B 1 93 ? 1.488 -34.5 -7.387 1 95.94 93 PRO B CA 1
ATOM 2642 C C . PRO B 1 93 ? 1.179 -33.219 -6.609 1 95.94 93 PRO B C 1
ATOM 2644 O O . PRO B 1 93 ? 0.126 -32.625 -6.812 1 95.94 93 PRO B O 1
ATOM 2647 N N . ASP B 1 94 ? 2.059 -32.781 -5.734 1 96.56 94 ASP B N 1
ATOM 2648 C CA . ASP B 1 94 ? 1.8 -31.641 -4.887 1 96.56 94 ASP B CA 1
ATOM 2649 C C . ASP B 1 94 ? 2.354 -30.359 -5.52 1 96.56 94 ASP B C 1
ATOM 2651 O O . ASP B 1 94 ? 2.184 -29.266 -4.973 1 96.56 94 ASP B O 1
ATOM 2655 N N . LEU B 1 95 ? 3.016 -30.469 -6.637 1 97.94 95 LEU B N 1
ATOM 2656 C CA . LEU B 1 95 ? 3.562 -29.312 -7.336 1 97.94 95 LEU B CA 1
ATOM 2657 C C . LEU B 1 95 ? 2.443 -28.438 -7.887 1 97.94 95 LEU B C 1
ATOM 2659 O O . LEU B 1 95 ? 1.482 -28.938 -8.469 1 97.94 95 LEU B O 1
ATOM 2663 N N . SER B 1 96 ? 2.574 -27.188 -7.641 1 98.44 96 SER B N 1
ATOM 2664 C CA . SER B 1 96 ? 1.59 -26.234 -8.156 1 98.44 96 SER B CA 1
ATOM 2665 C C . SER B 1 96 ? 2.158 -25.422 -9.312 1 98.44 96 SER B C 1
ATOM 2667 O O . SER B 1 96 ? 3.377 -25.344 -9.484 1 98.44 96 SER B O 1
ATOM 2669 N N . LEU B 1 97 ? 1.289 -24.891 -10.055 1 98.62 97 LEU B N 1
ATOM 2670 C CA . LEU B 1 97 ? 1.669 -24.062 -11.195 1 98.62 97 LEU B CA 1
ATOM 2671 C C . LEU B 1 97 ? 0.949 -22.719 -11.148 1 98.62 97 LEU B C 1
ATOM 2673 O O . LEU B 1 97 ? -0.258 -22.672 -10.906 1 98.62 97 LEU B O 1
ATOM 2677 N N . SER B 1 98 ? 1.718 -21.688 -11.289 1 97.94 98 SER B N 1
ATOM 2678 C CA . SER B 1 98 ? 1.175 -20.344 -11.328 1 97.94 98 SER B CA 1
ATOM 2679 C C . SER B 1 98 ? 1.222 -19.766 -12.742 1 97.94 98 SER B C 1
ATOM 2681 O O . SER B 1 98 ? 2.184 -20 -13.484 1 97.94 98 SER B O 1
ATOM 2683 N N . LEU B 1 99 ? 0.16 -19 -13.047 1 95.75 99 LEU B N 1
ATOM 2684 C CA . LEU B 1 99 ? 0.047 -18.312 -14.328 1 95.75 99 LEU B CA 1
ATOM 2685 C C . LEU B 1 99 ? -0.235 -16.828 -14.133 1 95.75 99 LEU B C 1
ATOM 2687 O O . LEU B 1 99 ? -0.967 -16.453 -13.219 1 95.75 99 LEU B O 1
ATOM 2691 N N . ASN B 1 100 ? 0.321 -16.078 -15.023 1 92.62 100 ASN B N 1
ATOM 2692 C CA . ASN B 1 100 ? -0.024 -14.664 -15.055 1 92.62 100 ASN B CA 1
ATOM 2693 C C . ASN B 1 100 ? -1.316 -14.414 -15.828 1 92.62 100 ASN B C 1
ATOM 2695 O O . ASN B 1 100 ? -1.714 -15.234 -16.656 1 92.62 100 ASN B O 1
ATOM 2699 N N . VAL B 1 101 ? -1.91 -13.273 -15.602 1 91.75 101 VAL B N 1
ATOM 2700 C CA . VAL B 1 101 ? -3.102 -12.875 -16.344 1 91.75 101 VAL B CA 1
ATOM 2701 C C . VAL B 1 101 ? -3.035 -11.383 -16.672 1 91.75 101 VAL B C 1
ATOM 2703 O O . VAL B 1 101 ? -2.578 -10.586 -15.852 1 91.75 101 VAL B O 1
ATOM 2706 N N . PHE B 1 102 ? -3.473 -11.094 -17.859 1 88.75 102 PHE B N 1
ATOM 2707 C CA . PHE B 1 102 ? -3.576 -9.695 -18.25 1 88.75 102 PHE B CA 1
ATOM 2708 C C . PHE B 1 102 ? -4.906 -9.102 -17.797 1 88.75 102 PHE B C 1
ATOM 2710 O O . PHE B 1 102 ? -5.906 -9.812 -17.688 1 88.75 102 PHE B O 1
ATOM 2717 N N . VAL B 1 103 ? -4.891 -7.793 -17.578 1 87.69 103 VAL B N 1
ATOM 2718 C CA . VAL B 1 103 ? -6.062 -7.09 -17.062 1 87.69 103 VAL B CA 1
ATOM 2719 C C . VAL B 1 103 ? -7.254 -7.344 -17.984 1 87.69 103 VAL B C 1
ATOM 2721 O O . VAL B 1 103 ? -8.383 -7.527 -17.516 1 87.69 103 VAL B O 1
ATOM 2724 N N . GLY B 1 104 ? -7.043 -7.34 -19.266 1 86.25 104 GLY B N 1
ATOM 2725 C CA . GLY B 1 104 ? -8.109 -7.543 -20.234 1 86.25 104 GLY B CA 1
ATOM 2726 C C . GLY B 1 104 ? -8.719 -8.93 -20.172 1 86.25 104 GLY B C 1
ATOM 2727 O O . GLY B 1 104 ? -9.82 -9.156 -20.688 1 86.25 104 GLY B O 1
ATOM 2728 N N . ASP B 1 105 ? -8.102 -9.828 -19.547 1 90 105 ASP B N 1
ATOM 2729 C CA . ASP B 1 105 ? -8.531 -11.227 -19.562 1 90 105 ASP B CA 1
ATOM 2730 C C . ASP B 1 105 ? -9.094 -11.641 -18.203 1 90 105 ASP B C 1
ATOM 2732 O O . ASP B 1 105 ? -9.422 -12.812 -18 1 90 105 ASP B O 1
ATOM 2736 N N . LEU B 1 106 ? -9.219 -10.789 -17.281 1 92.81 106 LEU B N 1
ATOM 2737 C CA . LEU B 1 106 ? -9.664 -11.109 -15.938 1 92.81 106 LEU B CA 1
ATOM 2738 C C . LEU B 1 106 ? -11.055 -11.734 -15.953 1 92.81 106 LEU B C 1
ATOM 2740 O O . LEU B 1 106 ? -11.344 -12.633 -15.156 1 92.81 106 LEU B O 1
ATOM 2744 N N . GLY B 1 107 ? -11.836 -11.305 -16.844 1 91.44 107 GLY B N 1
ATOM 2745 C CA . GLY B 1 107 ? -13.203 -11.797 -16.906 1 91.44 107 GLY B CA 1
ATOM 2746 C C . GLY B 1 107 ? -13.297 -13.211 -17.469 1 91.44 107 GLY B C 1
ATOM 2747 O O . GLY B 1 107 ? -14.336 -13.867 -17.328 1 91.44 107 GLY B O 1
ATOM 2748 N N . HIS B 1 108 ? -12.242 -13.688 -18.047 1 93.44 108 HIS B N 1
ATOM 2749 C CA . HIS B 1 108 ? -12.32 -14.969 -18.75 1 93.44 108 HIS B CA 1
ATOM 2750 C C . HIS B 1 108 ? -11.328 -15.977 -18.188 1 93.44 108 HIS B C 1
ATOM 2752 O O . HIS B 1 108 ? -11.391 -17.156 -18.5 1 93.44 108 HIS B O 1
ATOM 2758 N N . ILE B 1 109 ? -10.492 -15.57 -17.344 1 95.69 109 ILE B N 1
ATOM 2759 C CA . ILE B 1 109 ? -9.359 -16.391 -16.922 1 95.69 109 ILE B CA 1
ATOM 2760 C C . ILE B 1 109 ? -9.859 -17.609 -16.156 1 95.69 109 ILE B C 1
ATOM 2762 O O . ILE B 1 109 ? -9.344 -18.719 -16.328 1 95.69 109 ILE B O 1
ATOM 2766 N N . ALA B 1 110 ? -10.852 -17.469 -15.328 1 96.81 110 ALA B N 1
ATOM 2767 C CA . ALA B 1 110 ? -11.367 -18.578 -14.539 1 96.81 110 ALA B CA 1
ATOM 2768 C C . ALA B 1 110 ? -11.898 -19.688 -15.438 1 96.81 110 ALA B C 1
ATOM 2770 O O . ALA B 1 110 ? -11.539 -20.859 -15.273 1 96.81 110 ALA B O 1
ATOM 2771 N N . ASP B 1 111 ? -12.672 -19.312 -16.406 1 96.12 111 ASP B N 1
ATOM 2772 C CA . ASP B 1 111 ? -13.242 -20.281 -17.328 1 96.12 111 ASP B CA 1
ATOM 2773 C C . ASP B 1 111 ? -12.148 -20.984 -18.141 1 96.12 111 ASP B C 1
ATOM 2775 O O . ASP B 1 111 ? -12.188 -22.203 -18.328 1 96.12 111 ASP B O 1
ATOM 2779 N N . THR B 1 112 ? -11.25 -20.203 -18.609 1 95.31 112 THR B N 1
ATOM 2780 C CA . THR B 1 112 ? -10.164 -20.734 -19.438 1 95.31 112 THR B CA 1
ATOM 2781 C C . THR B 1 112 ? -9.344 -21.766 -18.656 1 95.31 112 THR B C 1
ATOM 2783 O O . THR B 1 112 ? -9.102 -22.859 -19.156 1 95.31 112 THR B O 1
ATOM 2786 N N . VAL B 1 113 ? -8.93 -21.453 -17.469 1 97.12 113 VAL B N 1
ATOM 2787 C CA . VAL B 1 113 ? -8.094 -22.328 -16.656 1 97.12 113 VAL B CA 1
ATOM 2788 C C . VAL B 1 113 ? -8.875 -23.578 -16.25 1 97.12 113 VAL B C 1
ATOM 2790 O O . VAL B 1 113 ? -8.359 -24.688 -16.328 1 97.12 113 VAL B O 1
ATOM 2793 N N . THR B 1 114 ? -10.094 -23.375 -15.867 1 97.5 114 THR B N 1
ATOM 2794 C CA . THR B 1 114 ? -10.938 -24.484 -15.43 1 97.5 114 THR B CA 1
ATOM 2795 C C . THR B 1 114 ? -11.133 -25.484 -16.562 1 97.5 114 THR B C 1
ATOM 2797 O O . THR B 1 114 ? -10.977 -26.688 -16.359 1 97.5 114 THR B O 1
ATOM 2800 N N . ALA B 1 115 ? -11.477 -25 -17.703 1 96.81 115 ALA B N 1
ATOM 2801 C CA . ALA B 1 115 ? -11.719 -25.859 -18.844 1 96.81 115 ALA B CA 1
ATOM 2802 C C . ALA B 1 115 ? -10.453 -26.641 -19.219 1 96.81 115 ALA B C 1
ATOM 2804 O O . ALA B 1 115 ? -10.516 -27.844 -19.469 1 96.81 115 ALA B O 1
ATOM 2805 N N . ALA B 1 116 ? -9.375 -25.953 -19.297 1 96.31 116 ALA B N 1
ATOM 2806 C CA . ALA B 1 116 ? -8.109 -26.594 -19.656 1 96.31 116 ALA B CA 1
ATOM 2807 C C . ALA B 1 116 ? -7.703 -27.641 -18.625 1 96.31 116 ALA B C 1
ATOM 2809 O O . ALA B 1 116 ? -7.207 -28.703 -18.969 1 96.31 116 ALA B O 1
ATOM 2810 N N . ALA B 1 117 ? -7.836 -27.344 -17.328 1 97.38 117 ALA B N 1
ATOM 2811 C CA . ALA B 1 117 ? -7.512 -28.281 -16.266 1 97.38 117 ALA B CA 1
ATOM 2812 C C . ALA B 1 117 ? -8.352 -29.547 -16.359 1 97.38 117 ALA B C 1
ATOM 2814 O O . ALA B 1 117 ? -7.828 -30.656 -16.234 1 97.38 117 ALA B O 1
ATOM 2815 N N . ALA B 1 118 ? -9.617 -29.344 -16.562 1 96.75 118 ALA B N 1
ATOM 2816 C CA . ALA B 1 118 ? -10.539 -30.469 -16.672 1 96.75 118 ALA B CA 1
ATOM 2817 C C . ALA B 1 118 ? -10.141 -31.391 -17.828 1 96.75 118 ALA B C 1
ATOM 2819 O O . ALA B 1 118 ? -10.203 -32.625 -17.688 1 96.75 118 ALA B O 1
ATOM 2820 N N . ALA B 1 119 ? -9.742 -30.828 -18.906 1 95.44 119 ALA B N 1
ATOM 2821 C CA . ALA B 1 119 ? -9.383 -31.578 -20.109 1 95.44 119 ALA B CA 1
ATOM 2822 C C . ALA B 1 119 ? -8.188 -32.5 -19.844 1 95.44 119 ALA B C 1
ATOM 2824 O O . ALA B 1 119 ? -8.062 -33.562 -20.453 1 95.44 119 ALA B O 1
ATOM 2825 N N . LEU B 1 120 ? -7.316 -32.094 -18.938 1 94.88 120 LEU B N 1
ATOM 2826 C CA . LEU B 1 120 ? -6.094 -32.875 -18.688 1 94.88 120 LEU B CA 1
ATOM 2827 C C . LEU B 1 120 ? -6.18 -33.594 -17.359 1 94.88 120 LEU B C 1
ATOM 2829 O O . LEU B 1 120 ? -5.238 -34.281 -16.969 1 94.88 120 LEU B O 1
ATOM 2833 N N . GLY B 1 121 ? -7.254 -33.406 -16.609 1 95.44 121 GLY B N 1
ATOM 2834 C CA . GLY B 1 121 ? -7.418 -34.031 -15.312 1 95.44 121 GLY B CA 1
ATOM 2835 C C . GLY B 1 121 ? -6.512 -33.438 -14.25 1 95.44 121 GLY B C 1
ATOM 2836 O O . GLY B 1 121 ? -6.035 -34.125 -13.359 1 95.44 121 GLY B O 1
ATOM 2837 N N . LEU B 1 122 ? -6.168 -32.25 -14.406 1 97.38 122 LEU B N 1
ATOM 2838 C CA . LEU B 1 122 ? -5.344 -31.562 -13.414 1 97.38 122 LEU B CA 1
ATOM 2839 C C . LEU B 1 122 ? -6.188 -31.078 -12.242 1 97.38 122 LEU B C 1
ATOM 2841 O O . LEU B 1 122 ? -7.258 -30.484 -12.445 1 97.38 122 LEU B O 1
ATOM 2845 N N . PRO B 1 123 ? -5.781 -31.359 -11.023 1 97.81 123 PRO B N 1
ATOM 2846 C CA . PRO B 1 123 ? -6.512 -30.797 -9.883 1 97.81 123 PRO B CA 1
ATOM 2847 C C . PRO B 1 123 ? -6.477 -29.266 -9.852 1 97.81 123 PRO B C 1
ATOM 2849 O O . PRO B 1 123 ? -5.395 -28.672 -9.859 1 97.81 123 PRO B O 1
ATOM 2852 N N . ALA B 1 124 ? -7.574 -28.641 -9.711 1 97.75 124 ALA B N 1
ATOM 2853 C CA . ALA B 1 124 ? -7.695 -27.172 -9.719 1 97.75 124 ALA B CA 1
ATOM 2854 C C . ALA B 1 124 ? -6.902 -26.562 -8.57 1 97.75 124 ALA B C 1
ATOM 2856 O O . ALA B 1 124 ? -6.332 -25.469 -8.719 1 97.75 124 ALA B O 1
ATOM 2857 N N . ARG B 1 125 ? -6.844 -27.234 -7.473 1 97.5 125 ARG B N 1
ATOM 2858 C CA . ARG B 1 125 ? -6.203 -26.719 -6.27 1 97.5 125 ARG B CA 1
ATOM 2859 C C . ARG B 1 125 ? -4.703 -26.531 -6.484 1 97.5 125 ARG B C 1
ATOM 2861 O O . ARG B 1 125 ? -4.027 -25.906 -5.664 1 97.5 125 ARG B O 1
ATOM 2868 N N . ARG B 1 126 ? -4.156 -27.078 -7.562 1 98.31 126 ARG B N 1
ATOM 2869 C CA . ARG B 1 126 ? -2.732 -26.969 -7.855 1 98.31 126 ARG B CA 1
ATOM 2870 C C . ARG B 1 126 ? -2.459 -25.828 -8.82 1 98.31 126 ARG B C 1
ATOM 2872 O O . ARG B 1 126 ? -1.32 -25.625 -9.25 1 98.31 126 ARG B O 1
ATOM 2879 N N . LEU B 1 127 ? -3.461 -25.156 -9.148 1 98.5 127 LEU B N 1
ATOM 2880 C CA . LEU B 1 127 ? -3.334 -24.031 -10.086 1 98.5 127 LEU B CA 1
ATOM 2881 C C . LEU B 1 127 ? -3.557 -22.703 -9.383 1 98.5 127 LEU B C 1
ATOM 2883 O O . LEU B 1 127 ? -4.438 -22.594 -8.523 1 98.5 127 LEU B O 1
ATOM 2887 N N . THR B 1 128 ? -2.752 -21.75 -9.68 1 98.44 128 THR B N 1
ATOM 2888 C CA . THR B 1 128 ? -2.836 -20.422 -9.109 1 98.44 128 THR B CA 1
ATOM 2889 C C . THR B 1 128 ? -2.713 -19.344 -10.195 1 98.44 128 THR B C 1
ATOM 2891 O O . THR B 1 128 ? -1.89 -19.469 -11.102 1 98.44 128 THR B O 1
ATOM 2894 N N . VAL B 1 129 ? -3.506 -18.328 -10.109 1 97.75 129 VAL B N 1
ATOM 2895 C CA . VAL B 1 129 ? -3.398 -17.188 -11.016 1 97.75 129 VAL B CA 1
ATOM 2896 C C . VAL B 1 129 ? -2.75 -16.016 -10.281 1 97.75 129 VAL B C 1
ATOM 2898 O O . VAL B 1 129 ? -3.145 -15.672 -9.164 1 97.75 129 VAL B O 1
ATOM 2901 N N . GLU B 1 130 ? -1.737 -15.484 -10.875 1 96.06 130 GLU B N 1
ATOM 2902 C CA . GLU B 1 130 ? -1.09 -14.289 -10.352 1 96.06 130 GLU B CA 1
ATOM 2903 C C . GLU B 1 130 ? -1.671 -13.023 -10.977 1 96.06 130 GLU B C 1
ATOM 2905 O O . GLU B 1 130 ? -1.636 -12.859 -12.203 1 96.06 130 GLU B O 1
ATOM 2910 N N . ILE B 1 131 ? -2.131 -12.164 -10.117 1 93.06 131 ILE B N 1
ATOM 2911 C CA . ILE B 1 131 ? -2.814 -10.961 -10.586 1 93.06 131 ILE B CA 1
ATOM 2912 C C . ILE B 1 131 ? -2.021 -9.727 -10.164 1 93.06 131 ILE B C 1
ATOM 2914 O O . ILE B 1 131 ? -1.635 -9.594 -9 1 93.06 131 ILE B O 1
ATOM 2918 N N . LYS B 1 132 ? -1.884 -8.891 -11.188 1 84.75 132 LYS B N 1
ATOM 2919 C CA . LYS B 1 132 ? -1.249 -7.617 -10.875 1 84.75 132 LYS B CA 1
ATOM 2920 C C . LYS B 1 132 ? -2.271 -6.605 -10.367 1 84.75 132 LYS B C 1
ATOM 2922 O O . LYS B 1 132 ? -3.471 -6.754 -10.602 1 84.75 132 LYS B O 1
ATOM 2927 N N . GLY B 1 133 ? -1.86 -5.656 -9.57 1 78.88 133 GLY B N 1
ATOM 2928 C CA . GLY B 1 133 ? -2.74 -4.637 -9.023 1 78.88 133 GLY B CA 1
ATOM 2929 C C . GLY B 1 133 ? -3.01 -3.498 -9.984 1 78.88 133 GLY B C 1
ATOM 2930 O O . GLY B 1 133 ? -2.912 -2.326 -9.617 1 78.88 133 GLY B O 1
ATOM 2931 N N . ASP B 1 134 ? -3.316 -3.836 -11.273 1 77.94 134 ASP B N 1
ATOM 2932 C CA . ASP B 1 134 ? -3.486 -2.781 -12.273 1 77.94 134 ASP B CA 1
ATOM 2933 C C . ASP B 1 134 ? -4.953 -2.635 -12.672 1 77.94 134 ASP B C 1
ATOM 2935 O O . ASP B 1 134 ? -5.277 -1.898 -13.602 1 77.94 134 ASP B O 1
ATOM 2939 N N . ALA B 1 135 ? -5.836 -3.369 -12.078 1 82.75 135 ALA B N 1
ATOM 2940 C CA . ALA B 1 135 ? -7.281 -3.242 -12.266 1 82.75 135 ALA B CA 1
ATOM 2941 C C . ALA B 1 135 ? -7.961 -2.785 -10.977 1 82.75 135 ALA B C 1
ATOM 2943 O O . ALA B 1 135 ? -7.309 -2.629 -9.945 1 82.75 135 ALA B O 1
ATOM 2944 N N . SER B 1 136 ? -9.219 -2.488 -11.156 1 84.38 136 SER B N 1
ATOM 2945 C CA . SER B 1 136 ? -9.953 -2.096 -9.961 1 84.38 136 SER B CA 1
ATOM 2946 C C . SER B 1 136 ? -10.023 -3.238 -8.953 1 84.38 136 SER B C 1
ATOM 2948 O O . SER B 1 136 ? -10.109 -4.406 -9.336 1 84.38 136 SER B O 1
ATOM 2950 N N . GLN B 1 137 ? -10.086 -2.883 -7.734 1 85.31 137 GLN B N 1
ATOM 2951 C CA . GLN B 1 137 ? -10.125 -3.863 -6.652 1 85.31 137 GLN B CA 1
ATOM 2952 C C . GLN B 1 137 ? -11.375 -4.734 -6.75 1 85.31 137 GLN B C 1
ATOM 2954 O O . GLN B 1 137 ? -11.312 -5.949 -6.539 1 85.31 137 GLN B O 1
ATOM 2959 N N . GLN B 1 138 ? -12.43 -4.102 -7.094 1 88.31 138 GLN B N 1
ATOM 2960 C CA . GLN B 1 138 ? -13.68 -4.855 -7.188 1 88.31 138 GLN B CA 1
ATOM 2961 C C . GLN B 1 138 ? -13.617 -5.883 -8.312 1 88.31 138 GLN B C 1
ATOM 2963 O O . GLN B 1 138 ? -14.031 -7.031 -8.133 1 88.31 138 GLN B O 1
ATOM 2968 N N . ARG B 1 139 ? -13.156 -5.484 -9.43 1 92.38 139 ARG B N 1
ATOM 2969 C CA . ARG B 1 139 ? -13.016 -6.398 -10.562 1 92.38 139 ARG B CA 1
ATOM 2970 C C . ARG B 1 139 ? -12.102 -7.566 -10.219 1 92.38 139 ARG B C 1
ATOM 2972 O O . ARG B 1 139 ? -12.398 -8.711 -10.547 1 92.38 139 ARG B O 1
ATOM 2979 N N . VAL B 1 140 ? -11.07 -7.289 -9.57 1 93.81 140 VAL B N 1
ATOM 2980 C CA . VAL B 1 140 ? -10.133 -8.32 -9.156 1 93.81 140 VAL B CA 1
ATOM 2981 C C . VAL B 1 140 ? -10.781 -9.227 -8.109 1 93.81 140 VAL B C 1
ATOM 2983 O O . VAL B 1 140 ? -10.664 -10.453 -8.18 1 93.81 140 VAL B O 1
ATOM 2986 N N . ALA B 1 141 ? -11.469 -8.617 -7.207 1 94.44 141 ALA B N 1
ATOM 2987 C CA . ALA B 1 141 ? -12.148 -9.398 -6.176 1 94.44 141 ALA B CA 1
ATOM 2988 C C . ALA B 1 141 ? -13.141 -10.383 -6.797 1 94.44 141 ALA B C 1
ATOM 2990 O O . ALA B 1 141 ? -13.188 -11.555 -6.41 1 94.44 141 ALA B O 1
ATOM 2991 N N . ASP B 1 142 ? -13.867 -9.875 -7.734 1 96.06 142 ASP B N 1
ATOM 2992 C CA . ASP B 1 142 ? -14.828 -10.734 -8.422 1 96.06 142 ASP B CA 1
ATOM 2993 C C . ASP B 1 142 ? -14.125 -11.883 -9.141 1 96.06 142 ASP B C 1
ATOM 2995 O O . ASP B 1 142 ? -14.602 -13.023 -9.117 1 96.06 142 ASP B O 1
ATOM 2999 N N . THR B 1 143 ? -13.094 -11.602 -9.766 1 96.69 143 THR B N 1
ATOM 3000 C CA . THR B 1 143 ? -12.312 -12.617 -10.461 1 96.69 143 THR B CA 1
ATOM 3001 C C . THR B 1 143 ? -11.797 -13.664 -9.477 1 96.69 143 THR B C 1
ATOM 3003 O O . THR B 1 143 ? -11.898 -14.867 -9.727 1 96.69 143 THR B O 1
ATOM 3006 N N . VAL B 1 144 ? -11.266 -13.258 -8.352 1 97.56 144 VAL B N 1
ATOM 3007 C CA . VAL B 1 144 ? -10.703 -14.148 -7.352 1 97.56 144 VAL B CA 1
ATOM 3008 C C . VAL B 1 144 ? -11.797 -15.055 -6.789 1 97.56 144 VAL B C 1
ATOM 3010 O O . VAL B 1 144 ? -11.594 -16.25 -6.617 1 97.56 144 VAL B O 1
ATOM 3013 N N . ARG B 1 145 ? -12.898 -14.508 -6.551 1 97.44 145 ARG B N 1
ATOM 3014 C CA . ARG B 1 145 ? -14.016 -15.312 -6.047 1 97.44 145 ARG B CA 1
ATOM 3015 C C . ARG B 1 145 ? -14.406 -16.391 -7.047 1 97.44 145 ARG B C 1
ATOM 3017 O O . ARG B 1 145 ? -14.695 -17.531 -6.656 1 97.44 145 ARG B O 1
ATOM 3024 N N . ARG B 1 146 ? -14.414 -16.016 -8.281 1 97.75 146 ARG B N 1
ATOM 3025 C CA . ARG B 1 146 ? -14.727 -16.984 -9.32 1 97.75 146 ARG B CA 1
ATOM 3026 C C . ARG B 1 146 ? -13.68 -18.094 -9.375 1 97.75 146 ARG B C 1
ATOM 3028 O O . ARG B 1 146 ? -14.008 -19.281 -9.477 1 97.75 146 ARG B O 1
ATOM 3035 N N . LEU B 1 147 ? -12.477 -17.703 -9.328 1 98.31 147 LEU B N 1
ATOM 3036 C CA . LEU B 1 147 ? -11.391 -18.672 -9.297 1 98.31 147 LEU B CA 1
ATOM 3037 C C . LEU B 1 147 ? -11.539 -19.625 -8.102 1 98.31 147 LEU B C 1
ATOM 3039 O O . LEU B 1 147 ? -11.445 -20.844 -8.258 1 98.31 147 LEU B O 1
ATOM 3043 N N . HIS B 1 148 ? -11.812 -19.062 -6.969 1 98.25 148 HIS B N 1
ATOM 3044 C CA . HIS B 1 148 ? -12 -19.844 -5.75 1 98.25 148 HIS B CA 1
ATOM 3045 C C . HIS B 1 148 ? -13.164 -20.828 -5.891 1 98.25 148 HIS B C 1
ATOM 3047 O O . HIS B 1 148 ? -13.086 -21.953 -5.414 1 98.25 148 HIS B O 1
ATOM 3053 N N . HIS B 1 149 ? -14.156 -20.281 -6.469 1 98 149 HIS B N 1
ATOM 3054 C CA . HIS B 1 149 ? -15.312 -21.141 -6.711 1 98 149 HIS B CA 1
ATOM 3055 C C . HIS B 1 149 ? -14.914 -22.391 -7.477 1 98 149 HIS B C 1
ATOM 3057 O O . HIS B 1 149 ? -15.445 -23.484 -7.23 1 98 149 HIS B O 1
ATOM 3063 N N . ASP B 1 150 ? -14.016 -22.25 -8.344 1 97.75 150 ASP B N 1
ATOM 3064 C CA . ASP B 1 150 ? -13.57 -23.359 -9.188 1 97.75 150 ASP B CA 1
ATOM 3065 C C . ASP B 1 150 ? -12.414 -24.109 -8.539 1 97.75 150 ASP B C 1
ATOM 3067 O O . ASP B 1 150 ? -11.867 -25.062 -9.117 1 97.75 150 ASP B O 1
ATOM 3071 N N . GLY B 1 151 ? -12.008 -23.703 -7.359 1 98.06 151 GLY B N 1
ATOM 3072 C CA . GLY B 1 151 ? -10.945 -24.375 -6.629 1 98.06 151 GLY B CA 1
ATOM 3073 C C . GLY B 1 151 ? -9.555 -23.906 -7.035 1 98.06 151 GLY B C 1
ATOM 3074 O O . GLY B 1 151 ? -8.562 -24.562 -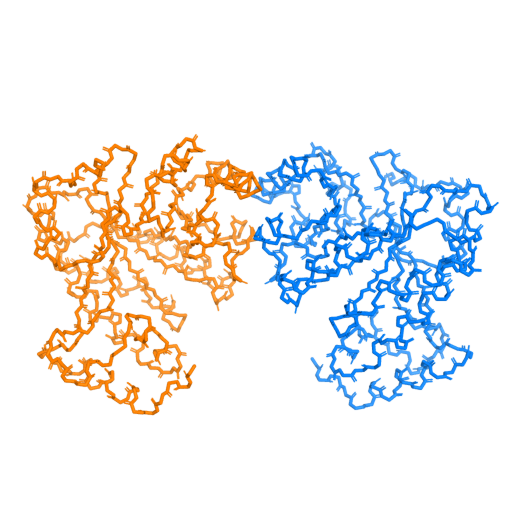6.723 1 98.06 151 GLY B O 1
ATOM 3075 N N . ILE B 1 152 ? -9.477 -22.812 -7.805 1 98.38 152 ILE B N 1
ATOM 3076 C CA . ILE B 1 152 ? -8.219 -22.25 -8.281 1 98.38 152 ILE B CA 1
ATOM 3077 C C . ILE B 1 152 ? -7.754 -21.141 -7.344 1 98.38 152 ILE B C 1
ATOM 3079 O O . ILE B 1 152 ? -8.562 -20.344 -6.871 1 98.38 152 ILE B O 1
ATOM 3083 N N . GLY B 1 153 ? -6.465 -21.094 -7.07 1 98.31 153 GLY B N 1
ATOM 3084 C CA . GLY B 1 153 ? -5.918 -20.062 -6.203 1 98.31 153 GLY B CA 1
ATOM 3085 C C . GLY B 1 153 ? -5.629 -18.75 -6.93 1 98.31 153 GLY B C 1
ATOM 3086 O O . GLY B 1 153 ? -5.59 -18.719 -8.164 1 98.31 153 GLY B O 1
ATOM 3087 N N . ALA B 1 154 ? -5.422 -17.734 -6.113 1 98.12 154 ALA B N 1
ATOM 3088 C CA . ALA B 1 154 ? -5.055 -16.422 -6.645 1 98.12 154 ALA B CA 1
ATOM 3089 C C . ALA B 1 154 ? -4.09 -15.711 -5.703 1 98.12 154 ALA B C 1
ATOM 3091 O O . ALA B 1 154 ? -4.27 -15.734 -4.484 1 98.12 154 ALA B O 1
ATOM 3092 N N . VAL B 1 155 ? -3.068 -15.102 -6.262 1 97 155 VAL B N 1
ATOM 3093 C CA . VAL B 1 155 ? -2.113 -14.32 -5.484 1 97 155 VAL B CA 1
ATOM 3094 C C . VAL B 1 155 ? -1.902 -12.961 -6.141 1 97 155 VAL B C 1
ATOM 3096 O O . VAL B 1 155 ? -2.092 -12.812 -7.352 1 97 155 VAL B O 1
ATOM 3099 N N . ILE B 1 156 ? -1.62 -11.984 -5.332 1 93.75 156 ILE B N 1
ATOM 3100 C CA . ILE B 1 156 ? -1.273 -10.672 -5.875 1 93.75 156 ILE B CA 1
ATOM 3101 C C . ILE B 1 156 ? 0.23 -10.602 -6.133 1 93.75 156 ILE B C 1
ATOM 3103 O O . ILE B 1 156 ? 1.033 -10.961 -5.27 1 93.75 156 ILE B O 1
ATOM 3107 N N . ASP B 1 157 ? 0.563 -10.18 -7.316 1 91.25 157 ASP B N 1
ATOM 3108 C CA . ASP B 1 157 ? 1.96 -10.102 -7.734 1 91.25 157 ASP B CA 1
ATOM 3109 C C . ASP B 1 157 ? 2.514 -8.695 -7.539 1 91.25 157 ASP B C 1
ATOM 3111 O O . ASP B 1 157 ? 1.751 -7.73 -7.43 1 91.25 157 ASP B O 1
ATOM 3115 N N . HIS B 1 158 ? 3.84 -8.609 -7.375 1 85.75 158 HIS B N 1
ATOM 3116 C CA . HIS B 1 158 ? 4.566 -7.355 -7.234 1 85.75 158 HIS B CA 1
ATOM 3117 C C . HIS B 1 158 ? 3.971 -6.492 -6.129 1 85.75 158 HIS B C 1
ATOM 3119 O O . HIS B 1 158 ? 3.822 -5.281 -6.289 1 85.75 158 HIS B O 1
ATOM 3125 N N . PHE B 1 159 ? 3.592 -7.086 -5.035 1 85.62 159 PHE B N 1
ATOM 3126 C CA . PHE B 1 159 ? 3.045 -6.328 -3.916 1 85.62 159 PHE B CA 1
ATOM 3127 C C . PHE B 1 159 ? 4.113 -5.434 -3.297 1 85.62 159 PHE B C 1
ATOM 3129 O O . PHE B 1 159 ? 5.223 -5.891 -3.008 1 85.62 159 PHE B O 1
ATOM 3136 N N . GLY B 1 160 ? 3.744 -4.18 -3.043 1 74.69 160 GLY B N 1
ATOM 3137 C CA . GLY B 1 160 ? 4.68 -3.207 -2.508 1 74.69 160 GLY B CA 1
ATOM 3138 C C . GLY B 1 160 ? 5.188 -2.23 -3.553 1 74.69 160 GLY B C 1
ATOM 3139 O O . GLY B 1 160 ? 5.711 -1.167 -3.215 1 74.69 160 GLY B O 1
ATOM 3140 N N . ALA B 1 161 ? 5.09 -2.67 -4.801 1 67.44 161 ALA B N 1
ATOM 3141 C CA . ALA B 1 161 ? 5.441 -1.744 -5.875 1 67.44 161 ALA B CA 1
ATOM 3142 C C . ALA B 1 161 ? 4.336 -0.715 -6.094 1 67.44 161 ALA B C 1
ATOM 3144 O O . ALA B 1 161 ? 3.441 -0.567 -5.262 1 67.44 161 ALA B O 1
ATOM 3145 N N . ASP B 1 162 ? 4.289 0.159 -7.008 1 58.97 162 ASP B N 1
ATOM 3146 C CA . ASP B 1 162 ? 3.49 1.354 -7.266 1 58.97 162 ASP B CA 1
ATOM 3147 C C . ASP B 1 162 ? 1.998 1.028 -7.266 1 58.97 162 ASP B C 1
ATOM 3149 O O . ASP B 1 162 ? 1.161 1.927 -7.16 1 58.97 162 ASP B O 1
ATOM 3153 N N . ARG B 1 163 ? 1.687 -0.26 -7.234 1 57.69 163 ARG B N 1
ATOM 3154 C CA . ARG B 1 163 ? 0.272 -0.431 -7.555 1 57.69 163 ARG B CA 1
ATOM 3155 C C . ARG B 1 163 ? -0.414 -1.328 -6.527 1 57.69 163 ARG B C 1
ATOM 3157 O O . ARG B 1 163 ? -1.569 -1.718 -6.711 1 57.69 163 ARG B O 1
ATOM 3164 N N . ALA B 1 164 ? 0.073 -1.804 -5.684 1 58.59 164 ALA B N 1
ATOM 3165 C CA . ALA B 1 164 ? -0.611 -2.66 -4.715 1 58.59 164 ALA B CA 1
ATOM 3166 C C . ALA B 1 164 ? -0.338 -2.201 -3.287 1 58.59 164 ALA B C 1
ATOM 3168 O O . ALA B 1 164 ? 0.818 -2.111 -2.867 1 58.59 164 ALA B O 1
ATOM 3169 N N . ASP B 1 165 ? -1.574 -1.854 -2.762 1 69.5 165 ASP B N 1
ATOM 3170 C CA . ASP B 1 165 ? -1.438 -1.315 -1.411 1 69.5 165 ASP B CA 1
ATOM 3171 C C . ASP B 1 165 ? -2.229 -2.146 -0.405 1 69.5 165 ASP B C 1
ATOM 3173 O O . ASP B 1 165 ? -2.766 -3.201 -0.749 1 69.5 165 ASP B O 1
ATOM 3177 N N . LEU B 1 166 ? -2.062 -1.838 0.829 1 73.94 166 LEU B N 1
ATOM 3178 C CA . LEU B 1 166 ? -2.664 -2.557 1.947 1 73.94 166 LEU B CA 1
ATOM 3179 C C . LEU B 1 166 ? -4.176 -2.666 1.773 1 73.94 166 LEU B C 1
ATOM 3181 O O . LEU B 1 166 ? -4.789 -3.633 2.232 1 73.94 166 LEU B O 1
ATOM 3185 N N . GLY B 1 167 ? -4.688 -1.701 1.062 1 74.62 167 GLY B N 1
ATOM 3186 C CA . GLY B 1 167 ? -6.121 -1.75 0.819 1 74.62 167 GLY B CA 1
ATOM 3187 C C . GLY B 1 167 ? -6.547 -2.951 -0.003 1 74.62 167 GLY B C 1
ATOM 3188 O O . GLY B 1 167 ? -7.664 -3.453 0.151 1 74.62 167 GLY B O 1
ATOM 3189 N N . TRP B 1 168 ? -5.691 -3.432 -0.799 1 78.94 168 TRP B N 1
ATOM 3190 C CA . TRP B 1 168 ? -5.957 -4.629 -1.591 1 78.94 168 TRP B CA 1
ATOM 3191 C C . TRP B 1 168 ? -6.199 -5.836 -0.69 1 78.94 168 TRP B C 1
ATOM 3193 O O . TRP B 1 168 ? -7.062 -6.668 -0.977 1 78.94 168 TRP B O 1
ATOM 3203 N N . LEU B 1 169 ? -5.477 -5.863 0.412 1 84.62 169 LEU B N 1
ATOM 3204 C CA . LEU B 1 169 ? -5.543 -7.031 1.284 1 84.62 169 LEU B CA 1
ATOM 3205 C C . LEU B 1 169 ? -6.809 -7.004 2.133 1 84.62 169 LEU B C 1
ATOM 3207 O O . LEU B 1 169 ? -7.238 -8.039 2.645 1 84.62 169 LEU B O 1
ATOM 3211 N N . ALA B 1 170 ? -7.348 -5.82 2.193 1 82.06 170 ALA B N 1
ATOM 3212 C CA . ALA B 1 170 ? -8.602 -5.684 2.934 1 82.06 170 ALA B CA 1
ATOM 3213 C C . ALA B 1 170 ? -9.797 -6.086 2.072 1 82.06 170 ALA B C 1
ATOM 3215 O O . ALA B 1 170 ? -10.805 -6.562 2.588 1 82.06 170 ALA B O 1
ATOM 3216 N N . ILE B 1 171 ? -9.695 -6.012 0.813 1 84.38 171 ILE B N 1
ATOM 3217 C CA . ILE B 1 171 ? -10.859 -6.113 -0.057 1 84.38 171 ILE B CA 1
ATOM 3218 C C . ILE B 1 171 ? -10.805 -7.426 -0.838 1 84.38 171 ILE B C 1
ATOM 3220 O O . ILE B 1 171 ? -11.82 -8.117 -0.977 1 84.38 171 ILE B O 1
ATOM 3224 N N . VAL B 1 172 ? -9.711 -7.758 -1.331 1 91.12 172 VAL B N 1
ATOM 3225 C CA . VAL B 1 172 ? -9.586 -8.898 -2.229 1 91.12 172 VAL B CA 1
ATOM 3226 C C . VAL B 1 172 ? -9.133 -10.125 -1.44 1 91.12 172 VAL B C 1
ATOM 3228 O O . VAL B 1 172 ? -8.117 -10.086 -0.741 1 91.12 172 VAL B O 1
ATOM 3231 N N . PRO B 1 173 ? -9.805 -11.234 -1.546 1 93.88 173 PRO B N 1
ATOM 3232 C CA . PRO B 1 173 ? -9.453 -12.445 -0.8 1 93.88 173 PRO B CA 1
ATOM 3233 C C . PRO B 1 173 ? -8.367 -13.266 -1.49 1 93.88 173 PRO B C 1
ATOM 3235 O O . PRO B 1 173 ? -8.578 -14.438 -1.81 1 93.88 173 PRO B O 1
ATOM 3238 N N . PHE B 1 174 ? -7.238 -12.773 -1.572 1 96 174 PHE B N 1
ATOM 3239 C CA . PHE B 1 174 ? -6.117 -13.508 -2.146 1 96 174 PHE B CA 1
ATOM 3240 C C . PHE B 1 174 ? -5.715 -14.672 -1.25 1 96 174 PHE B C 1
ATOM 3242 O O . PHE B 1 174 ? -5.996 -14.664 -0.049 1 96 174 PHE B O 1
ATOM 3249 N N . ASP B 1 175 ? -4.996 -15.609 -1.896 1 97.38 175 ASP B N 1
ATOM 3250 C CA . ASP B 1 175 ? -4.414 -16.719 -1.144 1 97.38 175 ASP B CA 1
ATOM 3251 C C . ASP B 1 175 ? -2.988 -16.391 -0.703 1 97.38 175 ASP B C 1
ATOM 3253 O O . ASP B 1 175 ? -2.443 -17.047 0.186 1 97.38 175 ASP B O 1
ATOM 3257 N N . GLY B 1 176 ? -2.441 -15.398 -1.332 1 96.31 176 GLY B N 1
ATOM 3258 C CA . GLY B 1 176 ? -1.07 -15.039 -1.009 1 96.31 176 GLY B CA 1
ATOM 3259 C C . GLY B 1 176 ? -0.632 -13.727 -1.641 1 96.31 176 GLY B C 1
ATOM 3260 O O . GLY B 1 176 ? -1.351 -13.156 -2.463 1 96.31 176 GLY B O 1
ATOM 3261 N N . ILE B 1 177 ? 0.534 -13.297 -1.157 1 94.56 177 ILE B N 1
ATOM 3262 C CA . ILE B 1 177 ? 1.14 -12.062 -1.653 1 94.56 177 ILE B CA 1
ATOM 3263 C C . ILE B 1 177 ? 2.564 -12.344 -2.127 1 94.56 177 ILE B C 1
ATOM 3265 O O . ILE B 1 177 ? 3.307 -13.086 -1.479 1 94.56 177 ILE B O 1
ATOM 3269 N N . LYS B 1 178 ? 2.885 -11.844 -3.273 1 95.38 178 LYS B N 1
ATOM 3270 C CA . LYS B 1 178 ? 4.262 -11.875 -3.754 1 95.38 178 LYS B CA 1
ATOM 3271 C C . LYS B 1 178 ? 4.934 -10.508 -3.588 1 95.38 178 LYS B C 1
ATOM 3273 O O . LYS B 1 178 ? 4.551 -9.539 -4.246 1 95.38 178 LYS B O 1
ATOM 3278 N N . LEU B 1 179 ? 5.922 -10.523 -2.729 1 92.88 179 LEU B N 1
ATOM 3279 C CA . LEU B 1 179 ? 6.609 -9.273 -2.447 1 92.88 179 LEU B CA 1
ATOM 3280 C C . LEU B 1 179 ? 7.559 -8.898 -3.582 1 92.88 179 LEU B C 1
ATOM 3282 O O . LEU B 1 179 ? 8.344 -9.734 -4.039 1 92.88 179 LEU B O 1
ATOM 3286 N N . ASP B 1 180 ? 7.469 -7.652 -3.916 1 88.5 180 ASP B N 1
ATOM 3287 C CA . ASP B 1 180 ? 8.297 -7.16 -5.012 1 88.5 180 ASP B CA 1
ATOM 3288 C C . ASP B 1 180 ? 9.766 -7.09 -4.605 1 88.5 180 ASP B C 1
ATOM 3290 O O . ASP B 1 180 ? 10.078 -6.922 -3.426 1 88.5 180 ASP B O 1
ATOM 3294 N N . GLN B 1 181 ? 10.578 -7.07 -5.598 1 88.94 181 GLN B N 1
ATOM 3295 C CA . GLN B 1 181 ? 12.023 -7.07 -5.391 1 88.94 181 GLN B CA 1
ATOM 3296 C C . GLN B 1 181 ? 12.477 -5.797 -4.688 1 88.94 181 GLN B C 1
ATOM 3298 O O . GLN B 1 181 ? 13.453 -5.812 -3.936 1 88.94 181 GLN B O 1
ATOM 3303 N N . TRP B 1 182 ? 11.859 -4.77 -4.891 1 82.25 182 TRP B N 1
ATOM 3304 C CA . TRP B 1 182 ? 12.297 -3.518 -4.281 1 82.25 182 TRP B CA 1
ATOM 3305 C C . TRP B 1 182 ? 12.25 -3.604 -2.762 1 82.25 182 TRP B C 1
ATOM 3307 O O . TRP B 1 182 ? 13.062 -2.982 -2.072 1 82.25 182 TRP B O 1
ATOM 3317 N N . LEU B 1 183 ? 11.344 -4.352 -2.211 1 87.31 183 LEU B N 1
ATOM 3318 C CA . LEU B 1 183 ? 11.25 -4.535 -0.767 1 87.31 183 LEU B CA 1
ATOM 3319 C C . LEU B 1 183 ? 12.297 -5.527 -0.274 1 87.31 183 LEU B C 1
ATOM 3321 O O . LEU B 1 183 ? 12.711 -5.473 0.885 1 87.31 183 LEU B O 1
ATOM 3325 N N . ILE B 1 184 ? 12.727 -6.379 -1.166 1 92.38 184 ILE B N 1
ATOM 3326 C CA . ILE B 1 184 ? 13.5 -7.551 -0.77 1 92.38 184 ILE B CA 1
ATOM 3327 C C . ILE B 1 184 ? 14.984 -7.301 -1.041 1 92.38 184 ILE B C 1
ATOM 3329 O O . ILE B 1 184 ? 15.844 -7.77 -0.293 1 92.38 184 ILE B O 1
ATOM 3333 N N . SER B 1 185 ? 15.242 -6.605 -2.068 1 91.19 185 SER B N 1
ATOM 3334 C CA . SER B 1 185 ? 16.625 -6.363 -2.453 1 91.19 185 SER B CA 1
ATOM 3335 C C . SER B 1 185 ? 17.391 -5.633 -1.35 1 91.19 185 SER B C 1
ATOM 3337 O O . SER B 1 185 ? 16.984 -4.551 -0.917 1 91.19 185 SER B O 1
ATOM 3339 N N . GLY B 1 186 ? 18.438 -6.215 -0.84 1 92.81 186 GLY B N 1
ATOM 3340 C CA . GLY B 1 186 ? 19.266 -5.605 0.188 1 92.81 186 GLY B CA 1
ATOM 3341 C C . GLY B 1 186 ? 18.594 -5.551 1.545 1 92.81 186 GLY B C 1
ATOM 3342 O O . GLY B 1 186 ? 19 -4.789 2.422 1 92.81 186 GLY B O 1
ATOM 3343 N N . ILE B 1 187 ? 17.625 -6.332 1.723 1 94.31 187 ILE B N 1
ATOM 3344 C CA . ILE B 1 187 ? 16.812 -6.27 2.926 1 94.31 187 ILE B CA 1
ATOM 3345 C C . ILE B 1 187 ? 17.656 -6.578 4.152 1 94.31 187 ILE B C 1
ATOM 3347 O O . ILE B 1 187 ? 17.391 -6.078 5.246 1 94.31 187 ILE B O 1
ATOM 3351 N N . HIS B 1 188 ? 18.703 -7.324 4.043 1 95.12 188 HIS B N 1
ATOM 3352 C CA . HIS B 1 188 ? 19.562 -7.691 5.164 1 95.12 188 HIS B CA 1
ATOM 3353 C C . HIS B 1 188 ? 20.297 -6.477 5.719 1 95.12 188 HIS B C 1
ATOM 3355 O O . HIS B 1 188 ? 20.797 -6.508 6.844 1 95.12 188 HIS B O 1
ATOM 3361 N N . ARG B 1 189 ? 20.328 -5.426 4.961 1 94.81 189 ARG B N 1
ATOM 3362 C CA . ARG B 1 189 ? 21.016 -4.215 5.402 1 94.81 189 ARG B CA 1
ATOM 3363 C C . ARG B 1 189 ? 20.031 -3.061 5.566 1 94.81 189 ARG B C 1
ATOM 3365 O O . ARG B 1 189 ? 20.438 -1.905 5.703 1 94.81 189 ARG B O 1
ATOM 3372 N N . ASN B 1 190 ? 18.812 -3.346 5.496 1 93.38 190 ASN B N 1
ATOM 3373 C CA . ASN B 1 190 ? 17.797 -2.299 5.52 1 93.38 190 ASN B CA 1
ATOM 3374 C C . ASN B 1 190 ? 16.766 -2.555 6.605 1 93.38 190 ASN B C 1
ATOM 3376 O O . ASN B 1 190 ? 15.766 -3.24 6.367 1 93.38 190 ASN B O 1
ATOM 3380 N N . PRO B 1 191 ? 16.953 -1.94 7.734 1 93.19 191 PRO B N 1
ATOM 3381 C CA . PRO B 1 191 ? 16.047 -2.195 8.859 1 93.19 191 PRO B CA 1
ATOM 3382 C C . PRO B 1 191 ? 14.609 -1.763 8.57 1 93.19 191 PRO B C 1
ATOM 3384 O O . PRO B 1 191 ? 13.664 -2.375 9.078 1 93.19 191 PRO B O 1
ATOM 3387 N N . ARG B 1 192 ? 14.43 -0.777 7.855 1 91.25 192 ARG B N 1
ATOM 3388 C CA . ARG B 1 192 ? 13.078 -0.313 7.555 1 91.25 192 ARG B CA 1
ATOM 3389 C C . ARG B 1 192 ? 12.328 -1.326 6.695 1 91.25 192 ARG B C 1
ATOM 3391 O O . ARG B 1 192 ? 11.172 -1.637 6.961 1 91.25 192 ARG B O 1
ATOM 3398 N N . ASN B 1 193 ? 12.984 -1.826 5.684 1 92 193 ASN B N 1
ATOM 3399 C CA . ASN B 1 193 ? 12.367 -2.873 4.875 1 92 193 ASN B CA 1
ATOM 3400 C C . ASN B 1 193 ? 12.031 -4.102 5.715 1 92 193 ASN B C 1
ATOM 3402 O O . ASN B 1 193 ? 10.992 -4.734 5.504 1 92 193 ASN B O 1
ATOM 3406 N N . ARG B 1 194 ? 12.875 -4.395 6.605 1 94.94 194 ARG B N 1
ATOM 3407 C CA . ARG B 1 194 ? 12.625 -5.539 7.473 1 94.94 194 ARG B CA 1
ATOM 3408 C C . ARG B 1 194 ? 11.375 -5.316 8.32 1 94.94 194 ARG B C 1
ATOM 3410 O O . ARG B 1 194 ? 10.562 -6.23 8.484 1 94.94 194 ARG B O 1
ATOM 3417 N N . ALA B 1 195 ? 11.25 -4.125 8.812 1 92.75 195 ALA B N 1
ATOM 3418 C CA . ALA B 1 195 ? 10.07 -3.799 9.602 1 92.75 195 ALA B CA 1
ATOM 3419 C C . ALA B 1 195 ? 8.797 -3.936 8.766 1 92.75 195 ALA B C 1
ATOM 3421 O O . ALA B 1 195 ? 7.812 -4.531 9.211 1 92.75 195 ALA B O 1
ATOM 3422 N N . VAL B 1 196 ? 8.812 -3.432 7.57 1 91.19 196 VAL B N 1
ATOM 3423 C CA . VAL B 1 196 ? 7.664 -3.48 6.672 1 91.19 196 VAL B CA 1
ATOM 3424 C C . VAL B 1 196 ? 7.305 -4.934 6.371 1 91.19 196 VAL B C 1
ATOM 3426 O O . VAL B 1 196 ? 6.145 -5.332 6.508 1 91.19 196 VAL B O 1
ATOM 3429 N N . VAL B 1 197 ? 8.273 -5.711 6.039 1 93 197 VAL B N 1
ATOM 3430 C CA . VAL B 1 197 ? 8.047 -7.102 5.66 1 93 197 VAL B CA 1
ATOM 3431 C C . VAL B 1 197 ? 7.543 -7.887 6.867 1 93 197 VAL B C 1
ATOM 3433 O O . VAL B 1 197 ? 6.629 -8.711 6.742 1 93 197 VAL B O 1
ATOM 3436 N N . ARG B 1 198 ? 8.109 -7.652 7.984 1 93.88 198 ARG B N 1
ATOM 3437 C CA . ARG B 1 198 ? 7.672 -8.336 9.203 1 93.88 198 ARG B CA 1
ATOM 3438 C C . ARG B 1 198 ? 6.191 -8.086 9.469 1 93.88 198 ARG B C 1
ATOM 3440 O O . ARG B 1 198 ? 5.438 -9.023 9.742 1 93.88 198 ARG B O 1
ATOM 3447 N N . HIS B 1 199 ? 5.781 -6.902 9.43 1 90.94 199 HIS B N 1
ATOM 3448 C CA . HIS B 1 199 ? 4.387 -6.566 9.688 1 90.94 199 HIS B CA 1
ATOM 3449 C C . HIS B 1 199 ? 3.477 -7.098 8.586 1 90.94 199 HIS B C 1
ATOM 3451 O O . HIS B 1 199 ? 2.334 -7.48 8.844 1 90.94 199 HIS B O 1
ATOM 3457 N N . LEU B 1 200 ? 3.941 -7.121 7.367 1 91.31 200 LEU B N 1
ATOM 3458 C CA . LEU B 1 200 ? 3.182 -7.707 6.27 1 91.31 200 LEU B CA 1
ATOM 3459 C C . LEU B 1 200 ? 2.973 -9.203 6.484 1 91.31 200 LEU B C 1
ATOM 3461 O O . LEU B 1 200 ? 1.888 -9.727 6.223 1 91.31 200 LEU B O 1
ATOM 3465 N N . ILE B 1 201 ? 4.027 -9.859 6.926 1 94 201 ILE B N 1
ATOM 3466 C CA . ILE B 1 201 ? 3.926 -11.281 7.223 1 94 201 ILE B CA 1
ATOM 3467 C C . ILE B 1 201 ? 2.885 -11.508 8.312 1 94 201 ILE B C 1
ATOM 3469 O O . ILE B 1 201 ? 2.051 -12.414 8.211 1 94 201 ILE B O 1
ATOM 3473 N N . GLY B 1 202 ? 2.971 -10.711 9.328 1 93.75 202 GLY B N 1
ATOM 3474 C CA . GLY B 1 202 ? 1.973 -10.805 10.383 1 93.75 202 GLY B CA 1
ATOM 3475 C C . GLY B 1 202 ? 0.554 -10.633 9.875 1 93.75 202 GLY B C 1
ATOM 3476 O O . GLY B 1 202 ? -0.343 -11.391 10.258 1 93.75 202 GLY B O 1
ATOM 3477 N N . LEU B 1 203 ? 0.326 -9.656 9.086 1 92.5 203 LEU B N 1
ATOM 3478 C CA . LEU B 1 203 ? -0.986 -9.398 8.508 1 92.5 203 LEU B CA 1
ATOM 3479 C C . LEU B 1 203 ? -1.429 -10.578 7.637 1 92.5 203 LEU B C 1
ATOM 3481 O O . LEU B 1 203 ? -2.574 -11.023 7.73 1 92.5 203 LEU B O 1
ATOM 3485 N N . ALA B 1 204 ? -0.542 -11.023 6.805 1 93.94 204 ALA B N 1
ATOM 3486 C CA . ALA B 1 204 ? -0.836 -12.156 5.934 1 93.94 204 ALA B CA 1
ATOM 3487 C C . ALA B 1 204 ? -1.262 -13.375 6.746 1 93.94 204 ALA B C 1
ATOM 3489 O O . ALA B 1 204 ? -2.242 -14.047 6.406 1 93.94 204 ALA B O 1
ATOM 3490 N N . ASP B 1 205 ? -0.547 -13.664 7.77 1 94.94 205 ASP B N 1
ATOM 3491 C CA . ASP B 1 205 ? -0.878 -14.781 8.648 1 94.94 205 ASP B CA 1
ATOM 3492 C C . ASP B 1 205 ? -2.287 -14.633 9.219 1 94.94 205 ASP B C 1
ATOM 3494 O O . ASP B 1 205 ? -3.064 -15.594 9.219 1 94.94 205 ASP B O 1
ATOM 3498 N N . GLU B 1 206 ? -2.529 -13.453 9.656 1 93.56 206 GLU B N 1
ATOM 3499 C CA . GLU B 1 206 ? -3.842 -13.195 10.242 1 93.56 206 GLU B CA 1
ATOM 3500 C C . GLU B 1 206 ? -4.949 -13.375 9.203 1 93.56 206 GLU B C 1
ATOM 3502 O O . GLU B 1 206 ? -6.059 -13.797 9.547 1 93.56 206 GLU B O 1
ATOM 3507 N N . LEU B 1 207 ? -4.684 -13.07 8.008 1 93.69 207 LEU B N 1
ATOM 3508 C CA . LEU B 1 207 ? -5.688 -13.148 6.949 1 93.69 207 LEU B CA 1
ATOM 3509 C C . LEU B 1 207 ? -5.656 -14.516 6.27 1 93.69 207 LEU B C 1
ATOM 3511 O O . LEU B 1 207 ? -6.398 -14.75 5.316 1 93.69 207 LEU B O 1
ATOM 3515 N N . GLY B 1 208 ? -4.773 -15.367 6.656 1 94.25 208 GLY B N 1
ATOM 3516 C CA . GLY B 1 208 ? -4.676 -16.703 6.082 1 94.25 208 GLY B CA 1
ATOM 3517 C C . GLY B 1 208 ? -4 -16.719 4.727 1 94.25 208 GLY B C 1
ATOM 3518 O O . GLY B 1 208 ? -4.336 -17.547 3.871 1 94.25 208 GLY B O 1
ATOM 3519 N N . MET B 1 209 ? -3.078 -15.828 4.48 1 95.5 209 MET B N 1
ATOM 3520 C CA . MET B 1 209 ? -2.377 -15.703 3.205 1 95.5 209 MET B CA 1
ATOM 3521 C C . MET B 1 209 ? -0.925 -16.141 3.338 1 95.5 209 MET B C 1
ATOM 3523 O O . MET B 1 209 ? -0.316 -15.992 4.398 1 95.5 209 MET B O 1
ATOM 3527 N N . HIS B 1 210 ? -0.361 -16.672 2.314 1 96.69 210 HIS B N 1
ATOM 3528 C CA . HIS B 1 210 ? 1.072 -16.938 2.305 1 96.69 210 HIS B CA 1
ATOM 3529 C C . HIS B 1 210 ? 1.845 -15.789 1.66 1 96.69 210 HIS B C 1
ATOM 3531 O O . HIS B 1 210 ? 1.304 -15.07 0.821 1 96.69 210 HIS B O 1
ATOM 3537 N N . VAL B 1 211 ? 3.09 -15.68 2.049 1 96.94 211 VAL B N 1
ATOM 3538 C CA . VAL B 1 211 ? 3.949 -14.617 1.541 1 96.94 211 VAL B CA 1
ATOM 3539 C C . VAL B 1 211 ? 5.125 -15.219 0.775 1 96.94 211 VAL B C 1
ATOM 3541 O O . VAL B 1 211 ? 5.793 -16.125 1.27 1 96.94 211 VAL B O 1
ATOM 3544 N N . THR B 1 212 ? 5.312 -14.727 -0.414 1 97.38 212 THR B N 1
ATOM 3545 C CA . THR B 1 212 ? 6.457 -15.117 -1.233 1 97.38 212 THR B CA 1
ATOM 3546 C C . THR B 1 212 ? 7.406 -13.945 -1.436 1 97.38 212 THR B C 1
ATOM 3548 O O . THR B 1 212 ? 6.977 -12.852 -1.824 1 97.38 212 THR B O 1
ATOM 3551 N N . ALA B 1 213 ? 8.672 -14.141 -1.124 1 96.5 213 ALA B N 1
ATOM 3552 C CA . ALA B 1 213 ? 9.695 -13.148 -1.447 1 96.5 213 ALA B CA 1
ATOM 3553 C C . ALA B 1 213 ? 10.258 -13.375 -2.848 1 96.5 213 ALA B C 1
ATOM 3555 O O . ALA B 1 213 ? 10.773 -14.453 -3.15 1 96.5 213 ALA B O 1
ATOM 3556 N N . CYS B 1 214 ? 10.156 -12.352 -3.627 1 94.81 214 CYS B N 1
ATOM 3557 C CA . CYS B 1 214 ? 10.602 -12.477 -5.012 1 94.81 214 CYS B CA 1
ATOM 3558 C C . CYS B 1 214 ? 11.875 -11.688 -5.254 1 94.81 214 CYS B C 1
ATOM 3560 O O . CYS B 1 214 ? 12.148 -10.711 -4.555 1 94.81 214 CYS B O 1
ATOM 3562 N N . GLY B 1 215 ? 12.672 -12.164 -6.207 1 92 215 GLY B N 1
ATOM 3563 C CA . GLY B 1 215 ? 13.852 -11.438 -6.648 1 92 215 GLY B CA 1
ATOM 3564 C C . GLY B 1 215 ? 15.055 -11.656 -5.754 1 92 215 GLY B C 1
ATOM 3565 O O . GLY B 1 215 ? 15.953 -10.812 -5.691 1 92 215 GLY B O 1
ATOM 3566 N N . LEU B 1 216 ? 15.047 -12.68 -5.074 1 93.38 216 LEU B N 1
ATOM 3567 C CA . LEU B 1 216 ? 16.188 -13 -4.207 1 93.38 216 LEU B CA 1
ATOM 3568 C C . LEU B 1 216 ? 17.422 -13.32 -5.035 1 93.38 216 LEU B C 1
ATOM 3570 O O . LEU B 1 216 ? 17.375 -14.164 -5.93 1 93.38 216 LEU B O 1
ATOM 3574 N N . GLU B 1 217 ? 18.453 -12.656 -4.773 1 91 217 GLU B N 1
ATOM 3575 C CA . GLU B 1 217 ? 19.672 -12.852 -5.547 1 91 217 GLU B CA 1
ATOM 3576 C C . GLU B 1 217 ? 20.828 -13.281 -4.652 1 91 217 GLU B C 1
ATOM 3578 O O . GLU B 1 217 ? 21.734 -14.008 -5.094 1 91 217 GLU B O 1
ATOM 3583 N N . HIS B 1 218 ? 20.797 -12.867 -3.381 1 91.12 218 HIS B N 1
ATOM 3584 C CA . HIS B 1 218 ? 21.906 -13.094 -2.475 1 91.12 218 HIS B CA 1
ATOM 3585 C C . HIS B 1 218 ? 21.516 -14.008 -1.319 1 91.12 218 HIS B C 1
ATOM 3587 O O . HIS B 1 218 ? 20.406 -13.883 -0.778 1 91.12 218 HIS B O 1
ATOM 3593 N N . PRO B 1 219 ? 22.453 -14.82 -0.96 1 90.19 219 PRO B N 1
ATOM 3594 C CA . PRO B 1 219 ? 22.156 -15.711 0.165 1 90.19 219 PRO B CA 1
ATOM 3595 C C . PRO B 1 219 ? 21.781 -14.953 1.437 1 90.19 219 PRO B C 1
ATOM 3597 O O . PRO B 1 219 ? 20.969 -15.422 2.223 1 90.19 219 PRO B O 1
ATOM 3600 N N . ALA B 1 220 ? 22.391 -13.836 1.588 1 94.38 220 ALA B N 1
ATOM 3601 C CA . ALA B 1 220 ? 22.109 -13.039 2.775 1 94.38 220 ALA B CA 1
ATOM 3602 C C . ALA B 1 220 ? 20.641 -12.586 2.783 1 94.38 220 ALA B C 1
ATOM 3604 O O . ALA B 1 220 ? 20.016 -12.492 3.844 1 94.38 220 ALA B O 1
ATOM 3605 N N . GLU B 1 221 ? 20.109 -12.281 1.675 1 94.88 221 GLU B N 1
ATOM 3606 C CA . GLU B 1 221 ? 18.703 -11.914 1.562 1 94.88 221 GLU B CA 1
ATOM 3607 C C . GLU B 1 221 ? 17.781 -13.086 1.918 1 94.88 221 GLU B C 1
ATOM 3609 O O . GLU B 1 221 ? 16.812 -12.922 2.645 1 94.88 221 GLU B O 1
ATOM 3614 N N . VAL B 1 222 ? 18.188 -14.25 1.404 1 92 222 VAL B N 1
ATOM 3615 C CA . VAL B 1 222 ? 17.422 -15.453 1.657 1 92 222 VAL B CA 1
ATOM 3616 C C . VAL B 1 222 ? 17.375 -15.742 3.156 1 92 222 VAL B C 1
ATOM 3618 O O . VAL B 1 222 ? 16.312 -16 3.719 1 92 222 VAL B O 1
ATOM 3621 N N . ALA B 1 223 ? 18.484 -15.688 3.762 1 93.56 223 ALA B N 1
ATOM 3622 C CA . ALA B 1 223 ? 18.578 -15.914 5.203 1 93.56 223 ALA B CA 1
ATOM 3623 C C . ALA B 1 223 ? 17.719 -14.906 5.969 1 93.56 223 ALA B C 1
ATOM 3625 O O . ALA B 1 223 ? 17 -15.281 6.895 1 93.56 223 ALA B O 1
ATOM 3626 N N . CYS B 1 224 ? 17.844 -13.703 5.559 1 95.75 224 CYS B N 1
ATOM 3627 C CA . CYS B 1 224 ? 17.125 -12.625 6.234 1 95.75 224 CYS B CA 1
ATOM 3628 C C . CYS B 1 224 ? 15.617 -12.836 6.152 1 95.75 224 CYS B C 1
ATOM 3630 O O . CYS B 1 224 ? 14.922 -12.781 7.168 1 95.75 224 CYS B O 1
ATOM 3632 N N . VAL B 1 225 ? 15.125 -13.109 4.973 1 95.56 225 VAL B N 1
ATOM 3633 C CA . VAL B 1 225 ? 13.68 -13.234 4.801 1 95.56 225 VAL B CA 1
ATOM 3634 C C . VAL B 1 225 ? 13.195 -14.516 5.473 1 95.56 225 VAL B C 1
ATOM 3636 O O . VAL B 1 225 ? 12.062 -14.578 5.953 1 95.56 225 VAL B O 1
ATOM 3639 N N . THR B 1 226 ? 13.977 -15.555 5.48 1 94.12 226 THR B N 1
ATOM 3640 C CA . THR B 1 226 ? 13.641 -16.781 6.203 1 94.12 226 THR B CA 1
ATOM 3641 C C . THR B 1 226 ? 13.484 -16.5 7.695 1 94.12 226 THR B C 1
ATOM 3643 O O . THR B 1 226 ? 12.508 -16.938 8.312 1 94.12 226 THR B O 1
ATOM 3646 N N . ASP B 1 227 ? 14.367 -15.75 8.203 1 95.94 227 ASP B N 1
ATOM 3647 C CA . ASP B 1 227 ? 14.336 -15.383 9.617 1 95.94 227 ASP B CA 1
ATOM 3648 C C . ASP B 1 227 ? 13.109 -14.539 9.938 1 95.94 227 ASP B C 1
ATOM 3650 O O . ASP B 1 227 ? 12.57 -14.602 11.039 1 95.94 227 ASP B O 1
ATOM 3654 N N . LEU B 1 228 ? 12.734 -13.781 9.016 1 95.94 228 LEU B N 1
ATOM 3655 C CA . LEU B 1 228 ? 11.562 -12.922 9.203 1 95.94 228 LEU B CA 1
ATOM 3656 C C . LEU B 1 228 ? 10.281 -13.734 9.172 1 95.94 228 LEU B C 1
ATOM 3658 O O . LEU B 1 228 ? 9.227 -13.266 9.617 1 95.94 228 LEU B O 1
ATOM 3662 N N . GLY B 1 229 ? 10.344 -14.914 8.547 1 95.62 229 GLY B N 1
ATOM 3663 C CA . GLY B 1 229 ? 9.18 -15.789 8.562 1 95.62 229 GLY B CA 1
ATOM 3664 C C . GLY B 1 229 ? 8.477 -15.875 7.223 1 95.62 229 GLY B C 1
ATOM 3665 O O . GLY B 1 229 ? 7.316 -16.281 7.145 1 95.62 229 GLY B O 1
ATOM 3666 N N . VAL B 1 230 ? 9.117 -15.477 6.176 1 95.94 230 VAL B N 1
ATOM 3667 C CA . VAL B 1 230 ? 8.547 -15.594 4.84 1 95.94 230 VAL B CA 1
ATOM 3668 C C . VAL B 1 230 ? 8.312 -17.062 4.504 1 95.94 230 VAL B C 1
ATOM 3670 O O . VAL B 1 230 ? 9.109 -17.922 4.887 1 95.94 230 VAL B O 1
ATOM 3673 N N . HIS B 1 231 ? 7.254 -17.281 3.725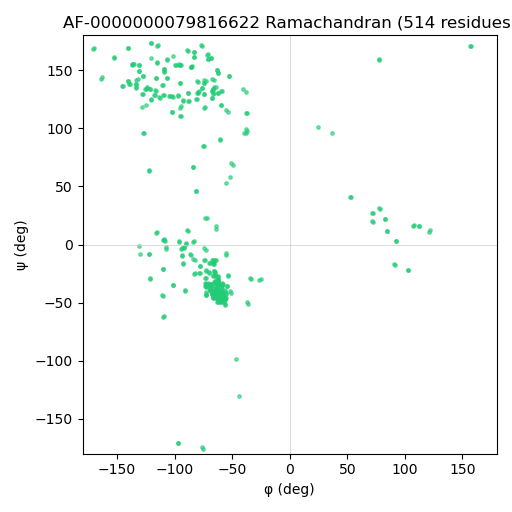 1 94.81 231 HIS B N 1
ATOM 3674 C CA . HIS B 1 231 ? 6.801 -18.656 3.518 1 94.81 231 HIS B CA 1
ATOM 3675 C C . HIS B 1 231 ? 7.473 -19.281 2.295 1 94.81 231 HIS B C 1
ATOM 3677 O O . HIS B 1 231 ? 7.789 -20.469 2.297 1 94.81 231 HIS B O 1
ATOM 3683 N N . ARG B 1 232 ? 7.617 -18.516 1.281 1 96.75 232 ARG B N 1
ATOM 3684 C CA . ARG B 1 232 ? 8.094 -19.016 -0.002 1 96.75 232 ARG B CA 1
ATOM 3685 C C . ARG B 1 232 ? 9.117 -18.062 -0.614 1 96.75 232 ARG B C 1
ATOM 3687 O O . ARG B 1 232 ? 9.125 -16.875 -0.3 1 96.75 232 ARG B O 1
ATOM 3694 N N . TYR B 1 233 ? 9.977 -18.656 -1.472 1 95.69 233 TYR B N 1
ATOM 3695 C CA . TYR B 1 233 ? 11.109 -17.906 -2.012 1 95.69 233 TYR B CA 1
ATOM 3696 C C . TYR B 1 233 ? 11.227 -18.109 -3.518 1 95.69 233 TYR B C 1
ATOM 3698 O O . TYR B 1 233 ? 11.094 -19.219 -4.012 1 95.69 233 TYR B O 1
ATOM 3706 N N . GLN B 1 234 ? 11.438 -17.016 -4.184 1 94.75 234 GLN B N 1
ATOM 3707 C CA . GLN B 1 234 ? 11.656 -17.016 -5.625 1 94.75 234 GLN B CA 1
ATOM 3708 C C . GLN B 1 234 ? 12.766 -16.047 -6.023 1 94.75 234 GLN B C 1
ATOM 3710 O O . GLN B 1 234 ? 12.844 -14.945 -5.484 1 94.75 234 GLN B O 1
ATOM 3715 N N . GLY B 1 235 ? 13.641 -16.453 -6.953 1 90.75 235 GLY B N 1
ATOM 3716 C CA . GLY B 1 235 ? 14.664 -15.562 -7.457 1 90.75 235 GLY B CA 1
ATOM 3717 C C . GLY B 1 235 ? 15.859 -16.297 -8.039 1 90.75 235 GLY B C 1
ATOM 3718 O O . GLY B 1 235 ? 16 -17.516 -7.867 1 90.75 235 GLY B O 1
ATOM 3719 N N . PHE B 1 236 ? 16.75 -15.531 -8.695 1 81.25 236 PHE B N 1
ATOM 3720 C CA . PHE B 1 236 ? 17.906 -16.078 -9.391 1 81.25 236 PHE B CA 1
ATOM 3721 C C . PHE B 1 236 ? 18.891 -16.688 -8.406 1 81.25 236 PHE B C 1
ATOM 3723 O O . PHE B 1 236 ? 19.656 -17.594 -8.758 1 81.25 236 PHE B O 1
ATOM 3730 N N . GLY B 1 237 ? 18.859 -16.203 -7.262 1 80.44 237 GLY B N 1
ATOM 3731 C CA . GLY B 1 237 ? 19.719 -16.75 -6.23 1 80.44 237 GLY B CA 1
ATOM 3732 C C . GLY B 1 237 ? 19.344 -18.172 -5.836 1 80.44 237 GLY B C 1
ATOM 3733 O O . GLY B 1 237 ? 20.125 -18.875 -5.207 1 80.44 237 GLY B O 1
ATOM 3734 N N . ILE B 1 238 ? 18.234 -18.531 -6.254 1 83.56 238 ILE B N 1
ATOM 3735 C CA . ILE B 1 238 ? 17.719 -19.875 -5.98 1 83.56 238 ILE B CA 1
ATOM 3736 C C . ILE B 1 238 ? 17.703 -20.688 -7.266 1 83.56 238 ILE B C 1
ATOM 3738 O O . ILE B 1 238 ? 18.453 -21.672 -7.395 1 83.56 238 ILE B O 1
ATOM 3742 N N . ALA B 1 239 ? 16.953 -20.219 -8.148 1 85.25 239 ALA B N 1
ATOM 3743 C CA . ALA B 1 239 ? 16.891 -20.812 -9.484 1 85.25 239 ALA B CA 1
ATOM 3744 C C . ALA B 1 239 ? 16.25 -19.844 -10.477 1 85.25 239 ALA B C 1
ATOM 3746 O O . ALA B 1 239 ? 15.305 -19.125 -10.133 1 85.25 239 ALA B O 1
ATOM 3747 N N . GLY B 1 240 ? 16.75 -19.891 -11.609 1 87.19 240 GLY B N 1
ATOM 3748 C CA . GLY B 1 240 ? 16.156 -19.062 -12.656 1 87.19 240 GLY B CA 1
ATOM 3749 C C . GLY B 1 240 ? 15.047 -19.766 -13.406 1 87.19 240 GLY B C 1
ATOM 3750 O O . GLY B 1 240 ? 14.844 -20.969 -13.25 1 87.19 240 GLY B O 1
ATOM 3751 N N . ALA B 1 241 ? 14.344 -18.938 -14.156 1 91 241 ALA B N 1
ATOM 3752 C CA . ALA B 1 241 ? 13.352 -19.531 -15.047 1 91 241 ALA B CA 1
ATOM 3753 C C . ALA B 1 241 ? 14 -20.5 -16.031 1 91 241 ALA B C 1
ATOM 3755 O O . ALA B 1 241 ? 15.016 -20.172 -16.656 1 91 241 ALA B O 1
ATOM 3756 N N . SER B 1 242 ? 13.406 -21.641 -16.125 1 92.12 242 SER B N 1
ATOM 3757 C CA . SER B 1 242 ? 14.039 -22.688 -16.922 1 92.12 242 SER B CA 1
ATOM 3758 C C . SER B 1 242 ? 13 -23.469 -17.719 1 92.12 242 SER B C 1
ATOM 3760 O O . SER B 1 242 ? 11.797 -23.312 -17.5 1 92.12 242 SER B O 1
ATOM 3762 N N . THR B 1 243 ? 13.508 -24.312 -18.656 1 92.56 243 THR B N 1
ATOM 3763 C CA . THR B 1 243 ? 12.648 -25.156 -19.484 1 92.56 243 THR B CA 1
ATOM 3764 C C . THR B 1 243 ? 12.039 -26.281 -18.656 1 92.56 243 THR B C 1
ATOM 3766 O O . THR B 1 243 ? 12.484 -26.547 -17.531 1 92.56 243 THR B O 1
ATOM 3769 N N . ASP B 1 244 ? 11 -26.891 -19.219 1 94.12 244 ASP B N 1
ATOM 3770 C CA . ASP B 1 244 ? 10.344 -28 -18.531 1 94.12 244 ASP B CA 1
ATOM 3771 C C . ASP B 1 244 ? 11.328 -29.125 -18.266 1 94.12 244 ASP B C 1
ATOM 3773 O O . ASP B 1 244 ? 11.258 -29.781 -17.219 1 94.12 244 ASP B O 1
ATOM 3777 N N . GLY B 1 245 ? 12.234 -29.297 -19.219 1 93.81 245 GLY B N 1
ATOM 3778 C CA . GLY B 1 245 ? 13.242 -30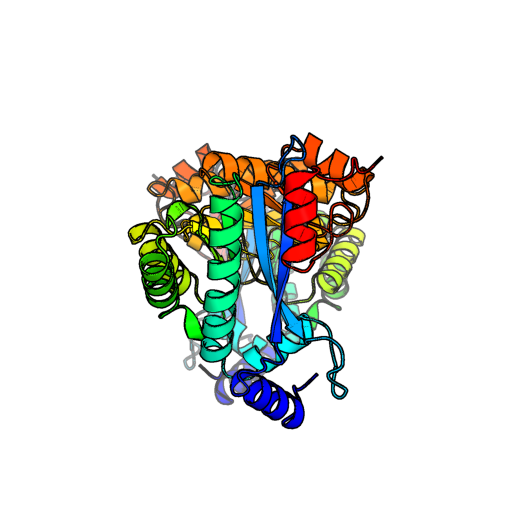.312 -19 1 93.81 245 GLY B CA 1
ATOM 3779 C C . GLY B 1 245 ? 14.125 -30.047 -17.797 1 93.81 245 GLY B C 1
ATOM 3780 O O . GLY B 1 245 ? 14.367 -30.938 -16.969 1 93.81 245 GLY B O 1
ATOM 3781 N N . ILE B 1 246 ? 14.594 -28.891 -17.688 1 93.25 246 ILE B N 1
ATOM 3782 C CA . ILE B 1 246 ? 15.469 -28.516 -16.578 1 93.25 246 ILE B CA 1
ATOM 3783 C C . ILE B 1 246 ? 14.695 -28.609 -15.266 1 93.25 246 ILE B C 1
ATOM 3785 O O . ILE B 1 246 ? 15.234 -29.047 -14.25 1 93.25 246 ILE B O 1
ATOM 3789 N N . ILE B 1 247 ? 13.461 -28.25 -15.273 1 95.44 247 ILE B N 1
ATOM 3790 C CA . ILE B 1 247 ? 12.633 -28.344 -14.078 1 95.44 247 ILE B CA 1
ATOM 3791 C C . ILE B 1 247 ? 12.477 -29.812 -13.664 1 95.44 247 ILE B C 1
ATOM 3793 O O . ILE B 1 247 ? 12.555 -30.141 -12.484 1 95.44 247 ILE B O 1
ATOM 3797 N N . SER B 1 248 ? 12.25 -30.625 -14.656 1 96.25 248 SER B N 1
ATOM 3798 C CA . SER B 1 248 ? 12.156 -32.062 -14.383 1 96.25 248 SER B CA 1
ATOM 3799 C C . SER B 1 248 ? 13.398 -32.562 -13.664 1 96.25 248 SER B C 1
ATOM 3801 O O . SER B 1 248 ? 13.297 -33.344 -12.703 1 96.25 248 SER B O 1
ATOM 3803 N N . ASP B 1 249 ? 14.5 -32.094 -14.141 1 95 249 ASP B N 1
ATOM 3804 C CA . ASP B 1 249 ? 15.766 -32.5 -13.531 1 95 249 ASP B CA 1
ATOM 3805 C C . ASP B 1 249 ? 15.867 -32 -12.094 1 95 249 ASP B C 1
ATOM 3807 O O . ASP B 1 249 ? 16.297 -32.719 -11.203 1 95 249 ASP B O 1
ATOM 3811 N N . LEU B 1 250 ? 15.516 -30.812 -11.906 1 93.75 250 LEU B N 1
ATOM 3812 C CA . LEU B 1 250 ? 15.57 -30.219 -10.578 1 93.75 250 LEU B CA 1
ATOM 3813 C C . LEU B 1 250 ? 14.641 -30.938 -9.609 1 93.75 250 LEU B C 1
ATOM 3815 O O . LEU B 1 250 ? 14.977 -31.125 -8.438 1 93.75 250 LEU B O 1
ATOM 3819 N N . LEU B 1 251 ? 13.477 -31.297 -10.094 1 94.69 251 LEU B N 1
ATOM 3820 C CA . LEU B 1 251 ? 12.516 -32 -9.266 1 94.69 251 LEU B CA 1
ATOM 3821 C C . LEU B 1 251 ? 13.039 -33.375 -8.883 1 94.69 251 LEU B C 1
ATOM 3823 O O . LEU B 1 251 ? 12.836 -33.844 -7.762 1 94.69 251 LEU B O 1
ATOM 3827 N N . ALA B 1 252 ? 13.672 -34 -9.805 1 91.81 252 ALA B N 1
ATOM 3828 C CA . ALA B 1 252 ? 14.18 -35.375 -9.586 1 91.81 252 ALA B CA 1
ATOM 3829 C C . ALA B 1 252 ? 15.383 -35.344 -8.648 1 91.81 252 ALA B C 1
ATOM 3831 O O . ALA B 1 252 ? 15.484 -36.188 -7.754 1 91.81 252 ALA B O 1
ATOM 3832 N N . ASP B 1 253 ? 16.281 -34.406 -8.859 1 85.5 253 ASP B N 1
ATOM 3833 C CA . ASP B 1 253 ? 17.562 -34.375 -8.156 1 85.5 253 ASP B CA 1
ATOM 3834 C C . ASP B 1 253 ? 17.484 -33.5 -6.902 1 85.5 253 ASP B C 1
ATOM 3836 O O . ASP B 1 253 ? 18.328 -33.625 -6.012 1 85.5 253 ASP B O 1
ATOM 3840 N N . GLY B 1 254 ? 16.438 -32.781 -6.723 1 77.38 254 GLY B N 1
ATOM 3841 C CA . GLY B 1 254 ? 16.391 -31.766 -5.68 1 77.38 254 GLY B CA 1
ATOM 3842 C C . GLY B 1 254 ? 17.141 -30.5 -6.055 1 77.38 254 GLY B C 1
ATOM 3843 O O . GLY B 1 254 ? 17.875 -30.469 -7.039 1 77.38 254 GLY B O 1
ATOM 3844 N N . MET B 1 255 ? 16.797 -29.328 -5.355 1 67.25 255 MET B N 1
ATOM 3845 C CA . MET B 1 255 ? 17.453 -28.047 -5.637 1 67.25 255 MET B CA 1
ATOM 3846 C C . MET B 1 255 ? 18.922 -28.094 -5.234 1 67.25 255 MET B C 1
ATOM 3848 O O . MET B 1 255 ? 19.266 -28.688 -4.207 1 67.25 255 MET B O 1
ATOM 3852 N N . PRO B 1 256 ? 19.75 -27.688 -6.191 1 57.28 256 PRO B N 1
ATOM 3853 C CA . PRO B 1 256 ? 21.141 -27.609 -5.746 1 57.28 256 PRO B CA 1
ATOM 3854 C C . PRO B 1 256 ? 21.312 -26.766 -4.492 1 57.28 256 PRO B C 1
ATOM 3856 O O . PRO B 1 256 ? 20.578 -25.797 -4.289 1 57.28 256 PRO B O 1
ATOM 3859 N N . ARG B 1 257 ? 21.719 -27.359 -3.359 1 48.62 257 ARG B N 1
ATOM 3860 C CA . ARG B 1 257 ? 22.016 -26.625 -2.139 1 48.62 257 ARG B CA 1
ATOM 3861 C C . ARG B 1 257 ? 22.688 -25.297 -2.457 1 48.62 257 ARG B C 1
ATOM 3863 O O . ARG B 1 257 ? 23.625 -25.234 -3.256 1 48.62 257 ARG B O 1
ATOM 3870 N N . VAL B 1 258 ? 22.031 -24.125 -2.518 1 42.78 258 VAL B N 1
ATOM 3871 C CA . VAL B 1 258 ? 22.75 -22.859 -2.613 1 42.78 258 VAL B CA 1
ATOM 3872 C C . VAL B 1 258 ? 23.844 -22.797 -1.551 1 42.78 258 VAL B C 1
ATOM 3874 O O . VAL B 1 258 ? 23.547 -22.781 -0.352 1 42.78 258 VAL B O 1
ATOM 3877 N N . GLY B 1 259 ? 24.891 -23.578 -1.616 1 35.59 259 GLY B N 1
ATOM 3878 C CA . GLY B 1 259 ? 26.062 -23.453 -0.778 1 35.59 259 GLY B CA 1
ATOM 3879 C C . GLY B 1 259 ? 26.672 -22.062 -0.796 1 35.59 259 GLY B C 1
ATOM 3880 O O . GLY B 1 259 ? 26.453 -21.297 -1.73 1 35.59 259 GLY B O 1
#

Solvent-accessible surface area (backbone atoms only — not comparable to full-atom values): 27184 Å² total; per-residue (Å²): 126,78,63,46,75,63,54,44,50,51,50,52,52,27,71,70,32,86,93,34,44,55,38,61,25,34,30,48,27,25,37,86,87,51,46,71,46,32,31,33,54,38,64,31,74,41,90,80,44,81,85,48,77,73,56,53,60,47,58,52,53,30,31,74,74,68,35,67,52,59,60,50,47,52,53,46,47,56,54,50,51,52,50,48,50,51,44,31,75,72,73,40,72,77,48,24,42,33,35,70,60,51,80,91,36,49,90,47,46,49,59,53,52,50,53,56,28,58,76,70,68,49,66,41,73,35,32,31,39,36,36,60,51,83,58,55,64,65,61,50,28,54,39,44,53,50,20,45,72,65,40,25,42,32,28,37,39,49,34,45,43,92,49,29,33,65,43,50,69,50,68,28,84,49,47,24,41,27,36,22,38,84,57,42,58,64,27,68,78,28,70,49,35,45,48,54,50,42,35,48,50,52,44,28,54,74,69,66,26,47,39,29,45,30,58,37,62,45,71,60,34,51,53,42,42,51,72,62,60,51,49,30,41,28,21,66,48,76,38,56,66,31,44,68,67,55,48,52,49,38,68,73,71,43,62,76,76,79,120,126,78,64,47,73,64,52,44,51,50,51,52,50,28,70,69,33,84,94,35,44,55,41,61,25,34,31,48,28,24,38,85,86,52,46,71,46,33,30,34,54,38,63,29,73,40,89,82,44,80,85,54,79,72,56,52,60,47,58,51,53,30,30,74,71,70,36,69,50,61,61,49,47,52,53,45,47,56,55,50,50,53,50,50,52,51,45,31,75,72,73,39,73,76,48,23,42,33,37,70,59,51,79,90,38,50,90,46,46,50,60,53,52,51,53,54,28,59,75,69,67,48,65,40,74,36,33,31,40,35,36,60,50,83,58,57,66,65,62,50,28,54,38,44,52,51,21,45,73,65,41,27,44,32,27,36,39,49,33,44,42,92,49,28,32,66,44,49,68,50,69,29,85,50,48,26,41,27,35,22,37,82,58,40,56,64,29,68,79,29,70,50,35,44,49,53,49,40,35,48,50,54,44,28,54,74,70,66,25,47,41,30,44,30,57,35,60,46,69,62,34,51,53,41,43,50,72,62,61,51,49,28,43,28,21,65,47,76,40,54,67,30,45,69,65,56,48,52,49,36,67,73,72,43,62,76,75,79,120

Nearest PDB structures (foldseek):
  8arv-assembly1_B  TM=9.014E-01  e=9.909E-20  Pseudomonas aeruginosa PAO1
  6hq4-assembly1_B  TM=9.103E-01  e=1.542E-18  Bdellovibrio bacteriovorus HD100
  6hq7-assembly1_A  TM=8.853E-01  e=1.290E-18  Bdellovibrio bacteriovorus HD100
  6hq5-assembly1_B  TM=9.268E-01  e=9.241E-18  Bdellovibrio bacteriovorus HD100
  4q6j-assembly1_B  TM=8.522E-01  e=1.021E-13  Listeria monocytogenes EGD-e

Radius of gyration: 26.65 Å; Cα contacts (8 Å, |Δi|>4): 939; chains: 2; bounding box: 49×79×62 Å

Secondary structure (DSSP, 8-state):
----HHHHHHHHHHHH-TT-SEEEEEEEEE-TTS-EEEEEEEEEEPTT-SS--S-HHHHHHHHHTT--HHHHHHHHHHHHHHHHHHHHHTT-TT-EEEEE--GGGTTTHHHHHHHHHHHHT--GGGEEEEE-S-S-HHHHHHHHHHHHHTT-EEEEEEETSTT--HHHHHHS--SEEEE-HHHHTTGGG-HHHHHHHHHHHHHHHHHT-EEEE----SHHHHHHHHHHT--EE-BTTTB--B-HHHHHHHHHH------/----HHHHHHHHHHHH-TT-SEEEEEEEEE-TTS-EEEEEEEEEEPTT-TT--S-HHHHHHHHHTT--HHHHHHHHHHHHHHHHHHHHHTT-TT-EEEEE--GGGTTTHHHHHHHHHHHHT--GGGEEEEE-S-S-HHHHHHHHHHHHHTT-EEEEEEETSTT--HHHHHHS--SEEEE-HHHHTTGGG-HHHHHHHHHHHHHHHHHT-EEEE----SHHHHHHHHHHT--EE-BTTTB--B-HHHHHHHHHH------

InterPro domains:
  IPR001633 EAL domain [PF00563] (19-239)
  IPR001633 EAL domain [PS50883] (4-255)
  IPR001633 EAL domain [SM00052] (3-246)
  IPR001633 EAL domain [cd01948] (20-239)
  IPR035919 EAL domain superfamily [G3DSA:3.20.20.450] (11-252)
  IPR035919 EAL domain superfamily [SSF141868] (20-241)

Foldseek 3Di:
DPPPPVNQVVQVVQLPDPVHQKAWFWFFKAFPVQAGQEIETQIAGDPPPVVRDDDSVSSVVSVLNPHDQVSVVLVSLLRVLVLLLVLCVVPNLRYAYEYEHDPVCLVPNLVSNLVSCVVSVRDQLRYEYEYEQPDDLVSQQVSQVSSVVSNHAYEYEQDPPPGHDPVSVVRHLHQAYEHHCVLQPVVLVPVVSLVVLLVVCVVCVVSNHAYEYEADQDPSSVVSVVVSPHTMYTHVLFPDGGDSVVVSVCNVVPGDPSD/DPPDPVNQVVVVVQLVDPVHQKAWFWFFKAFPVQAGQEIETQIAGDPPPVVRDDDSVSSVVSVLNPHDQVSVVLRSLLRVLVLLLVLCVVPRLRYAYEYEHDPVCLVPNLVSNLVSCVVSVRDQLRYEYEYEQPDDLVSQQVSQVSSVVSNHAYEYEQAPPPGHDPVSVVRHLHQAYEHHCVLQPPVLVPVVSLVVLLVVCVVCVVSNHAYEYEADQDPSSVVSVVVSPHTMYTHVLFPDGGDSVVVSVCNVVPGDPSD

Organism: NCBI:txid1608957

Sequence (518 aa):
MSASNSDLAVIRDCLGDPAGKLRPHYQPTIDRTGRIVAVEALARWRPGNPDRPRSGQHIIDVIEQGGPGMALTNAMVAESFAALHRWHTAGHPDLSLSLNVFVGDLGHIADTVTAAAAALGLPARRLTVEIKGDASQQRVADTVRRLHHDGIGAVIDHFGADRADLGWLAIVPFDGIKLDQWLISGIHRNPRNRAVVRHLIGLADELGMHVTACGLEHPAEVACVTDLGVHRYQGFGIAGASTDGIISDLLADGMPRVGMSASNSDLAVIRDCLGDPAGKLRPHYQPTIDRTGRIVAVEALARWRPGNPDRPRSGQHIIDVIEQGGPGMALTNAMVAESFAALHRWHTAGHPDLSLSLNVFVGDLGHIADTVTAAAAALGLPARRLTVEIKGDASQQRVADTVRRLHHDGIGAVIDHFGADRADLGWLAIVPFDGIKLDQWLISGIHRNPRNRAVVRHLIGLADELGMHVTACGLEHPAEVACVTDLGVHRYQGFGIAGASTDGIISDLLADGMPRVG

pLDDT: mean 86.61, std 13.62, range [35.59, 98.62]